Protein AF-A0A9W9JE08-F1 (afdb_monomer_lite)

Foldseek 3Di:
DVVVVVVVPDPDDLVVLVVVLVVLVVVLVVLVVVLVVCVVPDPPDVNVVSVVVSVVSVVVSVVSVVVSVVVVVVVLVVLLLVLQVLLVVLLVVCVVVLFFAEEEEDEAQVVHLLCRLVVLVVCVVLPHQEYAYEQQDQPDPQDDPLSNLSSVNSVVVVDPSALLSVLVSQLVSVVVPRDHAYEYEYELVSCVVCDLLNNLCSCSPPSNVHSAYEHAHDDPVSLVVNLVNCVVSSHFYAYEDELPDDLVVLLVNLVSGPQHYEYEHTRPDPPDPDPLPPSSVVSLVSSVVSDPRPGFYEYEDDPDDLLVVLVCIPSTNHYHPYVHLVLLQLVLLLVLLVVVCVVPDDDDSQDEPVSVVVLSPDPPVRRPSVSSSCSSVVSSVVSSVCSVPVDSPPDPDDPPSTPDPPSVVSSCSHVVD

InterPro domains:
  IPR002028 Tryptophan synthase, alpha chain [PF00290] (93-288)
  IPR002028 Tryptophan synthase, alpha chain [PTHR43406] (85-288)
  IPR011060 Ribulose-phosphate binding barrel [SSF51366] (86-290)
  IPR013785 Aldolase-type TIM barrel [G3DSA:3.20.20.70] (84-297)

Secondary structure (DSSP, 8-state):
-HHHHHHHH----HHHHHHHHHHHHHHHHHHHHHHHHHHTT--SSHHHHHHHHHHHHHHHHHHHHHHHHHHHHHHHHHHHHHHHHHHHHHHHHHHHTT--EEEEEEETTSS-HHHHHHHHHHHHHHT-SEEEEEPP-TT-SSS-HHHHHHHHHHHHTS---SHHHHHHHHHHHHHTT--S-EEEE--HHHHHHH-HHHHHHHHT-TTT---EEE-TT--HHHHHHHHHHHHHTTPEE--EEETTS-HHHHHHHHHHSSSEEEEE-S---TT----HHHHHHHHHHHHHHH----SEEEEE--S--HHHHHHTTTSSSEEE-HHHHHHHHHHHHHHHHHHHHHHH----S---HHHHHHHHH-SS-TT--HHHHHHHHHHHHHHHHHHH---TT---S-TTSS----HHHHHHHHHT-

Radius of gyration: 27.57 Å; chains: 1; bounding box: 90×45×68 Å

pLDDT: mean 75.65, std 15.99, range [32.66, 97.75]

Organism: NCBI:txid70096

Structure (mmCIF, N/CA/C/O backbone):
data_AF-A0A9W9JE08-F1
#
_entry.id   AF-A0A9W9JE08-F1
#
loop_
_atom_site.group_PDB
_atom_site.id
_atom_site.type_symbol
_atom_site.label_atom_id
_atom_site.label_alt_id
_atom_site.label_comp_id
_atom_site.label_asym_id
_atom_site.label_entity_id
_atom_site.label_seq_id
_atom_site.pdbx_PDB_ins_code
_atom_site.Cartn_x
_atom_site.Cartn_y
_atom_site.Cartn_z
_atom_site.occupancy
_atom_site.B_iso_or_equiv
_atom_site.auth_seq_id
_atom_site.auth_comp_id
_atom_site.auth_asym_id
_atom_site.auth_atom_id
_atom_site.pdbx_PDB_model_num
ATOM 1 N N . MET A 1 1 ? -44.544 0.921 28.431 1.00 44.97 1 MET A N 1
ATOM 2 C CA . MET A 1 1 ? -44.152 -0.068 29.472 1.00 44.97 1 MET A CA 1
ATOM 3 C C . MET A 1 1 ? -43.471 -1.353 28.958 1.00 44.97 1 MET A C 1
ATOM 5 O O . MET A 1 1 ? -42.273 -1.484 29.180 1.00 44.97 1 MET A O 1
ATOM 9 N N . LYS A 1 2 ? -44.129 -2.285 28.235 1.00 47.81 2 LYS A N 1
ATOM 10 C CA . LYS A 1 2 ? -43.484 -3.547 27.758 1.00 47.81 2 LYS A CA 1
ATOM 11 C C . LYS A 1 2 ? -42.194 -3.326 26.938 1.00 47.81 2 LYS A C 1
ATOM 13 O O . LYS A 1 2 ? -41.192 -4.003 27.153 1.00 47.81 2 LYS A O 1
ATOM 18 N N . LEU A 1 3 ? -42.184 -2.303 26.079 1.00 51.28 3 LEU A N 1
ATOM 19 C CA . LEU A 1 3 ? -41.019 -1.894 25.279 1.00 51.28 3 LEU A CA 1
ATOM 20 C C . LEU A 1 3 ? -39.822 -1.431 26.143 1.00 51.28 3 LEU A C 1
ATOM 22 O O . LEU A 1 3 ? -38.670 -1.727 25.839 1.00 51.28 3 LEU A O 1
ATOM 26 N N . LEU A 1 4 ? -40.096 -0.731 27.251 1.00 49.22 4 LEU A N 1
ATOM 27 C CA . LEU A 1 4 ? -39.101 -0.232 28.213 1.00 49.22 4 LEU A CA 1
ATOM 28 C C . LEU A 1 4 ? -38.393 -1.382 28.945 1.00 49.22 4 LEU A C 1
ATOM 30 O O . LEU A 1 4 ? -37.185 -1.304 29.177 1.00 49.22 4 LEU A O 1
ATOM 34 N N . ASN A 1 5 ? -39.124 -2.456 29.255 1.00 53.34 5 ASN A N 1
ATOM 35 C CA . ASN A 1 5 ? -38.578 -3.655 29.895 1.00 53.34 5 ASN A CA 1
ATOM 36 C C . ASN A 1 5 ? -37.710 -4.478 28.928 1.00 53.34 5 ASN A C 1
ATOM 38 O O . ASN A 1 5 ? -36.605 -4.871 29.297 1.00 53.34 5 ASN A O 1
ATOM 42 N N . LEU A 1 6 ? -38.121 -4.618 27.662 1.00 50.59 6 LEU A N 1
ATOM 43 C CA . LEU A 1 6 ? -37.297 -5.222 26.601 1.00 50.59 6 LEU A CA 1
ATOM 44 C C . LEU A 1 6 ? -35.973 -4.468 26.381 1.00 50.59 6 LEU A C 1
ATOM 46 O O . LEU A 1 6 ? -34.911 -5.076 26.257 1.00 50.59 6 LEU A O 1
ATOM 50 N N . ILE A 1 7 ? -36.008 -3.131 26.410 1.00 51.66 7 ILE A N 1
ATOM 51 C CA . ILE A 1 7 ? -34.810 -2.288 26.281 1.00 51.66 7 ILE A CA 1
ATOM 52 C C . ILE A 1 7 ? -33.854 -2.473 27.466 1.00 51.66 7 ILE A C 1
ATOM 54 O O . ILE A 1 7 ? -32.639 -2.369 27.275 1.00 51.66 7 ILE A O 1
ATOM 58 N N . LYS A 1 8 ? -34.359 -2.697 28.686 1.00 47.94 8 LYS A N 1
ATOM 59 C CA . LYS A 1 8 ? -33.524 -2.929 29.878 1.00 47.94 8 LYS A CA 1
ATOM 60 C C . LYS A 1 8 ? -32.829 -4.296 29.845 1.00 47.94 8 LYS A C 1
ATOM 62 O O . LYS A 1 8 ? -31.700 -4.380 30.315 1.00 47.94 8 LYS A O 1
ATOM 67 N N . ALA A 1 9 ? -33.460 -5.310 29.253 1.00 45.22 9 ALA A N 1
ATOM 68 C CA . ALA A 1 9 ? -33.046 -6.706 29.380 1.00 45.22 9 ALA A CA 1
ATOM 69 C C . ALA A 1 9 ? -32.040 -7.221 28.324 1.00 45.22 9 ALA A C 1
ATOM 71 O O . ALA A 1 9 ? -31.389 -8.227 28.579 1.00 45.22 9 ALA A O 1
ATOM 72 N N . ALA A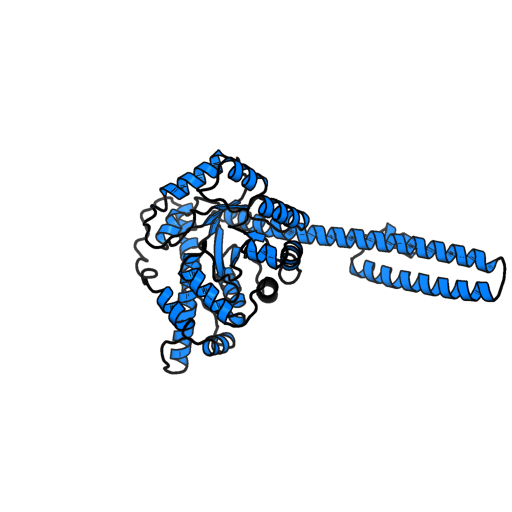 1 10 ? -31.868 -6.578 27.158 1.00 45.47 10 ALA A N 1
ATOM 73 C CA . ALA A 1 10 ? -31.157 -7.216 26.035 1.00 45.47 10 ALA A CA 1
ATOM 74 C C . ALA A 1 10 ? -30.026 -6.397 25.372 1.00 45.47 10 ALA A C 1
ATOM 76 O O . ALA A 1 10 ? -30.105 -5.177 25.189 1.00 45.47 10 ALA A O 1
ATOM 77 N N . LYS A 1 11 ? -28.991 -7.119 24.903 1.00 54.56 11 LYS A N 1
ATOM 78 C CA . LYS A 1 11 ? -28.102 -6.712 23.796 1.00 54.56 11 LYS A CA 1
ATOM 79 C C . LYS A 1 11 ? -28.898 -6.809 22.483 1.00 54.56 11 LYS A C 1
ATOM 81 O O . LYS A 1 11 ? -28.829 -7.808 21.779 1.00 54.56 11 LYS A O 1
ATOM 86 N N . ILE A 1 12 ? -29.690 -5.785 22.184 1.00 63.41 12 ILE A N 1
ATOM 87 C CA . ILE A 1 12 ? -30.543 -5.728 20.987 1.00 63.41 12 ILE A CA 1
ATOM 88 C C . ILE A 1 12 ? -29.686 -5.450 19.735 1.00 63.41 12 ILE A C 1
ATOM 90 O O . ILE A 1 12 ? -28.763 -4.631 19.788 1.00 63.41 12 ILE A O 1
ATOM 94 N N . SER A 1 13 ? -29.977 -6.125 18.614 1.00 62.25 13 SER A N 1
ATOM 95 C CA . SER A 1 13 ? -29.281 -5.914 17.335 1.00 62.25 13 SER A CA 1
ATOM 96 C C . SER A 1 13 ? -29.529 -4.502 16.775 1.00 62.25 13 SER A C 1
ATOM 98 O O . SER A 1 13 ? -30.494 -3.822 17.131 1.00 62.25 13 SER A O 1
ATOM 100 N N . GLN A 1 14 ? -28.645 -4.023 15.892 1.00 65.31 14 GLN A N 1
ATOM 101 C CA . GLN A 1 14 ? -28.752 -2.660 15.357 1.00 65.31 14 GLN A CA 1
ATOM 102 C C . GLN A 1 14 ? -29.988 -2.458 14.469 1.00 65.31 14 GLN A C 1
ATOM 104 O O . GLN A 1 14 ? -30.492 -1.336 14.408 1.00 65.31 14 GLN A O 1
ATOM 109 N N . ASP A 1 15 ? -30.459 -3.515 13.813 1.00 61.75 15 ASP A N 1
ATOM 110 C CA . ASP A 1 15 ? -31.609 -3.467 12.909 1.00 61.75 15 ASP A CA 1
ATOM 111 C C . ASP A 1 15 ? -32.906 -3.360 13.714 1.00 61.75 15 ASP A C 1
ATOM 113 O O . ASP A 1 15 ? -33.663 -2.415 13.518 1.00 61.75 15 ASP A O 1
ATOM 117 N N . ILE A 1 16 ? -33.042 -4.163 14.775 1.00 67.69 16 ILE A N 1
ATOM 118 C CA . ILE A 1 16 ? -34.156 -4.048 15.729 1.00 67.69 16 ILE A CA 1
ATOM 119 C C . ILE A 1 16 ? -34.171 -2.654 16.380 1.00 67.69 16 ILE A C 1
ATOM 121 O O . ILE A 1 16 ? -35.221 -2.041 16.534 1.00 67.69 16 ILE A O 1
ATOM 125 N N . MET A 1 17 ? -33.003 -2.097 16.723 1.00 69.00 17 MET A N 1
ATOM 126 C CA . MET A 1 17 ? -32.911 -0.730 17.256 1.00 69.00 17 MET A CA 1
ATOM 127 C C . MET A 1 17 ? -33.365 0.347 16.254 1.00 69.00 17 MET A C 1
ATOM 129 O O . MET A 1 17 ? -33.869 1.385 16.684 1.00 69.00 17 MET A O 1
ATOM 133 N N . ASN A 1 18 ? -33.163 0.138 14.948 1.00 69.19 18 ASN A N 1
ATOM 134 C CA . ASN A 1 18 ? -33.626 1.066 13.912 1.00 69.19 18 ASN A CA 1
ATOM 135 C C . ASN A 1 18 ? -35.148 0.958 13.724 1.00 69.19 18 ASN A C 1
ATOM 137 O O . ASN A 1 18 ? -35.818 1.988 13.638 1.00 69.19 18 ASN A O 1
ATOM 141 N N . ASP A 1 19 ? -35.689 -0.260 13.739 1.00 75.81 19 ASP A N 1
ATOM 142 C CA . ASP A 1 19 ? -37.131 -0.505 13.647 1.00 75.81 19 ASP A CA 1
ATOM 143 C C . ASP A 1 19 ? -37.867 0.075 14.857 1.00 75.81 19 ASP A C 1
ATOM 145 O O . ASP A 1 19 ? -38.870 0.771 14.707 1.00 75.81 19 ASP A O 1
ATOM 149 N N . MET A 1 20 ? -37.316 -0.103 16.062 1.00 70.56 20 MET A N 1
ATOM 150 C CA . MET A 1 20 ? -37.854 0.508 17.278 1.00 70.56 20 MET A CA 1
ATOM 151 C C . MET A 1 20 ? -37.855 2.037 17.196 1.00 70.56 20 MET A C 1
ATOM 153 O O . MET A 1 20 ? -38.844 2.657 17.569 1.00 70.56 20 MET A O 1
ATOM 157 N N . GLU A 1 21 ? -36.779 2.651 16.689 1.00 77.19 21 GLU A N 1
ATOM 158 C CA . GLU A 1 21 ? -36.712 4.105 16.492 1.00 77.19 21 GLU A CA 1
ATOM 159 C C . GLU A 1 21 ? -37.789 4.601 15.507 1.00 77.19 21 GLU A C 1
ATOM 161 O O . GLU A 1 21 ? -38.406 5.640 15.754 1.00 77.19 21 GLU A O 1
ATOM 166 N N . SER A 1 22 ? -38.037 3.856 14.425 1.00 77.00 22 SER A N 1
ATOM 167 C CA . SER A 1 22 ? -39.094 4.134 13.441 1.00 77.00 22 SER A CA 1
ATOM 168 C C . SER A 1 22 ? -40.490 4.056 14.068 1.00 77.00 22 SER A C 1
ATOM 170 O O . SER A 1 22 ? -41.268 5.009 13.982 1.00 77.00 22 SER A O 1
ATOM 172 N N . VAL A 1 23 ? -40.783 2.960 14.775 1.00 78.81 23 VAL A N 1
ATOM 173 C CA . VAL A 1 23 ? -42.081 2.731 15.426 1.00 78.81 23 VAL A CA 1
ATOM 174 C C . VAL A 1 23 ? -42.365 3.801 16.475 1.00 78.81 23 VAL A C 1
ATOM 176 O O . VAL A 1 23 ? -43.448 4.381 16.471 1.00 78.81 23 VAL A O 1
ATOM 179 N N . THR A 1 24 ? -41.398 4.135 17.335 1.00 75.69 24 THR A N 1
ATOM 180 C CA . THR A 1 24 ? -41.643 5.125 18.391 1.00 75.69 24 THR A CA 1
ATOM 181 C C . THR A 1 24 ? -41.840 6.537 17.854 1.00 75.69 24 THR A C 1
ATOM 183 O O . THR A 1 24 ? -42.649 7.272 18.408 1.00 75.69 24 THR A O 1
ATOM 186 N N . LYS A 1 25 ? -41.182 6.914 16.747 1.00 78.75 25 LYS A N 1
ATOM 187 C CA . LYS A 1 25 ? -41.441 8.207 16.089 1.00 78.75 25 LYS A CA 1
ATOM 188 C C . LYS A 1 25 ? -42.873 8.295 15.558 1.00 78.75 25 LYS A C 1
ATOM 190 O O . LYS A 1 25 ? -43.543 9.285 15.829 1.00 78.75 25 LYS A O 1
ATOM 195 N N . LYS A 1 26 ? -43.362 7.234 14.904 1.00 83.38 26 LYS A N 1
ATOM 196 C CA . LYS A 1 26 ? -44.761 7.149 14.445 1.00 83.38 26 LYS A CA 1
ATOM 197 C C . LYS A 1 26 ? -45.756 7.194 15.609 1.00 83.38 26 LYS A C 1
ATOM 199 O O . LYS A 1 26 ? -46.807 7.814 15.495 1.00 83.38 26 LYS A O 1
ATOM 204 N N . SER A 1 27 ? -45.431 6.566 16.741 1.00 77.31 27 SER A N 1
ATOM 205 C CA . SER A 1 27 ? -46.262 6.638 17.951 1.00 77.31 27 SER A CA 1
ATOM 206 C C . SER A 1 27 ? -46.338 8.045 18.545 1.00 77.31 27 SER A C 1
ATOM 208 O O . SER A 1 27 ? -47.425 8.449 18.942 1.00 77.31 27 SER A O 1
ATOM 210 N N . VAL A 1 28 ? -45.229 8.797 18.579 1.00 80.25 28 VAL A N 1
ATOM 211 C CA . VAL A 1 28 ? -45.235 10.208 19.020 1.00 80.25 28 VAL A CA 1
ATOM 212 C C . VAL A 1 28 ? -46.137 11.045 18.118 1.00 80.25 28 VAL A C 1
ATOM 214 O O . VAL A 1 28 ? -46.951 11.814 18.612 1.00 80.25 28 VAL A O 1
ATOM 217 N N . GLU A 1 29 ? -46.012 10.881 16.804 1.00 83.44 29 GLU A N 1
ATOM 218 C CA . GLU A 1 29 ? -46.800 11.629 15.822 1.00 83.44 29 GLU A CA 1
ATOM 219 C C . GLU A 1 29 ? -48.300 11.340 15.960 1.00 83.44 29 GLU A C 1
ATOM 221 O O . GLU A 1 29 ? -49.110 12.260 16.046 1.00 83.44 29 GLU A O 1
ATOM 226 N N . LYS A 1 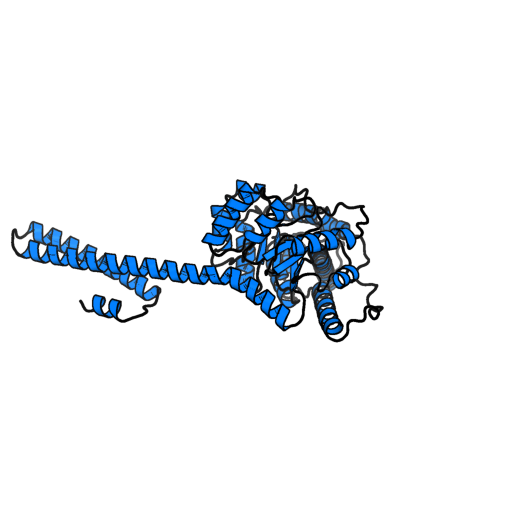30 ? -48.671 10.063 16.115 1.00 82.38 30 LYS A N 1
ATOM 227 C CA . LYS A 1 30 ? -50.063 9.665 16.358 1.00 82.38 30 LYS A CA 1
ATOM 228 C C . LYS A 1 30 ? -50.614 10.231 17.673 1.00 82.38 30 LYS A C 1
ATOM 230 O O . LYS A 1 30 ? -51.765 10.653 17.708 1.00 82.38 30 LYS A O 1
ATOM 235 N N . ALA A 1 31 ? -49.806 10.248 18.733 1.00 78.06 31 ALA A N 1
ATOM 236 C CA . ALA A 1 31 ? -50.216 10.774 20.033 1.00 78.06 31 ALA A CA 1
ATOM 237 C C . ALA A 1 31 ? -50.387 12.304 20.010 1.00 78.06 31 ALA A C 1
ATOM 239 O O . ALA A 1 31 ? -51.362 12.806 20.557 1.00 78.06 31 ALA A O 1
ATOM 240 N N . LYS A 1 32 ? -49.514 13.036 19.302 1.00 81.50 32 LYS A N 1
ATOM 241 C CA . LYS A 1 32 ? -49.660 14.488 19.086 1.00 81.50 32 LYS A CA 1
ATOM 242 C C . LYS A 1 32 ? -50.910 14.840 18.288 1.00 81.50 32 LYS A C 1
ATOM 244 O O . LYS A 1 32 ? -51.602 15.787 18.636 1.00 81.50 32 LYS A O 1
ATOM 249 N N . ASN A 1 33 ? -51.227 14.057 17.257 1.00 82.81 33 ASN A N 1
ATOM 250 C CA . ASN A 1 33 ? -52.446 14.268 16.476 1.00 82.81 33 ASN A CA 1
ATOM 251 C C . ASN A 1 33 ? -53.708 14.022 17.318 1.00 82.81 33 ASN A C 1
ATOM 253 O O . ASN A 1 33 ? -54.658 14.790 17.223 1.00 82.81 33 ASN A O 1
ATOM 257 N N . ALA A 1 34 ? -53.706 12.987 18.166 1.00 77.69 34 ALA A N 1
ATOM 258 C CA . ALA A 1 34 ? -54.809 12.715 19.089 1.00 77.69 34 ALA A CA 1
ATOM 259 C C . ALA A 1 34 ? -54.955 13.806 20.165 1.00 77.69 34 ALA A C 1
ATOM 261 O O . ALA A 1 34 ? -56.072 14.195 20.488 1.00 77.69 34 ALA A O 1
ATOM 262 N N . GLN A 1 35 ? -53.839 14.335 20.677 1.00 76.06 35 GLN A N 1
ATOM 263 C CA . GLN A 1 35 ? -53.835 15.465 21.606 1.00 76.06 35 GLN A CA 1
ATOM 264 C C . GLN A 1 35 ? -54.434 16.724 20.962 1.00 76.06 35 GLN A C 1
ATOM 266 O O . GLN A 1 35 ? -55.355 17.307 21.523 1.00 76.06 35 GLN A O 1
ATOM 271 N N . ALA A 1 36 ? -53.984 17.092 19.759 1.00 78.38 36 ALA A N 1
ATOM 272 C CA . ALA A 1 36 ? -54.500 18.257 19.038 1.00 78.38 36 ALA A CA 1
ATOM 273 C C . ALA A 1 36 ? -56.004 18.143 18.720 1.00 78.38 36 ALA A C 1
ATOM 275 O O . ALA A 1 36 ? -56.714 19.144 18.701 1.00 78.38 36 ALA A O 1
ATOM 276 N N . GLN A 1 37 ? -56.503 16.924 18.482 1.00 75.81 37 GLN A N 1
ATOM 277 C CA . GLN A 1 37 ? -57.935 16.664 18.301 1.00 75.81 37 GLN A CA 1
ATOM 278 C C . GLN A 1 37 ? -58.725 16.765 19.612 1.00 75.81 37 GLN A C 1
ATOM 280 O O . GLN A 1 37 ? -59.845 17.262 19.597 1.00 75.81 37 GLN A O 1
ATOM 285 N N . ALA A 1 38 ? -58.164 16.313 20.736 1.00 68.50 38 ALA A N 1
ATOM 286 C CA . ALA A 1 38 ? -58.824 16.373 22.040 1.00 68.50 38 ALA A CA 1
ATOM 287 C C . ALA A 1 38 ? -58.886 17.802 22.603 1.00 68.50 38 ALA A C 1
ATOM 289 O O . ALA A 1 38 ? -59.926 18.206 23.114 1.00 68.50 38 ALA A O 1
ATOM 290 N N . GLU A 1 39 ? -57.819 18.589 22.432 1.00 69.62 39 GLU A N 1
ATOM 291 C CA . GLU A 1 39 ? -57.770 20.017 22.791 1.00 69.62 39 GLU A CA 1
ATOM 292 C C . GLU A 1 39 ? -58.804 20.860 22.021 1.00 69.62 39 GLU A C 1
ATOM 294 O O . GLU A 1 39 ? -59.202 21.924 22.487 1.00 69.62 39 GLU A O 1
ATOM 299 N N . ALA A 1 40 ? -59.270 20.378 20.864 1.00 67.00 40 ALA A N 1
ATOM 300 C CA . ALA A 1 40 ? -60.318 21.021 20.075 1.00 67.00 40 ALA A CA 1
ATOM 301 C C . ALA A 1 40 ? -61.754 20.658 20.515 1.00 67.00 40 ALA A C 1
ATOM 303 O O . ALA A 1 40 ? -62.695 21.297 20.045 1.00 67.00 40 ALA A O 1
ATOM 304 N N . VAL A 1 41 ? -61.941 19.635 21.364 1.00 66.12 41 VAL A N 1
ATOM 305 C CA . VAL A 1 41 ? -63.261 19.051 21.687 1.00 66.12 41 VAL A CA 1
ATOM 306 C C . VAL A 1 41 ? -63.616 19.144 23.175 1.00 66.12 41 VAL A C 1
ATOM 308 O O . VAL A 1 41 ? -64.795 19.313 23.477 1.00 66.12 41 VAL A O 1
ATOM 311 N N . ASP A 1 42 ? -62.655 19.057 24.105 1.00 58.72 42 ASP A N 1
ATOM 312 C CA . ASP A 1 42 ? -62.951 19.086 25.546 1.00 58.72 42 ASP A CA 1
ATOM 313 C C . ASP A 1 42 ? -61.798 19.659 26.394 1.00 58.72 42 ASP A C 1
ATOM 315 O O . ASP A 1 42 ? -60.616 19.419 26.137 1.00 58.72 42 ASP A O 1
ATOM 319 N N . GLY A 1 43 ? -62.152 20.464 27.397 1.00 60.75 43 GLY A N 1
ATOM 320 C CA . GLY A 1 43 ? -61.318 21.573 27.861 1.00 60.75 43 GLY A CA 1
ATOM 321 C C . GLY A 1 43 ? -60.373 21.331 29.035 1.00 60.75 43 GLY A C 1
ATOM 322 O O . GLY A 1 43 ? -59.516 22.186 29.244 1.00 60.75 43 GLY A O 1
ATOM 323 N N . THR A 1 44 ? -60.478 20.263 29.835 1.00 58.66 44 THR A N 1
ATOM 324 C CA . THR A 1 44 ? -59.751 20.295 31.130 1.00 58.66 44 THR A CA 1
ATOM 325 C C . THR A 1 44 ? -59.183 18.979 31.671 1.00 58.66 44 THR A C 1
ATOM 327 O O . THR A 1 44 ? -58.073 19.027 32.195 1.00 58.66 44 THR A O 1
ATOM 330 N N . GLU A 1 45 ? -59.820 17.809 31.515 1.00 57.59 45 GLU A N 1
ATOM 331 C CA . GLU A 1 45 ? -59.322 16.565 32.158 1.00 57.59 45 GLU A CA 1
ATOM 332 C C . GLU A 1 45 ? -58.657 15.558 31.199 1.00 57.59 45 GLU A C 1
ATOM 334 O O . GLU A 1 45 ? -57.524 15.133 31.436 1.00 57.59 45 GLU A O 1
ATOM 339 N N . ASN A 1 46 ? -59.292 15.227 30.066 1.00 60.03 46 ASN A N 1
ATOM 340 C CA . ASN A 1 46 ? -58.721 14.300 29.069 1.00 60.03 46 ASN A CA 1
ATOM 341 C C . ASN A 1 46 ? -57.466 14.861 28.372 1.00 60.03 46 ASN A C 1
ATOM 343 O O . ASN A 1 46 ? -56.579 14.112 27.955 1.00 60.03 46 ASN A O 1
ATOM 347 N N . SER A 1 47 ? -57.373 16.188 28.257 1.00 61.22 47 SER A N 1
ATOM 348 C CA . SER A 1 47 ? -56.218 16.872 27.663 1.00 61.22 47 SER A CA 1
ATOM 349 C C . SER A 1 47 ? -54.957 16.725 28.528 1.00 61.22 47 SER A C 1
ATOM 351 O O . SER A 1 47 ? -53.866 16.465 28.007 1.00 61.22 47 SER A O 1
ATOM 353 N N . GLN A 1 48 ? -55.093 16.780 29.860 1.00 66.94 48 GLN A N 1
ATOM 354 C CA . GLN A 1 48 ? -53.964 16.589 30.778 1.00 66.94 48 GLN A CA 1
ATOM 355 C C . GLN A 1 48 ? -53.414 15.159 30.720 1.00 66.94 48 GLN A C 1
ATOM 357 O O . GLN A 1 48 ? -52.203 14.969 30.595 1.00 66.94 48 GLN A O 1
ATOM 362 N N . THR A 1 49 ? -54.289 14.152 30.711 1.00 72.00 49 THR A N 1
ATOM 363 C CA . THR A 1 49 ? -53.885 12.738 30.617 1.00 72.00 49 THR A CA 1
ATOM 364 C C . THR A 1 49 ? -53.202 12.427 29.283 1.00 72.00 49 THR A C 1
ATOM 366 O O . THR A 1 49 ? -52.202 11.708 29.245 1.00 72.00 49 THR A O 1
ATOM 369 N N . LEU A 1 50 ? -53.689 13.000 28.177 1.00 71.00 50 LEU A N 1
ATOM 370 C CA . LEU A 1 50 ? -53.048 12.870 26.864 1.00 71.00 50 LEU A CA 1
ATOM 371 C C . LEU A 1 50 ? -51.686 13.573 26.812 1.00 71.00 50 LEU A C 1
ATOM 373 O O . LEU A 1 50 ? -50.740 13.019 26.247 1.00 71.00 50 LEU A O 1
ATOM 377 N N . THR A 1 51 ? -51.559 14.740 27.445 1.00 75.25 51 THR A N 1
ATOM 378 C CA . THR A 1 51 ? -50.293 15.479 27.552 1.00 75.25 51 THR A CA 1
ATOM 379 C C . THR A 1 51 ? -49.226 14.657 28.281 1.00 75.25 51 THR A C 1
ATOM 381 O O . THR A 1 51 ? -48.098 14.526 27.794 1.00 75.25 51 THR A O 1
ATOM 384 N N . GLU A 1 52 ? -49.577 14.034 29.410 1.00 78.12 52 GLU A N 1
ATOM 385 C CA . GLU A 1 52 ? -48.675 13.134 30.141 1.00 78.12 52 GLU A CA 1
ATOM 386 C C . GLU A 1 52 ? -48.248 11.932 29.287 1.00 78.12 52 GLU A C 1
ATOM 388 O O . GLU A 1 52 ? -47.068 11.565 29.256 1.00 78.12 52 GLU A O 1
ATOM 393 N N . LEU A 1 53 ? -49.183 11.363 28.522 1.00 75.44 53 LEU A N 1
ATOM 394 C CA . LEU A 1 53 ? -48.923 10.220 27.651 1.00 75.44 53 LEU A CA 1
ATOM 395 C C . LEU A 1 53 ? -47.967 10.578 26.500 1.00 75.44 53 LEU A C 1
ATOM 397 O O . LEU A 1 53 ? -47.044 9.815 26.194 1.00 75.44 53 LEU A O 1
ATOM 401 N N . VAL A 1 54 ? -48.130 11.755 25.882 1.00 77.25 54 VAL A N 1
ATOM 402 C CA . VAL A 1 54 ? -47.204 12.266 24.855 1.00 77.25 54 VAL A CA 1
ATOM 403 C C . VAL A 1 54 ? -45.808 12.460 25.444 1.00 77.25 54 VAL A C 1
ATOM 405 O O . VAL A 1 54 ? -44.826 11.992 24.855 1.00 77.25 54 VAL A O 1
ATOM 408 N N . LEU A 1 55 ? -45.704 13.080 26.623 1.00 79.31 55 LEU A N 1
ATOM 409 C CA . LEU A 1 55 ? -44.431 13.287 27.320 1.00 79.31 55 LEU A CA 1
ATOM 410 C C . LEU A 1 55 ? -43.725 11.961 27.640 1.00 79.31 55 LEU A C 1
ATOM 412 O O . LEU A 1 55 ? -42.504 11.844 27.457 1.00 79.31 55 LEU A O 1
ATOM 416 N N . GLU A 1 56 ? -44.469 10.934 28.054 1.00 80.56 56 GLU A N 1
ATOM 417 C CA . GLU A 1 56 ? -43.912 9.610 28.332 1.00 80.56 56 GLU A CA 1
ATOM 418 C C . GLU A 1 56 ? -43.362 8.947 27.054 1.00 80.56 56 GLU A C 1
ATOM 420 O O . GLU A 1 56 ? -42.217 8.468 27.032 1.00 80.56 56 GLU A O 1
ATOM 425 N N . ILE A 1 57 ? -44.127 8.969 25.953 1.00 76.31 57 ILE A N 1
ATOM 426 C CA . ILE A 1 57 ? -43.710 8.398 24.661 1.00 76.31 57 ILE A CA 1
ATOM 427 C C . ILE A 1 57 ? -42.487 9.146 24.106 1.00 76.31 57 ILE A C 1
ATOM 429 O O . ILE A 1 57 ? -41.537 8.518 23.615 1.00 76.31 57 ILE A O 1
ATOM 433 N N . GLU A 1 58 ? -42.441 10.474 24.221 1.00 79.12 58 GLU A N 1
ATOM 434 C CA . GLU A 1 58 ? -41.267 11.265 23.845 1.00 79.12 58 GLU A CA 1
ATOM 435 C C . GLU A 1 58 ? -40.036 10.905 24.689 1.00 79.12 58 GLU A C 1
ATOM 437 O O . GLU A 1 58 ? -38.927 10.756 24.156 1.00 79.12 58 GLU A O 1
ATOM 442 N N . GLY A 1 59 ? -40.215 10.713 25.999 1.00 80.75 59 GLY A N 1
ATOM 443 C CA . GLY A 1 59 ? -39.161 10.274 26.912 1.00 80.75 59 GLY A CA 1
ATOM 444 C C . GLY A 1 59 ? -38.578 8.913 26.520 1.00 80.75 59 GLY A C 1
ATOM 445 O O . GLY A 1 59 ? -37.351 8.736 26.480 1.00 80.75 59 GLY A O 1
ATOM 446 N N . VAL A 1 60 ? -39.438 7.957 26.161 1.00 77.12 60 VAL A N 1
ATOM 447 C CA . VAL A 1 60 ? -39.034 6.636 25.653 1.00 77.12 60 VAL A CA 1
ATOM 448 C C . VAL A 1 60 ? -38.287 6.762 24.325 1.00 77.12 60 VAL A C 1
ATOM 450 O O . VAL A 1 60 ? -37.199 6.194 24.174 1.00 77.12 60 VAL A O 1
ATOM 453 N N . THR A 1 61 ? -38.804 7.568 23.398 1.00 78.56 61 THR A N 1
ATOM 454 C CA . THR A 1 61 ? -38.195 7.806 22.081 1.00 78.56 61 THR A CA 1
ATOM 455 C C . THR A 1 61 ? -36.788 8.392 22.217 1.00 78.56 61 THR A C 1
ATOM 457 O O . THR A 1 61 ? -35.831 7.873 21.633 1.00 78.56 61 THR A O 1
ATOM 460 N N . LYS A 1 62 ? -36.606 9.412 23.069 1.00 81.44 62 LYS A N 1
ATOM 461 C CA . LYS A 1 62 ? -35.291 10.020 23.354 1.00 81.44 62 LYS A CA 1
ATOM 462 C C . LYS A 1 62 ? -34.288 8.985 23.878 1.00 81.44 62 LYS A C 1
ATOM 464 O O . LYS A 1 62 ? -33.126 8.976 23.452 1.00 81.44 62 LYS A O 1
ATOM 469 N N . ARG A 1 63 ? -34.716 8.077 24.765 1.00 80.12 63 ARG A N 1
ATOM 470 C CA . ARG A 1 63 ? -33.864 6.997 25.301 1.00 80.12 63 ARG A CA 1
ATOM 471 C C . ARG A 1 63 ? -33.454 5.994 24.217 1.00 80.12 63 ARG A C 1
ATOM 473 O O . ARG A 1 63 ? -32.272 5.642 24.158 1.00 80.12 63 ARG A O 1
ATOM 480 N N . ILE A 1 64 ? -34.374 5.583 23.342 1.00 74.94 64 ILE A N 1
ATOM 481 C CA . ILE A 1 64 ? -34.099 4.661 22.223 1.00 74.94 64 ILE A CA 1
ATOM 482 C C . ILE A 1 64 ? -33.109 5.284 21.241 1.00 74.94 64 ILE A C 1
ATOM 484 O O . ILE A 1 64 ? -32.080 4.675 20.945 1.00 74.94 64 ILE A O 1
ATOM 488 N N . VAL A 1 65 ? -33.341 6.530 20.820 1.00 78.06 65 VAL A N 1
ATOM 489 C CA . VAL A 1 65 ? -32.439 7.267 19.919 1.00 78.06 65 VAL A CA 1
ATOM 490 C C . VAL A 1 65 ? -31.035 7.380 20.523 1.00 78.06 65 VAL A C 1
ATOM 492 O O . VAL A 1 65 ? -30.035 7.140 19.840 1.00 78.06 65 VAL A O 1
ATOM 495 N N . LYS A 1 66 ? -30.923 7.689 21.823 1.00 81.06 66 LYS A N 1
ATOM 496 C CA . LYS A 1 66 ? -29.630 7.763 22.528 1.00 81.06 66 LYS A CA 1
ATOM 497 C C . LYS A 1 66 ? -28.909 6.408 22.540 1.00 81.06 66 LYS A C 1
ATOM 499 O O . LYS A 1 66 ? -27.705 6.358 22.273 1.00 81.06 66 LYS A O 1
ATOM 504 N N . LYS A 1 67 ? -29.626 5.307 22.797 1.00 76.38 67 LYS A N 1
ATOM 505 C CA . LYS A 1 67 ? -29.071 3.940 22.779 1.00 76.38 67 LYS A CA 1
ATOM 506 C C . LYS A 1 67 ? -28.669 3.502 21.362 1.00 76.38 67 LYS A C 1
ATOM 508 O O . LYS A 1 67 ? -27.573 2.974 21.192 1.00 76.38 67 LYS A O 1
ATOM 513 N N . SER A 1 68 ? -29.484 3.810 20.350 1.00 75.19 68 SER A N 1
ATOM 514 C CA . SER A 1 68 ? -29.221 3.555 18.921 1.00 75.19 68 SER A CA 1
ATOM 515 C C . SER A 1 68 ? -27.948 4.272 18.466 1.00 75.19 68 SER A C 1
ATOM 517 O O . SER A 1 68 ? -27.030 3.649 17.928 1.00 75.19 68 SER A O 1
ATOM 519 N N . LYS A 1 69 ? -27.806 5.563 18.799 1.00 75.94 69 LYS A N 1
ATOM 520 C CA . LYS A 1 69 ? -26.583 6.343 18.540 1.00 75.94 69 LYS A CA 1
ATOM 521 C C . LYS A 1 69 ? -25.355 5.756 19.248 1.00 75.94 69 LYS A C 1
ATOM 523 O O . LYS A 1 69 ? -24.288 5.675 18.636 1.00 75.94 69 LYS A O 1
ATOM 528 N N . LYS A 1 70 ? -25.482 5.320 20.511 1.00 71.69 70 LYS A N 1
ATOM 529 C CA . LYS A 1 70 ? -24.385 4.690 21.277 1.00 71.69 70 LYS A CA 1
ATOM 530 C C . LYS A 1 70 ? -23.954 3.353 20.657 1.00 71.69 70 LYS A C 1
ATOM 532 O O . LYS A 1 70 ? -22.755 3.121 20.508 1.00 71.69 70 LYS A O 1
ATOM 537 N N . SER A 1 71 ? -24.908 2.530 20.223 1.00 66.62 71 SER A N 1
ATOM 538 C CA . SER A 1 71 ? -24.666 1.268 19.512 1.00 66.62 71 SER A CA 1
ATOM 539 C C . SER A 1 71 ? -23.984 1.488 18.154 1.00 66.62 71 SER A C 1
ATOM 541 O O . SER A 1 71 ? -22.912 0.931 17.913 1.00 66.62 71 SER A O 1
ATOM 543 N N . LYS A 1 72 ? -24.493 2.402 17.309 1.00 63.66 72 LYS A N 1
ATOM 544 C CA . LYS A 1 72 ? -23.853 2.786 16.031 1.00 63.66 72 LYS A CA 1
ATOM 545 C C . LYS A 1 72 ? -22.421 3.291 16.236 1.00 63.66 72 LYS A C 1
ATOM 547 O O . LYS A 1 72 ? -21.531 2.947 15.461 1.00 63.66 72 LYS A O 1
ATOM 552 N N . LYS A 1 73 ? -22.177 4.075 17.294 1.00 58.38 73 LYS A N 1
ATOM 553 C CA . LYS A 1 73 ? -20.837 4.564 17.664 1.00 58.38 73 LYS A CA 1
ATOM 554 C C . LYS A 1 73 ? -19.910 3.421 18.097 1.00 58.38 73 LYS A C 1
ATOM 556 O O . LYS A 1 73 ? -18.746 3.441 17.714 1.00 58.38 73 LYS A O 1
ATOM 561 N N . SER A 1 74 ? -20.418 2.428 18.830 1.00 58.09 74 SER A N 1
ATOM 562 C CA . SER A 1 74 ? -19.670 1.232 19.246 1.00 58.09 74 SER A CA 1
ATOM 563 C C . SER A 1 74 ? -19.341 0.303 18.072 1.00 58.09 74 SER A C 1
ATOM 565 O O . SER A 1 74 ? -18.183 -0.070 17.917 1.00 58.09 74 SER A O 1
ATOM 567 N N . LYS A 1 75 ? -20.304 0.012 17.183 1.00 60.66 75 LYS A N 1
ATOM 568 C CA . LYS A 1 75 ? -20.066 -0.764 15.951 1.00 60.66 75 LYS A CA 1
ATOM 569 C C . LYS A 1 75 ? -19.041 -0.070 15.055 1.00 60.66 75 LYS A C 1
ATOM 571 O O . LYS A 1 75 ? -18.044 -0.669 14.684 1.00 60.66 75 LYS A O 1
ATOM 576 N N . LYS A 1 76 ? -19.209 1.236 14.819 1.00 55.16 76 LYS A N 1
ATOM 577 C CA . LYS A 1 76 ? -18.240 2.029 14.054 1.00 55.16 76 LYS A CA 1
ATOM 578 C C . LYS A 1 76 ? -16.873 2.093 14.741 1.00 55.16 76 LYS A C 1
ATOM 580 O O . LYS A 1 76 ? -15.885 2.213 14.046 1.00 55.16 76 LYS A O 1
ATOM 585 N N . ALA A 1 77 ? -16.781 2.038 16.070 1.00 53.53 77 ALA A N 1
ATOM 586 C CA . ALA A 1 77 ? -15.497 1.957 16.772 1.00 53.53 77 ALA A CA 1
ATOM 587 C C . ALA A 1 77 ? -14.836 0.572 16.641 1.00 53.53 77 ALA A C 1
ATOM 589 O O . ALA A 1 77 ? -13.619 0.512 16.508 1.00 53.53 77 ALA A O 1
ATOM 590 N N . ARG A 1 78 ? -15.618 -0.517 16.613 1.00 57.88 78 ARG A N 1
ATOM 591 C CA . ARG A 1 78 ? -15.122 -1.877 16.337 1.00 57.88 78 ARG A CA 1
ATOM 592 C C . ARG A 1 78 ? -14.606 -2.023 14.909 1.00 57.88 78 ARG A C 1
ATOM 594 O O . ARG A 1 78 ? -13.457 -2.405 14.741 1.00 57.88 78 ARG A O 1
ATOM 601 N N . ASP A 1 79 ? -15.395 -1.610 13.916 1.00 57.38 79 ASP A N 1
ATOM 602 C CA . ASP A 1 79 ? -14.988 -1.622 12.500 1.00 57.38 79 ASP A CA 1
ATOM 603 C C . ASP A 1 79 ? -13.698 -0.791 12.282 1.00 57.38 79 ASP A C 1
ATOM 605 O O . ASP A 1 79 ? -12.885 -1.088 11.416 1.00 57.38 79 ASP A O 1
ATOM 609 N N . ARG A 1 80 ? -13.489 0.257 13.094 1.00 56.81 80 ARG A N 1
ATOM 610 C CA . ARG A 1 80 ? -12.290 1.114 13.077 1.00 56.81 80 ARG A CA 1
ATOM 611 C C . ARG A 1 80 ? -11.066 0.491 13.738 1.00 56.81 80 ARG A C 1
ATOM 613 O O . ARG A 1 80 ? -9.963 0.707 13.260 1.00 56.81 80 ARG A O 1
ATOM 620 N N . ALA A 1 81 ? -11.237 -0.232 14.842 1.00 62.19 81 ALA A N 1
ATOM 621 C CA . ALA A 1 81 ? -10.135 -0.980 15.445 1.00 62.19 81 ALA A CA 1
ATOM 622 C C . ALA A 1 81 ? -9.646 -2.092 14.500 1.00 62.19 81 ALA A C 1
ATOM 624 O O . ALA A 1 81 ? -8.469 -2.427 14.499 1.00 62.19 81 ALA A O 1
ATOM 625 N N . GLN A 1 82 ? -10.540 -2.594 13.642 1.00 77.00 82 GLN A N 1
ATOM 626 C CA . GLN A 1 82 ? -10.275 -3.705 12.738 1.00 77.00 82 GLN A CA 1
ATOM 627 C C . GLN A 1 82 ? -9.234 -3.401 11.643 1.00 77.00 82 GLN A C 1
ATOM 629 O O . GLN A 1 82 ? -8.417 -4.262 11.352 1.00 77.00 82 GLN A O 1
ATOM 634 N N . LEU A 1 83 ? -9.200 -2.197 11.054 1.00 88.12 83 LEU A N 1
ATOM 635 C CA . LEU A 1 83 ? -8.308 -1.912 9.910 1.00 88.12 83 LEU A CA 1
ATOM 636 C C . LEU A 1 83 ? -6.815 -1.907 10.276 1.00 88.12 83 LEU A C 1
ATOM 638 O O . LEU A 1 83 ? -5.990 -2.404 9.510 1.00 88.12 83 LEU A O 1
ATOM 642 N N . VAL A 1 84 ? -6.470 -1.332 11.432 1.00 86.75 84 VAL A N 1
ATOM 643 C CA . VAL A 1 84 ? -5.093 -1.341 11.959 1.00 86.75 84 VAL A CA 1
ATOM 644 C C . VAL A 1 84 ? -4.731 -2.738 12.465 1.00 86.75 84 VAL A C 1
ATOM 646 O O . VAL A 1 84 ? -3.625 -3.214 12.220 1.00 86.75 84 VAL A O 1
ATOM 649 N N . GLU A 1 85 ? -5.681 -3.421 13.104 1.00 85.94 85 GLU A N 1
ATOM 650 C CA . GLU A 1 85 ? -5.517 -4.800 13.564 1.00 85.94 85 GLU A CA 1
ATOM 651 C C . GLU A 1 85 ? -5.231 -5.767 12.402 1.00 85.94 85 GLU A C 1
ATOM 653 O O . GLU A 1 85 ? -4.401 -6.657 12.545 1.00 85.94 85 GLU A O 1
ATOM 658 N N . GLU A 1 86 ? -5.846 -5.576 11.230 1.00 90.56 86 GLU A N 1
ATOM 659 C CA . GLU A 1 86 ? -5.575 -6.368 10.018 1.00 90.56 86 GLU A CA 1
ATOM 660 C C . GLU A 1 86 ? -4.103 -6.259 9.569 1.00 90.56 86 GLU A C 1
ATOM 662 O O . GLU A 1 86 ? -3.482 -7.270 9.230 1.00 90.56 86 GLU A O 1
ATOM 667 N N . LEU A 1 87 ? -3.505 -5.061 9.633 1.00 90.88 87 LEU A N 1
ATOM 668 C CA . LEU A 1 87 ? -2.074 -4.867 9.352 1.00 90.88 87 LEU A CA 1
ATOM 669 C C . LEU A 1 87 ? -1.205 -5.595 10.388 1.00 90.88 87 LEU A C 1
ATOM 671 O O . LEU A 1 87 ? -0.290 -6.336 10.031 1.00 90.88 87 LEU A O 1
ATOM 675 N N . GLN A 1 88 ? -1.525 -5.447 11.675 1.00 88.19 88 GLN A N 1
ATOM 676 C CA . GLN A 1 88 ? -0.792 -6.105 12.762 1.00 88.19 88 GLN A CA 1
ATOM 677 C C . GLN A 1 88 ? -0.952 -7.632 12.745 1.00 88.19 88 GLN A C 1
ATOM 679 O O . GLN A 1 88 ? -0.041 -8.365 13.127 1.00 88.19 88 GLN A O 1
ATOM 684 N N . SER A 1 89 ? -2.111 -8.137 12.322 1.00 89.12 89 SER A N 1
ATOM 685 C CA . SER A 1 89 ? -2.371 -9.567 12.140 1.00 89.12 89 SER A CA 1
ATOM 686 C C . SER A 1 89 ? -1.552 -10.137 10.992 1.00 89.12 89 SER A C 1
ATOM 688 O O . SER A 1 89 ? -1.055 -11.255 11.102 1.00 89.12 89 SER A O 1
ATOM 690 N N . THR A 1 90 ? -1.390 -9.372 9.912 1.00 91.75 90 THR A N 1
ATOM 691 C CA . THR A 1 90 ? -0.560 -9.763 8.767 1.00 91.75 90 THR A CA 1
ATOM 692 C C . THR A 1 90 ? 0.901 -9.907 9.191 1.00 91.75 90 THR A C 1
ATOM 694 O O . THR A 1 90 ? 1.505 -10.952 8.956 1.00 91.75 90 THR A O 1
ATOM 697 N N . TYR A 1 91 ? 1.421 -8.932 9.943 1.00 89.94 91 TYR A N 1
ATOM 698 C CA . TYR A 1 91 ? 2.759 -9.019 10.533 1.00 89.94 91 TYR A CA 1
ATOM 699 C C . TYR A 1 91 ? 2.922 -10.223 11.468 1.00 89.94 91 TYR A C 1
ATOM 701 O O . TYR A 1 91 ? 3.867 -10.994 11.316 1.00 89.94 91 TYR A O 1
ATOM 709 N N . ARG A 1 92 ? 1.989 -10.441 12.405 1.00 88.12 92 ARG A N 1
ATOM 710 C CA . ARG A 1 92 ? 2.048 -11.601 13.313 1.00 88.12 92 ARG A CA 1
ATOM 711 C C . ARG A 1 92 ? 2.067 -12.925 12.559 1.00 88.12 92 ARG A C 1
ATOM 713 O O . ARG A 1 92 ? 2.816 -13.815 12.945 1.00 88.12 92 ARG A O 1
ATOM 720 N N . LYS A 1 93 ? 1.278 -13.049 11.489 1.00 86.38 93 LYS A N 1
ATOM 721 C CA . LYS A 1 93 ? 1.268 -14.244 10.642 1.00 86.38 93 LYS A CA 1
ATOM 722 C C . LYS A 1 93 ? 2.630 -14.469 9.984 1.00 86.38 93 LYS A C 1
ATOM 724 O O . LYS A 1 93 ? 3.180 -15.552 10.120 1.00 86.38 93 LYS A O 1
ATOM 729 N N . ALA A 1 94 ? 3.199 -13.446 9.346 1.00 86.00 94 ALA A N 1
ATOM 730 C CA . ALA A 1 94 ? 4.528 -13.543 8.741 1.00 86.00 94 ALA A CA 1
ATOM 731 C C . ALA A 1 94 ? 5.612 -13.899 9.775 1.00 86.00 94 ALA A C 1
ATOM 733 O O . ALA A 1 94 ? 6.448 -14.764 9.530 1.00 86.00 94 ALA A O 1
ATOM 734 N N . LYS A 1 95 ? 5.534 -13.320 10.978 1.00 83.06 95 LYS A N 1
ATOM 735 C CA . LYS A 1 95 ? 6.439 -13.642 12.086 1.00 83.06 95 LYS A CA 1
ATOM 736 C C . LYS A 1 95 ? 6.324 -15.100 12.547 1.00 83.06 95 LYS A C 1
ATOM 738 O O . LYS A 1 95 ? 7.350 -15.730 12.774 1.00 83.06 95 LYS A O 1
ATOM 743 N N . ILE A 1 96 ? 5.106 -15.640 12.672 1.00 79.12 96 ILE A N 1
ATOM 744 C CA . ILE A 1 96 ? 4.869 -17.063 12.996 1.00 79.12 96 ILE A CA 1
ATOM 745 C C . ILE A 1 96 ? 5.438 -17.968 11.897 1.00 79.12 96 ILE A C 1
ATOM 747 O O . ILE A 1 96 ? 6.055 -18.984 12.197 1.00 79.12 96 ILE A O 1
ATOM 751 N N . ASP A 1 97 ? 5.280 -17.564 10.638 1.00 78.94 97 ASP A N 1
ATOM 752 C CA . ASP A 1 97 ? 5.820 -18.271 9.476 1.00 78.94 97 ASP A CA 1
ATOM 753 C C . ASP A 1 97 ? 7.356 -18.128 9.339 1.00 78.94 97 ASP A C 1
ATOM 755 O O . ASP A 1 97 ? 7.938 -18.707 8.420 1.00 78.94 97 ASP A O 1
ATOM 759 N N . GLY A 1 98 ? 8.015 -17.347 10.207 1.00 78.25 98 GLY A N 1
ATOM 760 C CA . GLY A 1 98 ? 9.461 -17.113 10.178 1.00 78.25 98 GLY A CA 1
ATOM 761 C C . GLY A 1 98 ? 9.949 -16.350 8.943 1.00 78.25 98 GLY A C 1
ATOM 762 O O . GLY A 1 98 ? 11.080 -16.559 8.513 1.00 78.25 98 GLY A O 1
ATOM 763 N N . ARG A 1 99 ? 9.101 -15.500 8.350 1.00 88.38 99 ARG A N 1
ATOM 764 C CA . ARG A 1 99 ? 9.374 -14.795 7.088 1.00 88.38 99 ARG A CA 1
ATOM 765 C C . ARG A 1 99 ? 9.190 -13.283 7.213 1.00 88.38 99 ARG A C 1
ATOM 767 O O . ARG A 1 99 ? 8.344 -12.813 7.976 1.00 88.38 99 ARG A O 1
ATOM 774 N N . THR A 1 100 ? 9.918 -12.525 6.400 1.00 89.25 100 THR A N 1
ATOM 775 C CA . THR A 1 100 ? 9.676 -11.088 6.215 1.00 89.25 100 THR A CA 1
ATOM 776 C C . THR A 1 100 ? 8.455 -10.874 5.320 1.00 89.25 100 THR A C 1
ATOM 778 O O . THR A 1 100 ? 8.267 -11.595 4.337 1.00 89.25 100 THR A O 1
ATOM 781 N N . MET A 1 101 ? 7.605 -9.899 5.660 1.00 94.06 101 MET A N 1
ATOM 782 C CA . MET A 1 101 ? 6.433 -9.575 4.841 1.00 94.06 101 MET A CA 1
ATOM 783 C C . MET A 1 101 ? 6.833 -9.018 3.475 1.00 94.06 101 MET A C 1
ATOM 785 O O . MET A 1 101 ? 7.799 -8.263 3.371 1.00 94.06 101 MET A O 1
ATOM 789 N N . ILE A 1 102 ? 6.024 -9.292 2.454 1.00 95.00 102 ILE A N 1
ATOM 790 C CA . ILE A 1 102 ? 6.199 -8.740 1.110 1.00 95.00 102 ILE A CA 1
ATOM 791 C C . ILE A 1 102 ? 5.114 -7.703 0.833 1.00 95.00 102 ILE A C 1
ATOM 793 O O . ILE A 1 102 ? 3.918 -8.005 0.843 1.00 95.00 102 ILE A O 1
ATOM 797 N N . ILE A 1 103 ? 5.541 -6.478 0.538 1.00 96.00 103 ILE A N 1
ATOM 798 C CA . ILE A 1 103 ? 4.666 -5.362 0.198 1.00 96.00 103 ILE A CA 1
ATOM 799 C C . ILE A 1 103 ? 4.890 -4.994 -1.269 1.00 96.00 103 ILE A C 1
ATOM 801 O O . ILE A 1 103 ? 5.996 -4.634 -1.668 1.00 96.00 103 ILE A O 1
ATOM 805 N N . SER A 1 104 ? 3.841 -5.084 -2.085 1.00 95.06 104 SER A N 1
ATOM 806 C CA . SER A 1 104 ? 3.895 -4.726 -3.510 1.00 95.06 104 SER A CA 1
ATOM 807 C C . SER A 1 104 ? 3.540 -3.265 -3.740 1.00 95.06 104 SER A C 1
ATOM 809 O O . SER A 1 104 ? 2.698 -2.741 -3.018 1.00 95.06 104 SER A O 1
ATOM 811 N N . TYR A 1 105 ? 4.041 -2.652 -4.813 1.00 93.12 105 TYR A N 1
ATOM 812 C CA . TYR A 1 105 ? 3.533 -1.372 -5.312 1.00 93.12 105 TYR A CA 1
ATOM 813 C C . TYR A 1 105 ? 2.778 -1.553 -6.635 1.00 93.12 105 TYR A C 1
ATOM 815 O O . TYR A 1 105 ? 3.256 -2.235 -7.541 1.00 93.12 105 TYR A O 1
ATOM 823 N N . LEU A 1 106 ? 1.609 -0.921 -6.747 1.00 92.44 106 LEU A N 1
ATOM 824 C CA . LEU A 1 106 ? 0.809 -0.867 -7.969 1.00 92.44 106 LEU A CA 1
ATOM 825 C C . LEU A 1 106 ? 0.238 0.547 -8.145 1.00 92.44 106 LEU A C 1
ATOM 827 O O . LEU A 1 106 ? -0.478 1.015 -7.259 1.00 92.44 106 LEU A O 1
ATOM 831 N N . PRO A 1 107 ? 0.488 1.237 -9.266 1.00 91.00 107 PRO A N 1
ATOM 832 C CA . PRO A 1 107 ? -0.266 2.436 -9.618 1.00 91.00 107 PRO A CA 1
ATOM 833 C C . PRO A 1 107 ? -1.742 2.094 -9.856 1.00 91.00 107 PRO A C 1
ATOM 835 O O . PRO A 1 107 ? -2.068 1.158 -10.590 1.00 91.00 107 PRO A O 1
ATOM 838 N N . ALA A 1 108 ? -2.653 2.826 -9.217 1.00 90.75 108 ALA A N 1
ATOM 839 C CA . ALA A 1 108 ? -4.081 2.577 -9.353 1.00 90.75 108 ALA A CA 1
ATOM 840 C C . ALA A 1 108 ? -4.515 2.741 -10.813 1.00 90.75 108 ALA A C 1
ATOM 842 O O . ALA A 1 108 ? -4.109 3.680 -11.491 1.00 90.75 108 ALA A O 1
ATOM 843 N N . GLY A 1 109 ? -5.341 1.812 -11.293 1.00 85.38 109 GLY A N 1
ATOM 844 C CA . GLY A 1 109 ? -5.831 1.821 -12.668 1.00 85.38 109 GLY A CA 1
ATOM 845 C C . GLY A 1 109 ? -4.796 1.440 -13.719 1.00 85.38 109 GLY A C 1
ATOM 846 O O . GLY A 1 109 ? -5.110 1.502 -14.898 1.00 85.38 109 GLY A O 1
ATOM 847 N N . PHE A 1 110 ? -3.603 0.993 -13.328 1.00 85.81 110 PHE A N 1
ATOM 848 C CA . PHE A 1 110 ? -2.685 0.323 -14.239 1.00 85.81 110 PHE A CA 1
ATOM 849 C C . PHE A 1 110 ? -3.056 -1.162 -14.405 1.00 85.81 110 PHE A C 1
ATOM 851 O O . PHE A 1 110 ? -3.368 -1.818 -13.404 1.00 85.81 110 PHE A O 1
ATOM 858 N N . PRO A 1 111 ? -2.999 -1.733 -15.625 1.00 79.44 111 PRO A N 1
ATOM 859 C CA . PRO A 1 111 ? -2.841 -1.082 -16.931 1.00 79.44 111 PRO A CA 1
ATOM 860 C C . PRO A 1 111 ? -4.132 -0.415 -17.437 1.00 79.44 111 PRO A C 1
ATOM 862 O O . PRO A 1 111 ? -4.099 0.331 -18.406 1.00 79.44 111 PRO A O 1
ATOM 865 N N . ASN A 1 112 ? -5.268 -0.744 -16.825 1.00 82.19 112 ASN A N 1
ATOM 866 C CA . ASN A 1 112 ? -6.562 -0.073 -16.930 1.00 82.19 112 ASN A CA 1
ATOM 867 C C . ASN A 1 112 ? -7.391 -0.442 -15.679 1.00 82.19 112 ASN A C 1
ATOM 869 O O . ASN A 1 112 ? -6.997 -1.317 -14.896 1.00 82.19 112 ASN A O 1
ATOM 873 N N . LEU A 1 113 ? -8.559 0.176 -15.485 1.00 79.12 113 LEU A N 1
ATOM 874 C CA . LEU A 1 113 ? -9.425 -0.093 -14.320 1.00 79.12 113 LEU A CA 1
ATOM 875 C C . LEU A 1 113 ? -9.900 -1.550 -14.217 1.00 79.12 113 LEU A C 1
ATOM 877 O O . LEU A 1 113 ? -9.928 -2.119 -13.121 1.00 79.12 113 LEU A O 1
ATOM 881 N N . ASP A 1 114 ? -10.254 -2.161 -15.349 1.00 80.50 114 ASP A N 1
ATOM 882 C CA . ASP A 1 114 ? -10.789 -3.526 -15.400 1.00 80.50 114 ASP A CA 1
ATOM 883 C C . ASP A 1 114 ? -9.737 -4.573 -15.018 1.00 80.50 114 ASP A C 1
ATOM 885 O O . ASP A 1 114 ? -10.074 -5.644 -14.509 1.00 80.50 114 ASP A O 1
ATOM 889 N N . MET A 1 115 ? -8.460 -4.269 -15.239 1.00 83.06 115 MET A N 1
ATOM 890 C CA . MET A 1 115 ? -7.337 -5.138 -14.899 1.00 83.06 115 MET A CA 1
ATOM 891 C C . MET A 1 115 ? -6.760 -4.823 -13.520 1.00 83.06 115 MET A C 1
ATOM 893 O O . MET A 1 115 ? -6.312 -5.743 -12.842 1.00 83.06 115 MET A O 1
ATOM 897 N N . SER A 1 116 ? -6.821 -3.571 -13.059 1.00 88.75 116 SER A N 1
ATOM 898 C CA . SER A 1 116 ? -6.205 -3.149 -11.794 1.00 88.75 116 SER A CA 1
ATOM 899 C C . SER A 1 116 ? -6.674 -3.993 -10.600 1.00 88.75 116 SER A C 1
ATOM 901 O O . SER A 1 116 ? -5.851 -4.553 -9.878 1.00 88.75 116 SER A O 1
ATOM 903 N N . HIS A 1 117 ? -7.985 -4.210 -10.441 1.00 89.69 117 HIS A N 1
ATOM 904 C CA . HIS A 1 117 ? -8.498 -5.058 -9.356 1.00 89.69 117 HIS A CA 1
ATOM 905 C C . HIS A 1 117 ? -8.149 -6.549 -9.533 1.00 89.69 117 HIS A C 1
ATOM 907 O O . HIS A 1 117 ? -8.025 -7.264 -8.541 1.00 89.69 117 HIS A O 1
ATOM 913 N N . LYS A 1 118 ? -7.992 -7.036 -10.774 1.00 89.19 118 LYS A N 1
ATOM 914 C CA . LYS A 1 118 ? -7.583 -8.424 -11.049 1.00 89.19 118 LYS A CA 1
ATOM 915 C C . LYS A 1 118 ? -6.127 -8.643 -10.665 1.00 89.19 118 LYS A C 1
ATOM 917 O O . LYS A 1 118 ? -5.826 -9.620 -9.994 1.00 89.19 118 LYS A O 1
ATOM 922 N N . ILE A 1 119 ? -5.258 -7.688 -10.993 1.00 90.81 119 ILE A N 1
ATOM 923 C CA . ILE A 1 119 ? -3.851 -7.692 -10.575 1.00 90.81 119 ILE A CA 1
ATOM 924 C C . ILE A 1 119 ? -3.750 -7.741 -9.054 1.00 90.81 119 ILE A C 1
ATOM 926 O O . ILE A 1 119 ? -2.963 -8.518 -8.528 1.00 90.81 119 ILE A O 1
ATOM 930 N N . MET A 1 120 ? -4.576 -6.976 -8.335 1.00 94.31 120 MET A N 1
ATOM 931 C CA . MET A 1 120 ? -4.598 -7.030 -6.869 1.00 94.31 120 MET A CA 1
ATOM 932 C C . MET A 1 120 ? -4.964 -8.427 -6.338 1.00 94.31 120 MET A C 1
ATOM 934 O O . MET A 1 120 ? -4.369 -8.891 -5.366 1.00 94.31 120 MET A O 1
ATOM 938 N N . LEU A 1 121 ? -5.925 -9.114 -6.964 1.00 93.44 121 LEU A N 1
ATOM 939 C CA . LEU A 1 121 ? -6.292 -10.485 -6.587 1.00 93.44 121 LEU A CA 1
ATOM 940 C C . LEU A 1 121 ? -5.170 -11.482 -6.898 1.00 93.44 121 LEU A C 1
ATOM 942 O O . LEU A 1 121 ? -4.916 -12.374 -6.093 1.00 93.44 121 LEU A O 1
ATOM 946 N N . GLU A 1 122 ? -4.462 -11.306 -8.012 1.00 90.44 122 GLU A N 1
ATOM 947 C CA . GLU A 1 122 ? -3.299 -12.133 -8.343 1.00 90.44 122 GLU A CA 1
ATOM 948 C C . GLU A 1 122 ? -2.113 -11.879 -7.412 1.00 90.44 122 GLU A C 1
ATOM 950 O O . GLU A 1 122 ? -1.450 -12.824 -7.002 1.00 90.44 122 GLU A O 1
ATOM 955 N N . MET A 1 123 ? -1.871 -10.631 -7.004 1.00 92.75 123 MET A N 1
ATOM 956 C CA . MET A 1 123 ? -0.884 -10.304 -5.970 1.00 92.75 123 MET A CA 1
ATOM 957 C C . MET A 1 123 ? -1.198 -11.059 -4.672 1.00 92.75 123 MET A C 1
ATOM 959 O O . MET A 1 123 ? -0.322 -11.711 -4.105 1.00 92.75 123 MET A O 1
ATOM 963 N N . GLN A 1 124 ? -2.464 -11.065 -4.244 1.00 94.12 124 GLN A N 1
ATOM 964 C CA . GLN A 1 124 ? -2.901 -11.881 -3.110 1.00 94.12 124 GLN A CA 1
ATOM 965 C C . GLN A 1 124 ? -2.669 -13.381 -3.350 1.00 94.12 124 GLN A C 1
ATOM 967 O O . GLN A 1 124 ? -2.142 -14.066 -2.475 1.00 94.12 124 GLN A O 1
ATOM 972 N N . ALA A 1 125 ? -3.035 -13.900 -4.523 1.00 91.06 125 ALA A N 1
ATOM 973 C CA . ALA A 1 125 ? -2.866 -15.312 -4.869 1.00 91.06 125 ALA A CA 1
ATOM 974 C C . ALA A 1 125 ? -1.396 -15.737 -5.043 1.00 91.06 125 ALA A C 1
ATOM 976 O O . ALA A 1 125 ? -1.097 -16.934 -4.986 1.00 91.06 125 ALA A O 1
ATOM 977 N N . ALA A 1 126 ? -0.493 -14.782 -5.273 1.00 87.75 126 ALA A N 1
ATOM 978 C CA . ALA A 1 126 ? 0.949 -14.982 -5.317 1.00 87.75 126 ALA A CA 1
ATOM 979 C C . ALA A 1 126 ? 1.575 -15.019 -3.914 1.00 87.75 126 ALA A C 1
ATOM 981 O O . ALA A 1 126 ? 2.662 -15.563 -3.768 1.00 87.75 126 ALA A O 1
ATOM 982 N N . GLY A 1 127 ? 0.891 -14.502 -2.886 1.00 90.25 127 GLY A N 1
ATOM 983 C CA . GLY A 1 127 ? 1.385 -14.473 -1.506 1.00 90.25 127 GLY A CA 1
ATOM 984 C C . GLY A 1 127 ? 1.857 -13.100 -1.023 1.00 90.25 127 GLY A C 1
ATOM 985 O O . GLY A 1 127 ? 2.542 -13.030 -0.008 1.00 90.25 127 GLY A O 1
ATOM 986 N N . ILE A 1 128 ? 1.495 -12.014 -1.717 1.00 94.31 128 ILE A N 1
ATOM 987 C CA . ILE A 1 128 ? 1.721 -10.651 -1.219 1.00 94.31 128 ILE A CA 1
ATOM 988 C C . ILE A 1 128 ? 0.955 -10.437 0.087 1.00 94.31 128 ILE A C 1
ATOM 990 O O . ILE A 1 128 ? -0.229 -10.759 0.185 1.00 94.31 128 ILE A O 1
ATOM 994 N N . ASP A 1 129 ? 1.626 -9.849 1.075 1.00 95.69 129 ASP A N 1
ATOM 995 C CA . ASP A 1 129 ? 1.042 -9.565 2.383 1.00 95.69 129 ASP A CA 1
ATOM 996 C C . ASP A 1 129 ? 0.260 -8.256 2.389 1.00 95.69 129 ASP A C 1
ATOM 998 O O . ASP A 1 129 ? -0.807 -8.175 2.989 1.00 95.69 129 ASP A O 1
ATOM 1002 N N . ILE A 1 130 ? 0.791 -7.215 1.742 1.00 97.31 130 ILE A N 1
ATOM 1003 C CA . ILE A 1 130 ? 0.183 -5.881 1.705 1.00 97.31 130 ILE A CA 1
ATOM 1004 C C . ILE A 1 130 ? 0.329 -5.299 0.300 1.00 97.31 130 ILE A C 1
ATOM 1006 O O . ILE A 1 130 ? 1.411 -5.314 -0.283 1.00 97.31 130 ILE A O 1
ATOM 1010 N N . ILE A 1 131 ? -0.745 -4.711 -0.226 1.00 97.75 131 ILE A N 1
ATOM 1011 C CA . ILE A 1 131 ? -0.687 -3.948 -1.477 1.00 97.75 131 ILE A CA 1
ATOM 1012 C C . ILE A 1 131 ? -0.565 -2.461 -1.153 1.00 97.75 131 ILE A C 1
ATOM 1014 O O . ILE A 1 131 ? -1.458 -1.869 -0.548 1.00 97.75 131 ILE A O 1
ATOM 1018 N N . GLN A 1 132 ? 0.519 -1.837 -1.600 1.00 96.38 132 GLN A N 1
ATOM 1019 C CA . GLN A 1 132 ? 0.653 -0.391 -1.690 1.00 96.38 132 GLN A CA 1
ATOM 1020 C C . GLN A 1 132 ? 0.087 0.088 -3.033 1.00 96.38 132 GLN A C 1
ATOM 1022 O O . GLN A 1 132 ? 0.682 -0.117 -4.089 1.00 96.38 132 GLN A O 1
ATOM 1027 N N . LEU A 1 133 ? -1.073 0.736 -2.994 1.00 95.44 133 LEU A N 1
ATOM 1028 C CA . LEU A 1 133 ? -1.750 1.278 -4.166 1.00 95.44 133 LEU A CA 1
ATOM 1029 C C . LEU A 1 133 ? -1.398 2.766 -4.314 1.00 95.44 133 LEU A C 1
ATOM 1031 O O . LEU A 1 133 ? -1.750 3.582 -3.462 1.00 95.44 133 LEU A O 1
ATOM 1035 N N . GLY A 1 134 ? -0.662 3.121 -5.364 1.00 92.44 134 GLY A N 1
ATOM 1036 C CA . GLY A 1 134 ? -0.288 4.503 -5.658 1.00 92.44 134 GLY A CA 1
ATOM 1037 C C . GLY A 1 134 ? -1.424 5.262 -6.329 1.00 92.44 134 GLY A C 1
ATOM 1038 O O . GLY A 1 134 ? -1.973 4.781 -7.315 1.00 92.44 134 GLY A O 1
ATOM 1039 N N . VAL A 1 135 ? -1.765 6.448 -5.828 1.00 91.62 135 VAL A N 1
ATOM 1040 C CA . VAL A 1 135 ? -2.627 7.387 -6.562 1.00 91.62 135 VAL A CA 1
ATOM 1041 C C . VAL A 1 135 ? -1.786 8.001 -7.693 1.00 91.62 135 VAL A C 1
ATOM 1043 O O . VAL A 1 135 ? -0.775 8.632 -7.371 1.00 91.62 135 VAL A O 1
ATOM 1046 N N . PRO A 1 136 ? -2.137 7.815 -8.982 1.00 89.25 136 PRO A N 1
ATOM 1047 C CA . PRO A 1 136 ? -1.332 8.321 -10.091 1.00 89.25 136 PRO A CA 1
ATOM 1048 C C . PRO A 1 136 ? -1.106 9.833 -10.010 1.00 89.25 136 PRO A C 1
ATOM 1050 O O . PRO A 1 136 ? -2.052 10.605 -9.861 1.00 89.25 136 PRO A O 1
ATOM 1053 N N . PHE A 1 137 ? 0.155 10.250 -10.125 1.00 86.75 137 PHE A N 1
ATOM 1054 C CA . PHE A 1 137 ? 0.558 11.654 -10.150 1.00 86.75 137 PHE A CA 1
ATOM 1055 C C . PHE A 1 137 ? 1.693 11.846 -11.161 1.00 86.75 137 PHE A C 1
ATOM 1057 O O . PHE A 1 137 ? 2.725 11.177 -11.075 1.00 86.75 137 PHE A O 1
ATOM 1064 N N . ALA A 1 138 ? 1.484 12.722 -12.146 1.00 77.62 138 ALA A N 1
ATOM 1065 C CA . ALA A 1 138 ? 2.406 12.903 -13.268 1.00 77.62 138 ALA A CA 1
ATOM 1066 C C . ALA A 1 138 ? 3.732 13.564 -12.850 1.00 77.62 138 ALA A C 1
ATOM 1068 O O . ALA A 1 138 ? 4.803 13.126 -13.271 1.00 77.62 138 ALA A O 1
ATOM 1069 N N . ASP A 1 139 ? 3.664 14.562 -11.966 1.00 78.00 139 ASP A N 1
ATOM 1070 C CA . ASP A 1 139 ? 4.789 15.450 -11.642 1.00 78.00 139 ASP A CA 1
ATOM 1071 C C . ASP A 1 139 ? 5.499 15.068 -10.331 1.00 78.00 139 ASP A C 1
ATOM 1073 O O . ASP A 1 139 ? 6.004 15.911 -9.587 1.00 78.00 139 ASP A O 1
ATOM 1077 N N . SER A 1 140 ? 5.529 13.773 -10.011 1.00 79.25 140 SER A N 1
ATOM 1078 C CA . SER A 1 140 ? 6.181 13.274 -8.800 1.00 79.25 140 SER A CA 1
ATOM 1079 C C . SER A 1 140 ? 7.705 13.290 -8.935 1.00 79.25 140 SER A C 1
ATOM 1081 O O . SER A 1 140 ? 8.289 12.444 -9.612 1.00 79.25 140 SER A O 1
ATOM 1083 N N . ALA A 1 141 ? 8.379 14.206 -8.236 1.00 75.69 141 ALA A N 1
ATOM 1084 C CA . ALA A 1 141 ? 9.842 14.193 -8.125 1.00 75.69 141 ALA A CA 1
ATOM 1085 C C . ALA A 1 141 ? 10.378 12.995 -7.313 1.00 75.69 141 ALA A C 1
ATOM 1087 O O . ALA A 1 141 ? 11.554 12.654 -7.425 1.00 75.69 141 ALA A O 1
ATOM 1088 N N . LEU A 1 142 ? 9.519 12.363 -6.505 1.00 75.19 142 LEU A N 1
ATOM 1089 C CA . LEU A 1 142 ? 9.866 11.212 -5.669 1.00 75.19 142 LEU A CA 1
ATOM 1090 C C . LEU A 1 142 ? 9.835 9.890 -6.434 1.00 75.19 142 LEU A C 1
ATOM 1092 O O . LEU A 1 142 ? 10.550 8.957 -6.075 1.00 75.19 142 LEU A O 1
ATOM 1096 N N . ASP A 1 143 ? 8.993 9.800 -7.459 1.00 77.62 143 ASP A N 1
ATOM 1097 C CA . ASP A 1 143 ? 8.831 8.576 -8.227 1.00 77.62 143 ASP A CA 1
ATOM 1098 C C . ASP A 1 143 ? 9.910 8.476 -9.299 1.00 77.62 143 ASP A C 1
ATOM 1100 O O . ASP A 1 143 ? 10.344 9.472 -9.877 1.00 77.62 143 ASP A O 1
ATOM 1104 N N . ASP A 1 144 ? 10.337 7.260 -9.614 1.00 74.31 144 ASP A N 1
ATOM 1105 C CA . ASP A 1 144 ? 11.330 7.041 -10.652 1.00 74.31 144 ASP A CA 1
ATOM 1106 C C . ASP A 1 144 ? 10.738 7.234 -12.069 1.00 74.31 144 ASP A C 1
ATOM 1108 O O . ASP A 1 144 ? 9.525 7.288 -12.262 1.00 74.31 144 ASP A O 1
ATOM 1112 N N . ARG A 1 145 ? 11.593 7.311 -13.102 1.00 76.12 145 ARG A N 1
ATOM 1113 C CA . ARG A 1 145 ? 11.159 7.500 -14.506 1.00 76.12 145 ARG A CA 1
ATOM 1114 C C . ARG A 1 145 ? 10.117 6.474 -14.975 1.00 76.12 145 ARG A C 1
ATOM 1116 O O . ARG A 1 145 ? 9.236 6.839 -15.747 1.00 76.12 145 ARG A O 1
ATOM 1123 N N . VAL A 1 146 ? 10.221 5.222 -14.531 1.00 76.25 146 VAL A N 1
ATOM 1124 C CA . VAL A 1 146 ? 9.299 4.136 -14.887 1.00 76.25 146 VAL A CA 1
ATOM 1125 C C . VAL A 1 146 ? 7.942 4.356 -14.226 1.00 76.25 146 VAL A C 1
ATOM 1127 O O . VAL A 1 146 ? 6.936 4.376 -14.931 1.00 76.25 146 VAL A O 1
ATOM 1130 N N . ILE A 1 147 ? 7.904 4.596 -12.910 1.00 80.69 147 ILE A N 1
ATOM 1131 C CA . ILE A 1 147 ? 6.651 4.896 -12.201 1.00 80.69 147 ILE A CA 1
ATOM 1132 C C . ILE A 1 147 ? 6.000 6.169 -12.753 1.00 80.69 147 ILE A C 1
ATOM 1134 O O . ILE A 1 147 ? 4.800 6.163 -13.011 1.00 80.69 147 ILE A O 1
ATOM 1138 N N . ARG A 1 148 ? 6.769 7.229 -13.038 1.00 82.06 148 ARG A N 1
ATOM 1139 C CA . ARG A 1 148 ? 6.232 8.441 -13.681 1.00 82.06 148 ARG A CA 1
ATOM 1140 C C . ARG A 1 148 ? 5.608 8.153 -15.044 1.00 82.06 148 ARG A C 1
ATOM 1142 O O . ARG A 1 148 ? 4.503 8.616 -15.307 1.00 82.06 148 ARG A O 1
ATOM 1149 N N . ALA A 1 149 ? 6.277 7.377 -15.899 1.00 81.44 149 ALA A N 1
ATOM 1150 C CA . ALA A 1 149 ? 5.734 7.006 -17.207 1.00 81.44 149 ALA A CA 1
ATOM 1151 C C . ALA A 1 149 ? 4.419 6.221 -17.073 1.00 81.44 149 ALA A C 1
ATOM 1153 O O . ALA A 1 149 ? 3.465 6.486 -17.803 1.00 81.44 149 ALA A O 1
ATOM 1154 N N . ILE A 1 150 ? 4.344 5.310 -16.099 1.00 81.81 150 ILE A N 1
ATOM 1155 C CA . ILE A 1 150 ? 3.127 4.553 -15.793 1.00 81.81 150 ILE A CA 1
ATOM 1156 C C . ILE A 1 150 ? 2.022 5.462 -15.252 1.00 81.81 150 ILE A C 1
ATOM 1158 O O . ILE A 1 150 ? 0.877 5.323 -15.670 1.00 81.81 150 ILE A O 1
ATOM 1162 N N . ASN A 1 151 ? 2.341 6.401 -14.361 1.00 84.94 151 ASN A N 1
ATOM 1163 C CA . ASN A 1 151 ? 1.371 7.356 -13.829 1.00 84.94 151 ASN A CA 1
ATOM 1164 C C . ASN A 1 151 ? 0.800 8.237 -14.944 1.00 84.94 151 ASN A C 1
ATOM 1166 O O . ASN A 1 151 ? -0.414 8.402 -15.021 1.00 84.94 151 ASN A O 1
ATOM 1170 N N . VAL A 1 152 ? 1.650 8.750 -15.841 1.00 83.44 152 VAL A N 1
ATOM 1171 C CA . VAL A 1 152 ? 1.214 9.511 -17.023 1.00 83.44 152 VAL A CA 1
ATOM 1172 C C . VAL A 1 152 ? 0.310 8.657 -17.908 1.00 83.44 152 VAL A C 1
ATOM 1174 O O . VAL A 1 152 ? -0.744 9.123 -18.332 1.00 83.44 152 VAL A O 1
ATOM 1177 N N . TYR A 1 153 ? 0.689 7.404 -18.163 1.00 80.94 153 TYR A N 1
ATOM 1178 C CA . TYR A 1 153 ? -0.131 6.470 -18.931 1.00 80.94 153 TYR A CA 1
ATOM 1179 C C . TYR A 1 153 ? -1.493 6.214 -18.265 1.00 80.94 153 TYR A C 1
ATOM 1181 O O . TYR A 1 153 ? -2.523 6.362 -18.918 1.00 80.94 153 TYR A O 1
ATOM 1189 N N . ALA A 1 154 ? -1.523 5.927 -16.961 1.00 79.69 154 ALA A N 1
ATOM 1190 C CA . ALA A 1 154 ? -2.763 5.738 -16.215 1.00 79.69 154 ALA A CA 1
ATOM 1191 C C . ALA A 1 154 ? -3.647 6.991 -16.321 1.00 79.69 154 ALA A C 1
ATOM 1193 O O . ALA A 1 154 ? -4.802 6.899 -16.723 1.00 79.69 154 ALA A O 1
ATOM 1194 N N . MET A 1 155 ? -3.088 8.182 -16.085 1.00 79.19 155 MET A N 1
ATOM 1195 C CA . MET A 1 155 ? -3.817 9.452 -16.182 1.00 79.19 155 MET A CA 1
ATOM 1196 C C . MET A 1 155 ? -4.355 9.750 -17.593 1.00 79.19 155 MET A C 1
ATOM 1198 O O . MET A 1 155 ? -5.411 10.372 -17.721 1.00 79.19 155 MET A O 1
ATOM 1202 N N . LYS A 1 156 ? -3.682 9.291 -18.659 1.00 77.75 156 LYS A N 1
ATOM 1203 C CA . LYS A 1 156 ? -4.142 9.461 -20.049 1.00 77.75 156 LYS A CA 1
ATOM 1204 C C . LYS A 1 156 ? -5.408 8.671 -20.379 1.00 77.75 156 LYS A C 1
ATOM 1206 O O . LYS A 1 156 ? -6.121 9.071 -21.298 1.00 77.75 156 LYS A O 1
ATOM 1211 N N . GLN A 1 157 ? -5.762 7.637 -19.612 1.00 69.38 157 GLN A N 1
ATOM 1212 C CA . GLN A 1 157 ? -6.973 6.840 -19.855 1.00 69.38 157 GLN A CA 1
ATOM 1213 C C . GLN A 1 157 ? -8.298 7.573 -19.546 1.00 69.38 157 GLN A C 1
ATOM 1215 O O . GLN A 1 157 ? -9.352 6.945 -19.451 1.00 69.38 157 GLN A O 1
ATOM 1220 N N . ARG A 1 158 ? -8.270 8.913 -19.425 1.00 56.47 158 ARG A N 1
ATOM 1221 C CA . ARG A 1 158 ? -9.422 9.823 -19.237 1.00 56.47 158 ARG A CA 1
ATOM 1222 C C . ARG A 1 158 ? -10.318 9.476 -18.049 1.00 56.47 158 ARG A C 1
ATOM 1224 O O . ARG A 1 158 ? -11.472 9.895 -17.988 1.00 56.47 158 ARG A O 1
ATOM 1231 N N . ILE A 1 159 ? -9.782 8.743 -17.085 1.00 57.97 159 ILE A N 1
ATOM 1232 C CA . ILE A 1 159 ? -10.409 8.551 -15.787 1.00 57.97 159 ILE A CA 1
ATOM 1233 C C . ILE A 1 159 ? -9.865 9.668 -14.900 1.00 57.97 1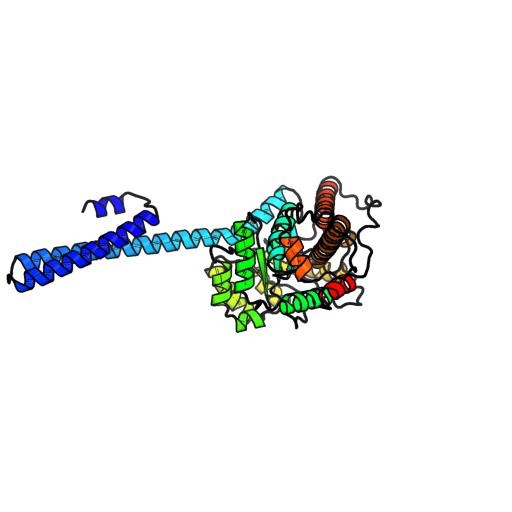59 ILE A C 1
ATOM 1235 O O . ILE A 1 159 ? -8.642 9.797 -14.801 1.00 57.97 159 ILE A O 1
ATOM 1239 N N . PRO A 1 160 ? -10.712 10.490 -14.260 1.00 58.47 160 PRO A N 1
ATOM 1240 C CA . PRO A 1 160 ? -10.236 11.337 -13.181 1.00 58.47 160 PRO A CA 1
ATOM 1241 C C . PRO A 1 160 ? -9.687 10.407 -12.095 1.00 58.47 160 PRO A C 1
ATOM 1243 O O . PRO A 1 160 ? -10.445 9.770 -11.369 1.00 58.47 160 PRO A O 1
ATOM 1246 N N . PHE A 1 161 ? -8.361 10.268 -12.021 1.00 61.88 161 PHE A N 1
ATOM 1247 C CA . PHE A 1 161 ? -7.681 9.565 -10.934 1.00 61.88 161 PHE A CA 1
ATOM 1248 C C . PHE A 1 161 ? -7.686 10.453 -9.693 1.00 61.88 161 PHE A C 1
ATOM 1250 O O . PHE A 1 161 ? -6.655 10.901 -9.199 1.00 61.88 161 PHE A O 1
ATOM 1257 N N . ASP A 1 162 ? -8.888 10.746 -9.215 1.00 71.44 162 ASP A N 1
ATOM 1258 C CA . ASP A 1 162 ? -9.096 11.247 -7.876 1.00 71.44 162 ASP A CA 1
ATOM 1259 C C . ASP A 1 162 ? -9.102 10.078 -6.881 1.00 71.44 162 ASP A C 1
ATOM 1261 O O . ASP A 1 162 ? -8.978 8.894 -7.218 1.00 71.44 162 ASP A O 1
ATOM 1265 N N . PHE A 1 163 ? -9.206 10.416 -5.602 1.00 80.56 163 PHE A N 1
ATOM 1266 C CA . PHE A 1 163 ? -9.197 9.408 -4.555 1.00 80.56 163 PHE A CA 1
ATOM 1267 C C . PHE A 1 163 ? -10.452 8.516 -4.571 1.00 80.56 163 PHE A C 1
ATOM 1269 O O . PHE A 1 163 ? -10.391 7.374 -4.108 1.00 80.56 163 PHE A O 1
ATOM 1276 N N . ASP A 1 164 ? -11.569 8.999 -5.125 1.00 82.56 164 ASP A N 1
ATOM 1277 C CA . ASP A 1 164 ? -12.809 8.229 -5.249 1.00 82.56 164 ASP A CA 1
ATOM 1278 C C . ASP A 1 164 ? -12.622 7.060 -6.221 1.00 82.56 164 ASP A C 1
ATOM 1280 O O . ASP A 1 164 ? -13.004 5.929 -5.902 1.00 82.56 164 ASP A O 1
ATOM 1284 N N . ALA A 1 165 ? -11.960 7.289 -7.360 1.00 84.06 165 ALA A N 1
ATOM 1285 C CA . ALA A 1 165 ? -11.610 6.227 -8.302 1.00 84.06 165 ALA A CA 1
ATOM 1286 C C . ALA A 1 165 ? -10.743 5.141 -7.641 1.00 84.06 165 ALA A C 1
ATOM 1288 O O . ALA A 1 165 ? -11.001 3.944 -7.791 1.00 84.06 165 ALA A O 1
ATOM 1289 N N . VAL A 1 166 ? -9.758 5.544 -6.833 1.00 89.62 166 VAL A N 1
ATOM 1290 C CA . VAL A 1 166 ? -8.897 4.613 -6.086 1.00 89.62 166 VAL A CA 1
ATOM 1291 C C . VAL A 1 166 ? -9.708 3.806 -5.069 1.00 89.62 166 VAL A C 1
ATOM 1293 O O . VAL A 1 166 ? -9.598 2.579 -5.020 1.00 89.62 166 VAL A O 1
ATOM 1296 N N . ALA A 1 167 ? -10.578 4.459 -4.296 1.00 90.50 167 ALA A N 1
ATOM 1297 C CA . ALA A 1 167 ? -11.463 3.779 -3.354 1.00 90.50 167 ALA A CA 1
ATOM 1298 C C . ALA A 1 167 ? -12.432 2.809 -4.061 1.00 90.50 167 ALA A C 1
ATOM 1300 O O . ALA A 1 167 ? -12.725 1.731 -3.529 1.00 90.50 167 ALA A O 1
ATOM 1301 N N . ALA A 1 168 ? -12.901 3.150 -5.265 1.00 89.88 168 ALA A N 1
ATOM 1302 C CA . ALA A 1 168 ? -13.756 2.296 -6.082 1.00 89.88 168 ALA A CA 1
ATOM 1303 C C . ALA A 1 168 ? -13.023 1.040 -6.581 1.00 89.88 168 ALA A C 1
ATOM 1305 O O . ALA A 1 168 ? -13.574 -0.054 -6.451 1.00 89.88 168 ALA A O 1
ATOM 1306 N N . ILE A 1 169 ? -11.777 1.166 -7.061 1.00 91.31 169 ILE A N 1
ATOM 1307 C CA . ILE A 1 169 ? -10.933 0.024 -7.466 1.00 91.31 169 ILE A CA 1
ATOM 1308 C C . ILE A 1 169 ? -10.758 -0.945 -6.297 1.00 91.31 169 ILE A C 1
ATOM 1310 O O . ILE A 1 169 ? -11.006 -2.146 -6.438 1.00 91.31 169 ILE A O 1
ATOM 1314 N N . VAL A 1 170 ? -10.392 -0.428 -5.117 1.00 95.00 170 VAL A N 1
ATOM 1315 C CA . VAL A 1 170 ? -10.242 -1.267 -3.922 1.00 95.00 170 VAL A CA 1
ATOM 1316 C C . VAL A 1 170 ? -11.576 -1.926 -3.577 1.00 95.00 170 VAL A C 1
ATOM 1318 O O . VAL A 1 170 ? -11.616 -3.129 -3.336 1.00 95.00 170 VAL A O 1
ATOM 1321 N N . GLY A 1 171 ? -12.687 -1.184 -3.615 1.00 94.31 171 GLY A N 1
ATOM 1322 C CA . GLY A 1 171 ? -14.013 -1.735 -3.343 1.00 94.31 171 GLY A CA 1
ATOM 1323 C C . GLY A 1 171 ? -14.440 -2.841 -4.310 1.00 94.31 171 GLY A C 1
ATOM 1324 O O . GLY A 1 171 ? -15.039 -3.831 -3.885 1.00 94.31 171 GLY A O 1
ATOM 1325 N N . GLN A 1 172 ? -14.088 -2.717 -5.589 1.00 93.06 172 GLN A N 1
ATOM 1326 C CA . GLN A 1 172 ? -14.306 -3.759 -6.588 1.00 93.06 172 GLN A CA 1
ATOM 1327 C C . GLN A 1 172 ? -13.458 -5.001 -6.290 1.00 93.06 172 GLN A C 1
ATOM 1329 O O . GLN A 1 172 ? -13.976 -6.116 -6.342 1.00 93.06 172 GLN A O 1
ATOM 1334 N N . ALA A 1 173 ? -12.186 -4.821 -5.919 1.00 94.81 173 ALA A N 1
ATOM 1335 C CA . ALA A 1 173 ? -11.310 -5.921 -5.526 1.00 94.81 173 ALA A CA 1
ATOM 1336 C C . ALA A 1 173 ? -11.830 -6.641 -4.266 1.00 94.81 173 ALA A C 1
ATOM 1338 O O . ALA A 1 173 ? -11.910 -7.870 -4.247 1.00 94.81 173 ALA A O 1
ATOM 1339 N N . ARG A 1 174 ? -12.276 -5.895 -3.239 1.00 95.12 174 ARG A N 1
ATOM 1340 C CA . ARG A 1 174 ? -12.917 -6.457 -2.033 1.00 95.12 174 ARG A CA 1
ATOM 1341 C C . ARG A 1 174 ? -14.152 -7.283 -2.385 1.00 95.12 174 ARG A C 1
ATOM 1343 O O . ARG A 1 174 ? -14.286 -8.406 -1.907 1.00 95.12 174 ARG A O 1
ATOM 1350 N N . GLY A 1 175 ? -15.020 -6.762 -3.257 1.00 94.44 175 GLY A N 1
ATOM 1351 C CA . GLY A 1 175 ? -16.218 -7.466 -3.731 1.00 94.44 175 GLY A CA 1
ATOM 1352 C C . GLY A 1 175 ? -15.925 -8.769 -4.485 1.00 94.44 175 GLY A C 1
ATOM 1353 O O . GLY A 1 175 ? -16.808 -9.611 -4.601 1.00 94.44 175 GLY A O 1
ATOM 1354 N N . LYS A 1 176 ? -14.686 -8.950 -4.958 1.00 93.56 176 LYS A N 1
ATOM 1355 C CA . LYS A 1 176 ? -14.204 -10.144 -5.664 1.00 93.56 176 LYS A CA 1
ATOM 1356 C C . LYS A 1 176 ? -13.264 -11.025 -4.827 1.00 93.56 176 LYS A C 1
ATOM 1358 O O . LYS A 1 176 ? -12.659 -11.940 -5.371 1.00 93.56 176 LYS A O 1
ATOM 1363 N N . GLY A 1 177 ? -13.151 -10.777 -3.519 1.00 94.62 177 GLY A N 1
ATOM 1364 C CA . GLY A 1 177 ? -12.414 -11.651 -2.597 1.00 94.62 177 GLY A CA 1
ATOM 1365 C C . GLY A 1 177 ? -11.022 -11.165 -2.183 1.00 94.62 177 GLY A C 1
ATOM 1366 O O . GLY A 1 177 ? -10.254 -11.945 -1.621 1.00 94.62 177 GLY A O 1
ATOM 1367 N N . LEU A 1 178 ? -10.675 -9.894 -2.412 1.00 96.19 178 LEU A N 1
ATOM 1368 C CA . LEU A 1 178 ? -9.441 -9.330 -1.862 1.00 96.19 178 LEU A CA 1
ATOM 1369 C C . LEU A 1 178 ? -9.570 -9.170 -0.338 1.00 96.19 178 LEU A C 1
ATOM 1371 O O . LEU A 1 178 ? -10.377 -8.372 0.141 1.00 96.19 178 LEU A O 1
ATOM 1375 N N . THR A 1 179 ? -8.735 -9.861 0.427 1.00 94.94 179 THR A N 1
ATOM 1376 C CA . THR A 1 179 ? -8.711 -9.866 1.897 1.00 94.94 179 THR A CA 1
ATOM 1377 C C . THR A 1 179 ? -7.444 -9.247 2.480 1.00 94.94 179 THR A C 1
ATOM 1379 O O . THR A 1 179 ? -7.503 -8.726 3.591 1.00 94.94 179 THR A O 1
ATOM 1382 N N . ILE A 1 180 ? -6.329 -9.236 1.741 1.00 96.38 180 ILE A N 1
ATOM 1383 C CA . ILE A 1 180 ? -5.067 -8.670 2.239 1.00 96.38 180 ILE A CA 1
ATOM 1384 C C . ILE A 1 180 ? -5.145 -7.144 2.428 1.00 96.38 180 ILE A C 1
ATOM 1386 O O . ILE A 1 180 ? -5.896 -6.470 1.703 1.00 96.38 180 ILE A O 1
ATOM 1390 N N . PRO A 1 181 ? -4.407 -6.562 3.390 1.00 96.50 181 PRO A N 1
ATOM 1391 C CA . PRO A 1 181 ? -4.411 -5.123 3.610 1.00 96.50 181 PRO A CA 1
ATOM 1392 C C . PRO A 1 181 ? -3.991 -4.296 2.388 1.00 96.50 181 PRO A C 1
ATOM 1394 O O . PRO A 1 181 ? -3.118 -4.685 1.614 1.00 96.50 181 PRO A O 1
ATOM 1397 N N . VAL A 1 182 ? -4.595 -3.112 2.250 1.00 97.56 182 VAL A N 1
ATOM 1398 C CA . VAL A 1 182 ? -4.245 -2.120 1.222 1.00 97.56 182 VAL A CA 1
ATOM 1399 C C . VAL A 1 182 ? -3.816 -0.815 1.887 1.00 97.56 182 VAL A C 1
ATOM 1401 O O . VAL A 1 182 ? -4.569 -0.232 2.672 1.00 97.56 182 VAL A O 1
ATOM 1404 N N . LEU A 1 183 ? -2.620 -0.337 1.550 1.00 96.62 183 LEU A N 1
ATOM 1405 C CA . LEU A 1 183 ? -2.116 0.988 1.906 1.00 96.62 183 LEU A CA 1
ATOM 1406 C C . LEU A 1 183 ? -2.186 1.888 0.675 1.00 96.62 183 LEU A C 1
ATOM 1408 O O . LEU A 1 183 ? -1.718 1.500 -0.389 1.00 96.62 183 LEU A O 1
ATOM 1412 N N . VAL A 1 184 ? -2.725 3.097 0.802 1.00 95.44 184 VAL A N 1
ATOM 1413 C CA . VAL A 1 184 ? -2.717 4.060 -0.306 1.00 95.44 184 VAL A CA 1
ATOM 1414 C C . VAL A 1 184 ? -1.525 5.003 -0.173 1.00 95.44 184 VAL A C 1
ATOM 1416 O O . VAL A 1 184 ? -1.362 5.653 0.861 1.00 95.44 184 VAL A O 1
ATOM 1419 N N . ARG A 1 185 ? -0.697 5.089 -1.221 1.00 93.75 185 ARG A N 1
ATOM 1420 C CA . ARG A 1 185 ? 0.383 6.081 -1.348 1.00 93.75 185 ARG A CA 1
ATOM 1421 C C . ARG A 1 185 ? -0.152 7.287 -2.112 1.00 93.75 185 ARG A C 1
ATOM 1423 O O . ARG A 1 185 ? -0.616 7.140 -3.238 1.00 93.75 185 ARG A O 1
ATOM 1430 N N . VAL A 1 186 ? -0.092 8.465 -1.500 1.00 92.50 186 VAL A N 1
ATOM 1431 C CA . VAL A 1 186 ? -0.648 9.712 -2.043 1.00 92.50 186 VAL A CA 1
ATOM 1432 C C . VAL A 1 186 ? 0.327 10.869 -1.822 1.00 92.50 186 VAL A C 1
ATOM 1434 O O . VAL A 1 186 ? 1.066 10.871 -0.842 1.00 92.50 186 VAL A O 1
ATOM 1437 N N . HIS A 1 187 ? 0.317 11.858 -2.713 1.00 91.62 187 HIS A N 1
ATOM 1438 C CA . HIS A 1 187 ? 1.083 13.095 -2.564 1.00 91.62 187 HIS A CA 1
ATOM 1439 C C . HIS A 1 187 ? 0.340 14.139 -1.730 1.00 91.62 187 HIS A C 1
ATOM 1441 O O . HIS A 1 187 ? -0.884 14.281 -1.815 1.00 91.62 187 HIS A O 1
ATOM 1447 N N . SER A 1 188 ? 1.084 14.933 -0.967 1.00 92.31 188 SER A N 1
ATOM 1448 C CA . SER A 1 188 ? 0.550 15.942 -0.049 1.00 92.31 188 SER A CA 1
ATOM 1449 C C . SER A 1 188 ? -0.280 17.009 -0.769 1.00 92.31 188 SER A C 1
ATOM 1451 O O . SER A 1 188 ? -1.278 17.495 -0.227 1.00 92.31 188 SER A O 1
ATOM 1453 N N . ILE A 1 189 ? 0.074 17.334 -2.017 1.00 90.88 189 ILE A N 1
ATOM 1454 C CA . ILE A 1 189 ? -0.703 18.241 -2.867 1.00 90.88 189 ILE A CA 1
ATOM 1455 C C . ILE A 1 189 ? -2.088 17.677 -3.193 1.00 90.88 189 ILE A C 1
ATOM 1457 O O . ILE A 1 189 ? -3.074 18.405 -3.077 1.00 90.88 189 ILE A O 1
ATOM 1461 N N . MET A 1 190 ? -2.185 16.378 -3.481 1.00 89.62 190 MET A N 1
ATOM 1462 C CA . MET A 1 190 ? -3.463 15.708 -3.723 1.00 89.62 190 MET A CA 1
ATOM 1463 C C . MET A 1 190 ? -4.298 15.645 -2.445 1.00 89.62 190 MET A C 1
ATOM 1465 O O . MET A 1 190 ? -5.491 15.932 -2.468 1.00 89.62 190 MET A O 1
ATOM 1469 N N . VAL A 1 191 ? -3.666 15.366 -1.299 1.00 91.81 191 VAL A N 1
ATOM 1470 C CA . VAL A 1 191 ? -4.337 15.404 0.011 1.00 91.81 191 VAL A CA 1
ATOM 1471 C C . VAL A 1 191 ? -4.925 16.791 0.295 1.00 91.81 191 VAL A C 1
ATOM 1473 O O . VAL A 1 191 ? -6.039 16.901 0.816 1.00 91.81 191 VAL A O 1
ATOM 1476 N N . ARG A 1 192 ? -4.193 17.855 -0.053 1.00 90.94 192 ARG A N 1
ATOM 1477 C CA . ARG A 1 192 ? -4.637 19.243 0.115 1.00 90.94 192 ARG A CA 1
ATOM 1478 C C . ARG A 1 192 ? -5.803 19.587 -0.812 1.00 90.94 192 ARG A C 1
ATOM 1480 O O . ARG A 1 192 ? -6.781 20.147 -0.330 1.00 90.94 192 ARG A O 1
ATOM 1487 N N . GLN A 1 193 ? -5.705 19.249 -2.098 1.00 90.25 193 GLN A N 1
ATOM 1488 C CA . GLN A 1 193 ? -6.736 19.539 -3.102 1.00 90.25 193 GLN A CA 1
ATOM 1489 C C . GLN A 1 193 ? -8.028 18.753 -2.849 1.00 90.25 193 GLN A C 1
ATOM 1491 O O . GLN A 1 193 ? -9.116 19.316 -2.900 1.00 90.25 193 GLN A O 1
ATOM 1496 N N . TYR A 1 194 ? -7.911 17.465 -2.521 1.00 89.38 194 TYR A N 1
ATOM 1497 C CA . TYR A 1 194 ? -9.058 16.590 -2.280 1.00 89.38 194 TYR A CA 1
ATOM 1498 C C . TYR A 1 194 ? -9.690 16.794 -0.892 1.00 89.38 194 TYR A C 1
ATOM 1500 O O . TYR A 1 194 ? -10.887 16.589 -0.682 1.00 89.38 194 TYR A O 1
ATOM 1508 N N . GLY A 1 195 ? -8.876 17.221 0.074 1.00 91.81 195 GLY A N 1
ATOM 1509 C CA . GLY A 1 195 ? -9.278 17.475 1.447 1.00 91.81 195 GLY A CA 1
ATOM 1510 C C . GLY A 1 195 ? -9.083 16.260 2.356 1.00 91.81 195 GLY A C 1
ATOM 1511 O O . GLY A 1 195 ? -9.693 15.202 2.193 1.00 91.81 195 GLY A O 1
ATOM 1512 N N . VAL A 1 196 ? -8.302 16.457 3.422 1.00 92.00 196 VAL A N 1
ATOM 1513 C CA . VAL A 1 196 ? -7.924 15.425 4.408 1.00 92.00 196 VAL A CA 1
ATOM 1514 C C . VAL A 1 196 ? -9.133 14.681 4.991 1.00 92.00 196 VAL A C 1
ATOM 1516 O O . VAL A 1 196 ? -9.096 13.467 5.187 1.00 92.00 196 VAL A O 1
ATOM 1519 N N . LYS A 1 197 ? -10.238 15.391 5.263 1.00 93.31 197 LYS A N 1
ATOM 1520 C CA . LYS A 1 197 ? -11.459 14.776 5.811 1.00 93.31 197 LYS A CA 1
ATOM 1521 C C . LYS A 1 197 ? -12.127 13.812 4.838 1.00 93.31 197 LYS A C 1
ATOM 1523 O O . LYS A 1 197 ? -12.645 12.793 5.297 1.00 93.31 197 LYS A O 1
ATOM 1528 N N . ARG A 1 198 ? -12.133 14.159 3.551 1.00 91.88 198 ARG A N 1
ATOM 1529 C CA . ARG A 1 198 ? -12.756 13.374 2.488 1.00 91.88 198 ARG A CA 1
ATOM 1530 C C . ARG A 1 198 ? -11.933 12.114 2.241 1.00 91.88 198 ARG A C 1
ATOM 1532 O O . ARG A 1 198 ? -12.444 11.030 2.481 1.00 91.88 198 ARG A O 1
ATOM 1539 N N . ILE A 1 199 ? -10.622 12.267 2.029 1.00 91.81 199 ILE A N 1
ATOM 1540 C CA . ILE A 1 199 ? -9.678 11.148 1.847 1.00 91.81 199 ILE A CA 1
ATOM 1541 C C . ILE A 1 199 ? -9.800 10.098 2.962 1.00 91.81 199 ILE A C 1
ATOM 1543 O O . ILE A 1 199 ? -9.969 8.911 2.699 1.00 91.81 199 ILE A O 1
ATOM 1547 N N . VAL A 1 200 ? -9.808 10.524 4.233 1.00 92.31 200 VAL A N 1
ATOM 1548 C CA . VAL A 1 200 ? -9.921 9.581 5.356 1.00 92.31 200 VAL A CA 1
ATOM 1549 C C . VAL A 1 200 ? -11.306 8.930 5.403 1.00 92.31 200 VAL A C 1
ATOM 1551 O O . VAL A 1 200 ? -11.422 7.785 5.835 1.00 92.31 200 VAL A O 1
ATOM 1554 N N . SER A 1 201 ? -12.362 9.644 5.002 1.00 91.62 201 SER A N 1
ATOM 1555 C CA . SER A 1 201 ? -13.722 9.098 4.938 1.00 91.62 201 SER A CA 1
ATOM 1556 C C . SER A 1 201 ? -13.849 8.012 3.872 1.00 91.62 201 SER A C 1
ATOM 1558 O O . SER A 1 201 ? -14.460 6.977 4.144 1.00 91.62 201 SER A O 1
ATOM 1560 N N . ASP A 1 202 ? -13.241 8.227 2.710 1.00 91.06 202 ASP A N 1
ATOM 1561 C CA . ASP A 1 202 ? -13.320 7.309 1.575 1.00 91.06 202 ASP A CA 1
ATOM 1562 C C . ASP A 1 202 ? -12.465 6.066 1.824 1.00 91.06 202 ASP A C 1
ATOM 1564 O O . ASP A 1 202 ? -12.922 4.950 1.575 1.00 91.06 202 ASP A O 1
ATOM 1568 N N . CYS A 1 203 ? -11.299 6.220 2.471 1.00 92.00 203 CYS A N 1
ATOM 1569 C CA . CYS A 1 203 ? -10.501 5.085 2.942 1.00 92.00 203 CYS A CA 1
ATOM 1570 C C . CYS A 1 203 ? -11.313 4.117 3.809 1.00 92.00 203 CYS A C 1
ATOM 1572 O O . CYS A 1 203 ? -11.336 2.910 3.572 1.00 92.00 203 CYS A O 1
ATOM 1574 N N . ILE A 1 204 ? -11.991 4.647 4.832 1.00 91.25 204 ILE A N 1
ATOM 1575 C CA . ILE A 1 204 ? -12.738 3.829 5.799 1.00 91.25 204 ILE A CA 1
ATOM 1576 C C . ILE A 1 204 ? -14.136 3.448 5.297 1.00 91.25 204 ILE A C 1
ATOM 1578 O O . ILE A 1 204 ? -14.930 2.874 6.053 1.00 91.25 204 ILE A O 1
ATOM 1582 N N . HIS A 1 205 ? -14.486 3.816 4.063 1.00 89.81 205 HIS A N 1
ATOM 1583 C CA . HIS A 1 205 ? -15.767 3.460 3.484 1.00 89.81 205 HIS A CA 1
ATOM 1584 C C . HIS A 1 205 ? -15.904 1.934 3.425 1.00 89.81 205 HIS A C 1
ATOM 1586 O O . HIS A 1 205 ? -14.960 1.220 3.093 1.00 89.81 205 HIS A O 1
ATOM 1592 N N . ARG A 1 206 ? -17.100 1.412 3.733 1.00 82.56 206 ARG A N 1
ATOM 1593 C CA . ARG A 1 206 ? -17.324 -0.036 3.916 1.00 82.56 206 ARG A CA 1
ATOM 1594 C C . ARG A 1 206 ? -16.972 -0.887 2.702 1.00 82.56 206 ARG A C 1
ATOM 1596 O O . ARG A 1 206 ? -16.631 -2.048 2.881 1.00 82.56 206 ARG A O 1
ATOM 1603 N N . LYS A 1 207 ? -17.107 -0.328 1.497 1.00 88.06 207 LYS A N 1
ATOM 1604 C CA . LYS A 1 207 ? -16.744 -1.030 0.262 1.00 88.06 207 LYS A CA 1
ATOM 1605 C C . LYS A 1 207 ? -15.225 -1.096 0.095 1.00 88.06 207 LYS A C 1
ATOM 1607 O O . LYS A 1 207 ? -14.714 -2.172 -0.165 1.00 88.06 207 LYS A O 1
ATOM 1612 N N . ALA A 1 208 ? -14.521 0.020 0.292 1.00 88.25 208 ALA A N 1
ATOM 1613 C CA . ALA A 1 208 ? -13.078 0.104 0.078 1.00 88.25 208 ALA A CA 1
ATOM 1614 C C . ALA A 1 208 ? -12.283 -0.568 1.208 1.00 88.25 208 ALA A C 1
ATOM 1616 O O . ALA A 1 208 ? -11.454 -1.434 0.943 1.00 88.25 208 ALA A O 1
ATOM 1617 N N . ARG A 1 209 ? -12.556 -0.211 2.474 1.00 92.69 209 ARG A N 1
ATOM 1618 C CA . ARG A 1 209 ? -11.800 -0.691 3.650 1.00 92.69 209 ARG A CA 1
ATOM 1619 C C . ARG A 1 209 ? -10.284 -0.623 3.419 1.00 92.69 209 ARG A C 1
ATOM 1621 O O . ARG A 1 209 ? -9.580 -1.624 3.527 1.00 92.69 209 ARG A O 1
ATOM 1628 N N . ILE A 1 210 ? -9.794 0.557 3.054 1.00 95.06 210 ILE A N 1
ATOM 1629 C CA . ILE A 1 210 ? -8.360 0.832 2.940 1.00 95.06 210 ILE A CA 1
ATOM 1630 C C . ILE A 1 210 ? -7.771 0.881 4.352 1.00 95.06 210 ILE A C 1
ATOM 1632 O O . ILE A 1 210 ? -8.334 1.516 5.245 1.00 95.06 210 ILE A O 1
ATOM 1636 N N . ASN A 1 211 ? -6.642 0.206 4.553 1.00 94.69 211 ASN A N 1
ATOM 1637 C CA . ASN A 1 211 ? -6.053 -0.022 5.870 1.00 94.69 211 ASN A CA 1
ATOM 1638 C C . ASN A 1 211 ? -5.183 1.144 6.337 1.00 94.69 211 ASN A C 1
ATOM 1640 O O . ASN A 1 211 ? -5.093 1.399 7.540 1.00 94.69 211 ASN A O 1
ATOM 1644 N N . GLY A 1 212 ? -4.585 1.889 5.407 1.00 94.44 212 GLY A N 1
ATOM 1645 C CA . GLY A 1 212 ? -3.764 3.034 5.766 1.00 94.44 212 GLY A CA 1
ATOM 1646 C C . GLY A 1 212 ? -3.376 3.955 4.623 1.00 94.44 212 GLY A C 1
ATOM 1647 O O . GLY A 1 212 ? -3.651 3.682 3.457 1.00 94.44 212 GLY A O 1
ATOM 1648 N N . ILE A 1 213 ? -2.740 5.065 4.995 1.00 94.75 213 ILE A N 1
ATOM 1649 C CA . ILE A 1 213 ? -2.225 6.092 4.088 1.00 94.75 213 ILE A CA 1
ATOM 1650 C C . ILE A 1 213 ? -0.727 6.283 4.335 1.00 94.75 213 ILE A C 1
ATOM 1652 O O . ILE A 1 213 ? -0.300 6.402 5.487 1.00 94.75 213 ILE A O 1
ATOM 1656 N N . ILE A 1 214 ? 0.029 6.378 3.243 1.00 94.50 214 ILE A N 1
ATOM 1657 C CA . ILE A 1 214 ? 1.422 6.829 3.190 1.00 94.50 214 ILE A CA 1
ATOM 1658 C C . ILE A 1 214 ? 1.442 8.146 2.400 1.00 94.50 214 ILE A C 1
ATOM 1660 O O . ILE A 1 214 ? 0.922 8.199 1.286 1.00 94.50 214 ILE A O 1
ATOM 1664 N N . CYS A 1 215 ? 2.037 9.200 2.965 1.00 93.69 215 CYS A N 1
ATOM 1665 C CA . CYS A 1 215 ? 2.193 10.504 2.307 1.00 93.69 215 CYS A CA 1
ATOM 1666 C C . CYS A 1 215 ? 3.659 10.961 2.411 1.00 93.69 215 CYS A C 1
ATOM 1668 O O . CYS A 1 215 ? 3.999 11.669 3.361 1.00 93.69 215 CYS A O 1
ATOM 1670 N N . PRO A 1 216 ? 4.544 10.499 1.507 1.00 90.31 216 PRO A N 1
ATOM 1671 C CA . PRO A 1 216 ? 5.995 10.641 1.670 1.00 90.31 216 PRO A CA 1
ATOM 1672 C C . PRO A 1 216 ? 6.501 12.088 1.692 1.00 90.31 216 PRO A C 1
ATOM 1674 O O . PRO A 1 216 ? 7.450 12.404 2.398 1.00 90.31 216 PRO A O 1
ATOM 1677 N N . ASP A 1 217 ? 5.846 12.968 0.937 1.00 90.56 217 ASP A N 1
ATOM 1678 C CA . ASP A 1 217 ? 6.187 14.383 0.744 1.00 90.56 217 ASP A CA 1
ATOM 1679 C C . ASP A 1 217 ? 5.471 15.328 1.728 1.00 90.56 217 ASP A C 1
ATOM 1681 O O . ASP A 1 217 ? 5.482 16.547 1.544 1.00 90.56 217 ASP A O 1
ATOM 1685 N N . ALA A 1 218 ? 4.794 14.794 2.750 1.00 90.50 218 ALA A N 1
ATOM 1686 C CA . ALA A 1 218 ? 4.076 15.612 3.718 1.00 90.50 218 ALA A CA 1
ATOM 1687 C C . ALA A 1 218 ? 5.035 16.326 4.682 1.00 90.50 218 ALA A C 1
ATOM 1689 O O . ALA A 1 218 ? 5.879 15.706 5.330 1.00 90.50 218 ALA A O 1
ATOM 1690 N N . THR A 1 219 ? 4.835 17.631 4.867 1.00 90.56 219 THR A N 1
ATOM 1691 C CA . THR A 1 219 ? 5.524 18.396 5.914 1.00 90.56 219 THR A CA 1
ATOM 1692 C C . THR A 1 219 ? 5.050 17.971 7.303 1.00 90.56 219 THR A C 1
ATOM 1694 O O . THR A 1 219 ? 3.946 17.448 7.466 1.00 90.56 219 THR A O 1
ATOM 1697 N N . TRP A 1 220 ? 5.839 18.252 8.344 1.00 89.31 220 TRP A N 1
ATOM 1698 C CA . TRP A 1 220 ? 5.490 17.890 9.724 1.00 89.31 220 TRP A CA 1
ATOM 1699 C C . TRP A 1 220 ? 4.073 18.330 10.146 1.00 89.31 220 TRP A C 1
ATOM 1701 O O . TRP A 1 220 ? 3.334 17.551 10.753 1.00 89.31 220 TRP A O 1
ATOM 1711 N N . GLU A 1 221 ? 3.650 19.545 9.787 1.00 90.12 221 GLU A N 1
ATOM 1712 C CA . GLU A 1 221 ? 2.305 20.034 10.117 1.00 90.12 221 GLU A CA 1
ATOM 1713 C C . GLU A 1 221 ? 1.202 19.272 9.367 1.00 90.12 221 GLU A C 1
ATOM 1715 O O . GLU A 1 221 ? 0.169 18.927 9.952 1.00 90.12 221 GLU A O 1
ATOM 1720 N N . GLN A 1 222 ? 1.435 18.922 8.098 1.00 91.81 222 GLN A N 1
ATOM 1721 C CA . GLN A 1 222 ? 0.518 18.082 7.325 1.00 91.81 222 GLN A CA 1
ATOM 1722 C C . GLN A 1 222 ? 0.436 16.668 7.914 1.00 91.81 222 GLN A C 1
ATOM 1724 O O . GLN A 1 222 ? -0.669 16.154 8.112 1.00 91.81 222 GLN A O 1
ATOM 1729 N N . VAL A 1 223 ? 1.579 16.074 8.276 1.00 91.62 223 VAL A N 1
ATOM 1730 C CA . VAL A 1 223 ? 1.664 14.774 8.959 1.00 91.62 223 VAL A CA 1
ATOM 1731 C C . VAL A 1 223 ? 0.860 14.790 10.256 1.00 91.62 223 VAL A C 1
ATOM 1733 O O . VAL A 1 223 ? 0.036 13.905 10.493 1.00 91.62 223 VAL A O 1
ATOM 1736 N N . LYS A 1 224 ? 1.051 15.806 11.101 1.00 91.38 224 LYS A N 1
ATOM 1737 C CA . LYS A 1 224 ? 0.336 15.957 12.376 1.00 91.38 224 LYS A CA 1
ATOM 1738 C C . LYS A 1 224 ? -1.174 16.052 12.167 1.00 91.38 224 LYS A C 1
ATOM 1740 O O . LYS A 1 224 ? -1.941 15.419 12.897 1.00 91.38 224 LYS A O 1
ATOM 1745 N N . HIS A 1 225 ? -1.613 16.815 11.168 1.00 91.94 225 HIS A N 1
ATOM 1746 C CA . HIS A 1 225 ? -3.032 16.957 10.858 1.00 91.94 225 HIS A CA 1
ATOM 1747 C C . HIS A 1 225 ? -3.645 15.648 10.331 1.00 91.94 225 HIS A C 1
ATOM 1749 O O . HIS A 1 225 ? -4.677 15.196 10.842 1.00 91.94 225 HIS A O 1
ATOM 1755 N N . LEU A 1 226 ? -2.990 15.014 9.353 1.00 92.56 226 LEU A N 1
ATOM 1756 C CA . LEU A 1 226 ? -3.444 13.779 8.716 1.00 92.56 226 LEU A CA 1
ATOM 1757 C C . LEU A 1 226 ? -3.456 12.608 9.707 1.00 92.56 226 LEU A C 1
ATOM 1759 O O . LEU A 1 226 ? -4.500 11.988 9.910 1.00 92.56 226 LEU A O 1
ATOM 1763 N N . SER A 1 227 ? -2.345 12.368 10.410 1.00 92.38 227 SER A N 1
ATOM 1764 C CA . SER A 1 227 ? -2.214 11.286 11.399 1.00 92.38 227 SER A CA 1
ATOM 1765 C C . SER A 1 227 ? -3.238 11.391 12.531 1.00 92.38 227 SER A C 1
ATOM 1767 O O . SER A 1 227 ? -3.854 10.388 12.904 1.00 92.38 227 SER A O 1
ATOM 1769 N N . LYS A 1 228 ? -3.506 12.603 13.043 1.00 91.62 228 LYS A N 1
ATOM 1770 C CA . LYS A 1 228 ? -4.537 12.835 14.067 1.00 91.62 228 LYS A CA 1
ATOM 1771 C C . LYS A 1 228 ? -5.918 12.426 13.566 1.00 91.62 228 LYS A C 1
ATOM 1773 O O . LYS A 1 228 ? -6.698 11.843 14.328 1.00 91.62 228 LYS A O 1
ATOM 1778 N N . LEU A 1 229 ? -6.248 12.730 12.310 1.00 92.19 229 LEU A N 1
ATOM 1779 C CA . LEU A 1 229 ? -7.533 12.337 11.749 1.00 92.19 229 LEU A CA 1
ATOM 1780 C C . LEU A 1 229 ? -7.603 10.828 11.490 1.00 92.19 229 LEU A C 1
ATOM 1782 O O . LEU A 1 229 ? -8.594 10.217 11.894 1.00 92.19 229 LEU A O 1
ATOM 1786 N N . CYS A 1 230 ? -6.560 10.236 10.903 1.00 92.62 230 CYS A N 1
ATOM 1787 C CA . CYS A 1 230 ? -6.446 8.793 10.687 1.00 92.62 230 CYS A CA 1
ATOM 1788 C C . CYS A 1 230 ? -6.649 8.028 12.001 1.00 92.62 230 CYS A C 1
ATOM 1790 O O . CYS A 1 230 ? -7.565 7.210 12.105 1.00 92.62 230 CYS A O 1
ATOM 1792 N N . ARG A 1 231 ? -5.929 8.412 13.064 1.00 88.81 231 ARG A N 1
ATOM 1793 C CA . ARG A 1 231 ? -6.044 7.813 14.403 1.00 88.81 231 ARG A CA 1
ATOM 1794 C C . ARG A 1 231 ? -7.463 7.901 14.966 1.00 88.81 231 ARG A C 1
ATOM 1796 O O . ARG A 1 231 ? -8.017 6.905 15.421 1.00 88.81 231 ARG A O 1
ATOM 1803 N N . ARG A 1 232 ? -8.114 9.070 14.883 1.00 89.12 232 ARG A N 1
ATOM 1804 C CA . ARG A 1 232 ? -9.518 9.245 15.326 1.00 89.12 232 ARG A CA 1
ATOM 1805 C C . ARG A 1 232 ? -10.508 8.373 14.550 1.00 89.12 232 ARG A C 1
ATOM 1807 O O . ARG A 1 232 ? -11.632 8.141 15.013 1.00 89.12 232 ARG A O 1
ATOM 1814 N N . LYS A 1 233 ? -10.135 7.969 13.342 1.00 89.62 233 LYS A N 1
ATOM 1815 C CA . LYS A 1 233 ? -10.961 7.220 12.402 1.00 89.62 233 LYS A CA 1
ATOM 1816 C C . LYS A 1 233 ? -10.527 5.762 12.269 1.00 89.62 233 LYS A C 1
ATOM 1818 O O . LYS A 1 233 ? -11.165 5.080 11.485 1.00 89.62 233 LYS A O 1
ATOM 1823 N N . GLY A 1 234 ? -9.554 5.284 13.050 1.00 87.88 234 GLY A N 1
ATOM 1824 C CA . GLY A 1 234 ? -9.069 3.899 12.992 1.00 87.88 234 GLY A CA 1
ATOM 1825 C C . GLY A 1 234 ? -8.401 3.524 11.671 1.00 87.88 234 GLY A C 1
ATOM 1826 O O . GLY A 1 234 ? -8.429 2.369 11.282 1.00 87.88 234 GLY A O 1
ATOM 1827 N N . LEU A 1 235 ? -7.856 4.506 10.960 1.00 91.81 235 LEU A N 1
ATOM 1828 C CA . LEU A 1 235 ? -7.066 4.303 9.752 1.00 91.81 235 LEU A CA 1
ATOM 1829 C C . LEU A 1 235 ? -5.586 4.377 10.135 1.00 91.81 235 LEU A C 1
ATOM 1831 O O . LEU A 1 235 ? -5.214 5.252 10.925 1.00 91.81 235 LEU A O 1
ATOM 1835 N N . ALA A 1 236 ? -4.740 3.506 9.585 1.00 92.50 236 ALA A N 1
ATOM 1836 C CA . ALA A 1 236 ? -3.305 3.629 9.801 1.00 92.50 236 ALA A CA 1
ATOM 1837 C C . ALA A 1 236 ? -2.769 4.851 9.042 1.00 92.50 236 ALA A C 1
ATOM 1839 O O . ALA A 1 236 ? -3.042 5.052 7.861 1.00 92.50 236 ALA A O 1
ATOM 1840 N N . TYR A 1 237 ? -1.996 5.683 9.727 1.00 93.94 237 TYR A N 1
ATOM 1841 C CA . TYR A 1 237 ? -1.080 6.594 9.058 1.00 93.94 237 TYR A CA 1
ATOM 1842 C C . TYR A 1 237 ? 0.310 5.995 9.208 1.00 93.94 237 TYR A C 1
ATOM 1844 O O . TYR A 1 237 ? 0.728 5.754 10.341 1.00 93.94 237 TYR A O 1
ATOM 1852 N N . VAL A 1 238 ? 0.975 5.727 8.087 1.00 94.31 238 VAL A N 1
ATOM 1853 C CA . VAL A 1 238 ? 2.304 5.116 8.049 1.00 94.31 238 VAL A CA 1
ATOM 1854 C C . VAL A 1 238 ? 3.306 6.228 7.728 1.00 94.31 238 VAL A C 1
ATOM 1856 O O . VAL A 1 238 ? 3.344 6.700 6.588 1.00 94.31 238 VAL A O 1
ATOM 1859 N N . PRO A 1 239 ? 4.066 6.724 8.722 1.00 92.38 239 PRO A N 1
ATOM 1860 C CA . PRO A 1 239 ? 5.016 7.804 8.503 1.00 92.38 239 PRO A CA 1
ATOM 1861 C C . PRO A 1 239 ? 6.174 7.343 7.621 1.00 92.38 239 PRO A C 1
ATOM 1863 O O . PRO A 1 239 ? 6.683 6.239 7.802 1.00 92.38 239 PRO A O 1
ATOM 1866 N N . HIS A 1 240 ? 6.588 8.210 6.701 1.00 92.06 240 HIS A N 1
ATOM 1867 C CA . HIS A 1 240 ? 7.743 7.995 5.840 1.00 92.06 240 HIS A CA 1
ATOM 1868 C C . HIS A 1 240 ? 9.001 8.589 6.477 1.00 92.06 240 HIS A C 1
ATOM 1870 O O . HIS A 1 240 ? 9.004 9.764 6.853 1.00 92.06 240 HIS A O 1
ATOM 1876 N N . ILE A 1 241 ? 10.044 7.773 6.580 1.00 89.31 241 ILE A N 1
ATOM 1877 C CA . ILE A 1 241 ? 11.353 8.105 7.127 1.00 89.31 241 ILE A CA 1
ATOM 1878 C C . ILE A 1 241 ? 12.392 7.980 6.012 1.00 89.31 241 ILE A C 1
ATOM 1880 O O . ILE A 1 241 ? 12.460 6.954 5.336 1.00 89.31 241 ILE A O 1
ATOM 1884 N N . SER A 1 242 ? 13.205 9.019 5.833 1.00 85.06 242 SER A N 1
ATOM 1885 C CA . SER A 1 242 ? 14.304 9.053 4.861 1.00 85.06 242 SER A CA 1
ATOM 1886 C C . SER A 1 242 ? 15.594 9.567 5.493 1.00 85.06 242 SER A C 1
ATOM 1888 O O . SER A 1 242 ? 15.548 10.327 6.459 1.00 85.06 242 SER A O 1
ATOM 1890 N N . GLY A 1 243 ? 16.742 9.199 4.914 1.00 77.31 243 GLY A N 1
ATOM 1891 C CA . GLY A 1 243 ? 18.071 9.542 5.449 1.00 77.31 243 GLY A CA 1
ATOM 1892 C C . GLY A 1 243 ? 18.378 11.040 5.541 1.00 77.31 243 GLY A C 1
ATOM 1893 O O . GLY A 1 243 ? 19.217 11.450 6.330 1.00 77.31 243 GLY A O 1
ATOM 1894 N N . GLU A 1 244 ? 17.665 11.873 4.786 1.00 78.44 244 GLU A N 1
ATOM 1895 C CA . GLU A 1 244 ? 17.825 13.333 4.810 1.00 78.44 244 GLU A CA 1
ATOM 1896 C C . GLU A 1 244 ? 17.128 14.003 6.010 1.00 78.44 244 GLU A C 1
ATOM 1898 O O . GLU A 1 244 ? 17.311 15.196 6.260 1.00 78.44 244 GLU A O 1
ATOM 1903 N N . GLN A 1 245 ? 16.287 13.274 6.752 1.00 85.19 245 GLN A N 1
ATOM 1904 C CA . GLN A 1 245 ? 15.523 13.850 7.854 1.00 85.19 245 GLN A CA 1
ATOM 1905 C C . GLN A 1 245 ? 16.359 13.937 9.141 1.00 85.19 245 GLN A C 1
ATOM 1907 O O . GLN A 1 245 ? 17.007 12.964 9.522 1.00 85.19 245 GLN A O 1
ATOM 1912 N N . PRO A 1 246 ? 16.274 15.051 9.897 1.00 87.25 246 PRO A N 1
ATOM 1913 C CA . PRO A 1 246 ? 16.936 15.153 11.193 1.00 87.25 246 PRO A CA 1
ATOM 1914 C C . PRO A 1 246 ? 16.418 14.119 12.198 1.00 87.25 246 PRO A C 1
ATOM 1916 O O . PRO A 1 246 ? 15.209 13.877 12.271 1.00 87.25 246 PRO A O 1
ATOM 1919 N N . ASP A 1 247 ? 17.291 13.635 13.082 1.00 87.38 247 ASP A N 1
ATOM 1920 C CA . ASP A 1 247 ? 16.963 12.707 14.175 1.00 87.38 247 ASP A CA 1
ATOM 1921 C C . ASP A 1 247 ? 15.727 13.118 14.980 1.00 87.38 247 ASP A C 1
ATOM 1923 O O . ASP A 1 247 ? 14.885 12.298 15.349 1.00 87.38 247 ASP A O 1
ATOM 1927 N N . SER A 1 248 ? 15.586 14.417 15.254 1.00 88.38 248 SER A N 1
ATOM 1928 C CA . SER A 1 248 ? 14.451 14.957 16.004 1.00 88.38 248 SER A CA 1
ATOM 1929 C C . SER A 1 248 ? 13.114 14.750 15.281 1.00 88.38 248 SER A C 1
ATOM 1931 O O . SER A 1 248 ? 12.088 14.545 15.934 1.00 88.38 248 SER A O 1
ATOM 1933 N N . THR A 1 249 ? 13.117 14.764 13.947 1.00 88.12 249 THR A N 1
ATOM 1934 C CA . THR A 1 249 ? 11.958 14.457 13.104 1.00 88.12 249 THR A CA 1
ATOM 1935 C C . THR A 1 249 ? 11.686 12.960 13.109 1.00 88.12 249 THR A C 1
ATOM 1937 O O . THR A 1 249 ? 10.548 12.566 13.361 1.00 88.12 249 THR A O 1
ATOM 1940 N N . VAL A 1 250 ? 12.720 12.129 12.957 1.00 87.69 250 VAL A N 1
ATOM 1941 C CA . VAL A 1 250 ? 12.606 10.662 13.028 1.00 87.69 250 VAL A CA 1
ATOM 1942 C C . VAL A 1 250 ? 11.976 10.226 14.361 1.00 87.69 250 VAL A C 1
ATOM 1944 O O . VAL A 1 250 ? 10.958 9.533 14.357 1.00 87.69 250 VAL A O 1
ATOM 1947 N N . LYS A 1 251 ? 12.453 10.744 15.509 1.00 87.31 251 LYS A N 1
ATOM 1948 C CA . LYS A 1 251 ? 11.855 10.485 16.843 1.00 87.31 251 LYS A CA 1
ATOM 1949 C C . LYS A 1 251 ? 10.364 10.806 16.886 1.00 87.31 251 LYS A C 1
ATOM 1951 O O . LYS A 1 251 ? 9.573 10.065 17.473 1.00 87.31 251 LYS A O 1
ATOM 1956 N N . LYS A 1 252 ? 9.970 11.943 16.307 1.00 88.75 252 LYS A N 1
ATOM 1957 C CA . LYS A 1 252 ? 8.573 12.386 16.287 1.00 88.75 252 LYS A CA 1
ATOM 1958 C C . LYS A 1 252 ? 7.707 11.484 15.401 1.00 88.75 252 LYS A C 1
ATOM 1960 O O . LYS A 1 252 ? 6.586 11.162 15.797 1.00 88.75 252 LYS A O 1
ATOM 1965 N N . LEU A 1 253 ? 8.216 11.063 14.243 1.00 89.38 253 LEU A N 1
ATOM 1966 C CA . LEU A 1 253 ? 7.520 10.161 13.322 1.00 89.38 253 LEU A CA 1
ATOM 1967 C C . LEU A 1 253 ? 7.324 8.773 13.943 1.00 89.38 253 LEU A C 1
ATOM 1969 O O . LEU A 1 253 ? 6.195 8.280 13.949 1.00 89.38 253 LEU A O 1
ATOM 1973 N N . CYS A 1 254 ? 8.356 8.198 14.571 1.00 85.88 254 CYS A N 1
ATOM 1974 C CA . CYS A 1 254 ? 8.248 6.913 15.269 1.00 85.88 254 CYS A CA 1
ATOM 1975 C C . CYS A 1 254 ? 7.186 6.955 16.382 1.00 85.88 254 CYS A C 1
ATOM 1977 O O . CYS A 1 254 ? 6.342 6.068 16.460 1.00 85.88 254 CYS A O 1
ATOM 1979 N N . LYS A 1 255 ? 7.126 8.032 17.182 1.00 84.38 255 LYS A N 1
ATOM 1980 C CA . LYS A 1 255 ? 6.087 8.209 18.223 1.00 84.38 255 LYS A CA 1
ATOM 1981 C C . LYS A 1 255 ? 4.665 8.367 17.663 1.00 84.38 255 LYS A C 1
ATOM 1983 O O . LYS A 1 255 ? 3.687 8.045 18.341 1.00 84.38 255 LYS A O 1
ATOM 1988 N N . LEU A 1 256 ? 4.525 8.914 16.454 1.00 84.25 256 LEU A N 1
ATOM 1989 C CA . LEU A 1 256 ? 3.227 9.076 15.791 1.00 84.25 256 LEU A CA 1
ATOM 1990 C C . LEU A 1 256 ? 2.737 7.794 15.126 1.00 84.25 256 LEU A C 1
ATOM 1992 O O . LEU A 1 256 ? 1.521 7.597 15.036 1.00 84.25 256 LEU A O 1
ATOM 1996 N N . SER A 1 257 ? 3.665 6.972 14.641 1.00 73.31 257 SER A N 1
ATOM 1997 C CA . SER A 1 257 ? 3.359 5.737 13.941 1.00 73.31 257 SER A CA 1
ATOM 1998 C C . SER A 1 257 ? 2.570 4.810 14.862 1.00 73.31 257 SER A C 1
ATOM 2000 O O . SER A 1 257 ? 2.991 4.465 15.962 1.00 73.31 257 SER A O 1
ATOM 2002 N N . ASN A 1 258 ? 1.366 4.427 14.455 1.00 67.25 258 ASN A N 1
ATOM 2003 C CA . ASN A 1 258 ? 0.538 3.486 15.207 1.00 67.25 258 ASN A CA 1
ATOM 2004 C C . ASN A 1 258 ? 1.063 2.040 15.028 1.00 67.25 258 ASN A C 1
ATOM 2006 O O . ASN A 1 258 ? 0.289 1.135 14.731 1.00 67.25 258 ASN A O 1
ATOM 2010 N N . GLY A 1 259 ? 2.378 1.841 15.165 1.00 71.69 259 GLY A N 1
ATOM 2011 C CA . GLY A 1 259 ? 3.053 0.551 15.030 1.00 71.69 259 GLY A CA 1
ATOM 2012 C C . GLY A 1 259 ? 3.532 0.194 13.621 1.00 71.69 259 GLY A C 1
ATOM 2013 O O . GLY A 1 259 ? 3.904 -0.954 13.426 1.00 71.69 259 GLY A O 1
ATOM 2014 N N . LEU A 1 260 ? 3.527 1.121 12.651 1.00 88.25 260 LEU A N 1
ATOM 2015 C CA . LEU A 1 260 ? 4.137 0.916 11.327 1.00 88.25 260 LEU A CA 1
ATOM 2016 C C . LEU A 1 260 ? 4.881 2.167 10.848 1.00 88.25 260 LEU A C 1
ATOM 2018 O O . LEU A 1 260 ? 4.266 3.232 10.754 1.00 88.25 260 LEU A O 1
ATOM 2022 N N . VAL A 1 261 ? 6.148 2.027 10.464 1.00 91.62 261 VAL A N 1
ATOM 2023 C CA . VAL A 1 261 ? 6.927 3.070 9.773 1.00 91.62 261 VAL A CA 1
ATOM 2024 C C . VAL A 1 261 ? 7.369 2.581 8.403 1.00 91.62 261 VAL A C 1
ATOM 2026 O O . VAL A 1 261 ? 7.589 1.391 8.201 1.00 91.62 261 VAL A O 1
ATOM 2029 N N . TYR A 1 262 ? 7.494 3.511 7.467 1.00 92.44 262 TYR A N 1
ATOM 2030 C CA . TYR A 1 262 ? 8.005 3.265 6.128 1.00 92.44 262 TYR A CA 1
ATOM 2031 C C . TYR A 1 262 ? 9.385 3.907 6.015 1.00 92.44 262 TYR A C 1
ATOM 2033 O O . TYR A 1 262 ? 9.506 5.104 6.255 1.00 92.44 262 TYR A O 1
ATOM 2041 N N . ILE A 1 263 ? 10.410 3.131 5.686 1.00 90.06 263 ILE A N 1
ATOM 2042 C CA . ILE A 1 263 ? 11.809 3.561 5.632 1.00 90.06 263 ILE A CA 1
ATOM 2043 C C . ILE A 1 263 ? 12.276 3.442 4.186 1.00 90.06 263 ILE A C 1
ATOM 2045 O O . ILE A 1 263 ? 12.187 2.361 3.612 1.00 90.06 263 ILE A O 1
ATOM 2049 N N . ALA A 1 264 ? 12.775 4.531 3.606 1.00 84.75 264 ALA A N 1
ATOM 2050 C CA . ALA A 1 264 ? 13.266 4.546 2.231 1.00 84.75 264 ALA A CA 1
ATOM 2051 C C . ALA A 1 264 ? 14.594 5.303 2.117 1.00 84.75 264 ALA A C 1
ATOM 2053 O O . ALA A 1 264 ? 14.748 6.400 2.668 1.00 84.75 264 ALA A O 1
ATOM 2054 N N . SER A 1 265 ? 15.538 4.763 1.342 1.00 66.31 265 SER A N 1
ATOM 2055 C CA . SER A 1 265 ? 16.790 5.439 0.973 1.00 66.31 265 SER A CA 1
ATOM 2056 C C . SER A 1 265 ? 16.566 6.481 -0.130 1.00 66.31 265 SER A C 1
ATOM 2058 O O . SER A 1 265 ? 17.094 6.361 -1.229 1.00 66.31 265 SER A O 1
ATOM 2060 N N . GLY A 1 266 ? 15.767 7.510 0.165 1.00 62.09 266 GLY A N 1
ATOM 2061 C CA . GLY A 1 266 ? 15.629 8.702 -0.678 1.00 62.09 266 GLY A CA 1
ATOM 2062 C C . GLY A 1 266 ? 15.173 8.446 -2.128 1.00 62.09 266 GLY A C 1
ATOM 2063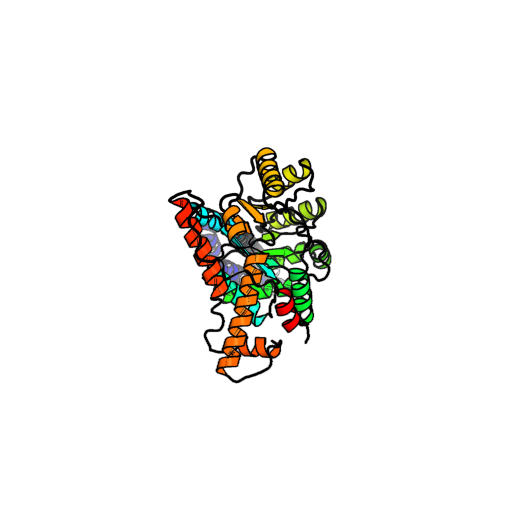 O O . GLY A 1 266 ? 14.722 7.354 -2.478 1.00 62.09 266 GLY A O 1
ATOM 2064 N N . PRO A 1 267 ? 15.223 9.472 -2.995 1.00 53.31 267 PRO A N 1
ATOM 2065 C CA . PRO A 1 267 ? 14.847 9.328 -4.396 1.00 53.31 267 PRO A CA 1
ATOM 2066 C C . PRO A 1 267 ? 15.872 8.475 -5.160 1.00 53.31 267 PRO A C 1
ATOM 2068 O O . PRO A 1 267 ? 17.053 8.812 -5.240 1.00 53.31 267 PRO A O 1
ATOM 2071 N N . TRP A 1 268 ? 15.401 7.399 -5.795 1.00 51.44 268 TRP A N 1
ATOM 2072 C CA . TRP A 1 268 ? 16.193 6.531 -6.675 1.00 51.44 268 TRP A CA 1
ATOM 2073 C C . TRP A 1 268 ? 16.512 7.244 -7.999 1.00 51.44 268 TRP A C 1
ATOM 2075 O O . TRP A 1 268 ? 15.882 7.011 -9.039 1.00 51.44 268 TRP A O 1
ATOM 2085 N N . VAL A 1 269 ? 17.476 8.166 -7.966 1.00 39.56 269 VAL A N 1
ATOM 2086 C CA . VAL A 1 269 ? 17.941 8.898 -9.149 1.00 39.56 269 VAL A CA 1
ATOM 2087 C C . VAL A 1 269 ? 18.693 7.936 -10.073 1.00 39.56 269 VAL A C 1
ATOM 2089 O O . VAL A 1 269 ? 19.692 7.327 -9.697 1.00 39.56 269 VAL A O 1
ATOM 2092 N N . ALA A 1 270 ? 18.209 7.797 -11.309 1.00 34.69 270 ALA A N 1
ATOM 2093 C CA . ALA A 1 270 ? 18.842 6.957 -12.323 1.00 34.69 270 ALA A CA 1
ATOM 2094 C C . ALA A 1 270 ? 20.303 7.384 -12.570 1.00 34.69 270 ALA A C 1
ATOM 2096 O O . ALA A 1 270 ? 20.558 8.558 -12.830 1.00 34.69 270 ALA A O 1
ATOM 2097 N N . GLY A 1 271 ? 21.238 6.429 -12.522 1.00 32.66 271 GLY A N 1
ATOM 2098 C CA . GLY A 1 271 ? 22.655 6.640 -12.847 1.00 32.66 271 GLY A CA 1
ATOM 2099 C C . GLY A 1 271 ? 23.617 6.656 -11.654 1.00 32.66 271 GLY A C 1
ATOM 2100 O O . GLY A 1 271 ? 24.822 6.572 -11.869 1.00 32.66 271 GLY A O 1
ATOM 2101 N N . ARG A 1 272 ? 23.131 6.694 -10.405 1.00 39.09 272 ARG A N 1
ATOM 2102 C CA . ARG A 1 272 ? 23.988 6.428 -9.239 1.00 39.09 272 ARG A CA 1
ATOM 2103 C C . ARG A 1 272 ? 24.040 4.921 -8.985 1.00 39.09 272 ARG A C 1
ATOM 2105 O O . ARG A 1 272 ? 23.010 4.317 -8.697 1.00 39.09 272 ARG A O 1
ATOM 2112 N N . LYS A 1 273 ? 25.236 4.321 -9.055 1.00 40.28 273 LYS A N 1
ATOM 2113 C CA . LYS A 1 273 ? 25.531 3.114 -8.270 1.00 40.28 273 LYS A CA 1
ATOM 2114 C C . LYS A 1 273 ? 25.481 3.559 -6.812 1.00 40.28 273 LYS A C 1
ATOM 2116 O O . LYS A 1 273 ? 26.456 4.095 -6.301 1.00 40.28 273 LYS A O 1
ATOM 2121 N N . GLN A 1 274 ? 24.312 3.474 -6.193 1.00 49.03 274 GLN A N 1
ATOM 2122 C CA . GLN A 1 274 ? 24.271 3.481 -4.742 1.00 49.03 274 GLN A CA 1
ATOM 2123 C C . GLN A 1 274 ? 24.821 2.130 -4.310 1.00 49.03 274 GLN A C 1
ATOM 2125 O O . GLN A 1 274 ? 24.351 1.099 -4.795 1.00 49.03 274 GLN A O 1
ATOM 2130 N N . ASP A 1 275 ? 25.812 2.136 -3.425 1.00 51.19 275 ASP A N 1
ATOM 2131 C CA . ASP A 1 275 ? 26.057 0.989 -2.561 1.00 51.19 275 ASP A CA 1
ATOM 2132 C C . ASP A 1 275 ? 24.804 0.875 -1.688 1.00 51.19 275 ASP A C 1
ATOM 2134 O O . ASP A 1 275 ? 24.726 1.491 -0.622 1.00 51.19 275 ASP A O 1
ATOM 2138 N N . VAL A 1 276 ? 23.783 0.186 -2.224 1.00 54.19 276 VAL A N 1
ATOM 2139 C CA . VAL A 1 276 ? 22.424 0.028 -1.666 1.00 54.19 276 VAL A CA 1
ATOM 2140 C C . VAL A 1 276 ? 22.487 -0.364 -0.191 1.00 54.19 276 VAL A C 1
ATOM 2142 O O . VAL A 1 276 ? 21.624 0.010 0.596 1.00 54.19 276 VAL A O 1
ATOM 2145 N N . ASP A 1 277 ? 23.571 -1.028 0.183 1.00 61.28 277 ASP A N 1
ATOM 2146 C CA . ASP A 1 277 ? 23.875 -1.482 1.518 1.00 61.28 277 ASP A CA 1
ATOM 2147 C C . ASP A 1 277 ? 24.167 -0.312 2.476 1.00 61.28 277 ASP A C 1
ATOM 2149 O O . ASP A 1 277 ? 23.447 -0.109 3.451 1.00 61.28 277 ASP A O 1
ATOM 2153 N N . SER A 1 278 ? 25.204 0.498 2.246 1.00 66.06 278 SER A N 1
ATOM 2154 C CA . SER A 1 278 ? 25.786 1.290 3.345 1.00 66.06 278 SER A CA 1
ATOM 2155 C C . SER A 1 278 ? 24.899 2.432 3.865 1.00 66.06 278 SER A C 1
ATOM 2157 O O . SER A 1 278 ? 24.851 2.664 5.074 1.00 66.06 278 SER A O 1
ATOM 2159 N N . GLU A 1 279 ? 24.182 3.147 2.992 1.00 69.69 279 GLU A N 1
ATOM 2160 C CA . GLU A 1 279 ? 23.291 4.245 3.401 1.00 69.69 279 GLU A CA 1
ATOM 2161 C C . GLU A 1 279 ? 21.995 3.721 4.026 1.00 69.69 279 GLU A C 1
ATOM 2163 O O . GLU A 1 279 ? 21.515 4.274 5.019 1.00 69.69 279 GLU A O 1
ATOM 2168 N N . LEU A 1 280 ? 21.453 2.629 3.482 1.00 74.06 280 LEU A N 1
ATOM 2169 C CA . LEU A 1 280 ? 20.243 2.000 3.995 1.00 74.06 280 LEU A CA 1
ATOM 2170 C C . LEU A 1 280 ? 20.495 1.353 5.359 1.00 74.06 280 LEU A C 1
ATOM 2172 O O . LEU A 1 280 ? 19.707 1.566 6.278 1.00 74.06 280 LEU A O 1
ATOM 2176 N N . PHE A 1 281 ? 21.622 0.648 5.527 1.00 76.69 281 PHE A N 1
ATOM 2177 C CA . PHE A 1 281 ? 22.042 0.105 6.821 1.00 76.69 281 PHE A CA 1
ATOM 2178 C C . PHE A 1 281 ? 22.233 1.213 7.856 1.00 76.69 281 PHE A C 1
ATOM 2180 O O . PHE A 1 281 ? 21.729 1.092 8.970 1.00 76.69 281 PHE A O 1
ATOM 2187 N N . LYS A 1 282 ? 22.881 2.329 7.490 1.00 77.88 282 LYS A N 1
ATOM 2188 C CA . LYS A 1 282 ? 23.011 3.491 8.385 1.00 77.88 282 LYS A CA 1
ATOM 2189 C C . LYS A 1 282 ? 21.651 4.037 8.806 1.00 77.88 282 LYS A C 1
ATOM 2191 O O . LYS A 1 282 ? 21.456 4.287 9.991 1.00 77.88 282 LYS A O 1
ATOM 2196 N N . LEU A 1 283 ? 20.713 4.196 7.871 1.00 80.19 283 LEU A N 1
ATOM 2197 C CA . LEU A 1 283 ? 19.364 4.676 8.174 1.00 80.19 283 LEU A CA 1
ATOM 2198 C C . LEU A 1 283 ? 18.596 3.697 9.074 1.00 80.19 283 LEU A C 1
ATOM 2200 O O . LEU A 1 283 ? 17.927 4.125 10.012 1.00 80.19 283 LEU A O 1
ATOM 2204 N N . LEU A 1 284 ? 18.705 2.391 8.827 1.00 81.62 284 LEU A N 1
ATOM 2205 C CA . LEU A 1 284 ? 18.109 1.363 9.683 1.00 81.62 284 LEU A CA 1
ATOM 2206 C C . LEU A 1 284 ? 18.675 1.435 11.104 1.00 81.62 284 LEU A C 1
ATOM 2208 O O . LEU A 1 284 ? 17.901 1.578 12.050 1.00 81.62 284 LEU A O 1
ATOM 2212 N N . SER A 1 285 ? 20.003 1.441 11.253 1.00 80.75 285 SER A N 1
ATOM 2213 C CA . SER A 1 285 ? 20.666 1.570 12.556 1.00 80.75 285 SER A CA 1
ATOM 2214 C C . SER A 1 285 ? 20.331 2.891 13.251 1.00 80.75 285 SER A C 1
ATOM 2216 O O . SER A 1 285 ? 20.153 2.931 14.467 1.00 80.75 285 SER A O 1
ATOM 2218 N N . GLN A 1 286 ? 20.196 3.977 12.489 1.00 79.12 286 GLN A N 1
ATOM 2219 C CA . GLN A 1 286 ? 19.750 5.268 12.998 1.00 79.12 286 GLN A CA 1
ATOM 2220 C C . GLN A 1 286 ? 18.327 5.155 13.561 1.00 79.12 286 GLN A C 1
ATOM 2222 O O . GLN A 1 286 ? 18.098 5.544 14.703 1.00 79.12 286 GLN A O 1
ATOM 2227 N N . VAL A 1 287 ? 17.373 4.590 12.815 1.00 81.31 287 VAL A N 1
ATOM 2228 C CA . VAL A 1 287 ? 15.990 4.403 13.287 1.00 81.31 287 VAL A CA 1
ATOM 2229 C C . VAL A 1 287 ? 15.939 3.513 14.534 1.00 81.31 287 VAL A C 1
ATOM 2231 O O . VAL A 1 287 ? 15.214 3.852 15.471 1.00 81.31 287 VAL A O 1
ATOM 2234 N N . GLU A 1 288 ? 16.736 2.442 14.577 1.00 79.88 288 GLU A N 1
ATOM 2235 C CA . GLU A 1 288 ? 16.867 1.535 15.728 1.00 79.88 288 GLU A CA 1
ATOM 2236 C C . GLU A 1 288 ? 17.447 2.222 16.974 1.00 79.88 288 GLU A C 1
ATOM 2238 O O . GLU A 1 288 ? 16.946 2.026 18.081 1.00 79.88 288 GLU A O 1
ATOM 2243 N N . GLY A 1 289 ? 18.485 3.049 16.814 1.00 76.44 289 GLY A N 1
ATOM 2244 C CA . GLY A 1 289 ? 19.139 3.737 17.932 1.00 76.44 289 GLY A CA 1
ATOM 2245 C C . GLY A 1 289 ? 18.366 4.956 18.446 1.00 76.44 289 GLY A C 1
ATOM 2246 O O . GLY A 1 289 ? 18.419 5.299 19.627 1.00 76.44 289 GLY A O 1
ATOM 2247 N N . ILE A 1 290 ? 17.631 5.634 17.566 1.00 70.56 290 ILE A N 1
ATOM 2248 C CA . ILE A 1 290 ? 16.928 6.886 17.868 1.00 70.56 290 ILE A CA 1
ATOM 2249 C C . ILE A 1 290 ? 15.625 6.659 18.621 1.00 70.56 290 ILE A C 1
ATOM 2251 O O . ILE A 1 290 ? 15.228 7.478 19.464 1.00 70.56 290 ILE A O 1
ATOM 2255 N N . ALA A 1 291 ? 14.923 5.595 18.267 1.00 57.41 291 ALA A N 1
ATOM 2256 C CA . ALA A 1 291 ? 13.668 5.229 18.868 1.00 57.41 291 ALA A CA 1
ATOM 2257 C C . ALA A 1 291 ? 13.749 3.744 19.180 1.00 57.41 291 ALA A C 1
ATOM 2259 O O . ALA A 1 291 ? 13.909 2.936 18.276 1.00 57.41 291 ALA A O 1
ATOM 2260 N N . THR A 1 292 ? 13.548 3.382 20.444 1.00 60.50 292 THR A N 1
ATOM 2261 C CA . THR A 1 292 ? 13.045 2.058 20.812 1.00 60.50 292 THR A CA 1
ATOM 2262 C C . THR A 1 292 ? 11.661 1.891 20.176 1.00 60.50 292 THR A C 1
ATOM 2264 O O . THR A 1 292 ? 10.618 2.097 20.795 1.00 60.50 292 THR A O 1
ATOM 2267 N N . PHE A 1 293 ? 11.651 1.661 18.866 1.00 68.19 293 PHE A N 1
ATOM 2268 C CA . PHE A 1 293 ? 10.462 1.537 18.055 1.00 68.19 293 PHE A CA 1
ATOM 2269 C C . PHE A 1 293 ? 10.065 0.067 18.038 1.00 68.19 293 PHE A C 1
ATOM 2271 O O . PHE A 1 293 ? 10.584 -0.722 17.259 1.00 68.19 293 PHE A O 1
ATOM 2278 N N . ASP A 1 294 ? 9.129 -0.287 18.914 1.00 65.88 294 ASP A N 1
ATOM 2279 C CA . ASP A 1 294 ? 8.569 -1.639 19.034 1.00 65.88 294 ASP A CA 1
ATOM 2280 C C . ASP A 1 294 ? 7.430 -1.883 18.020 1.00 65.88 294 ASP A C 1
ATOM 2282 O O . ASP A 1 294 ? 6.353 -2.385 18.340 1.00 65.88 294 ASP A O 1
ATOM 2286 N N . GLY A 1 295 ? 7.613 -1.413 16.785 1.00 79.06 295 GLY A N 1
ATOM 2287 C CA . GLY A 1 295 ? 6.627 -1.545 15.716 1.00 79.06 295 GLY A CA 1
ATOM 2288 C C . GLY A 1 295 ? 7.206 -2.193 14.466 1.00 79.06 295 GLY A C 1
ATOM 2289 O O . GLY A 1 295 ? 8.346 -2.636 14.429 1.00 79.06 295 GLY A O 1
ATOM 2290 N N . VAL A 1 296 ? 6.393 -2.254 13.418 1.00 88.00 296 VAL A N 1
ATOM 2291 C CA . VAL A 1 296 ? 6.737 -2.882 12.141 1.00 88.00 296 VAL A CA 1
ATOM 2292 C C . VAL A 1 296 ? 7.439 -1.872 11.240 1.00 88.00 296 VAL A C 1
ATOM 2294 O O . VAL A 1 296 ? 6.898 -0.800 10.951 1.00 88.00 296 VAL A O 1
ATOM 2297 N N . ARG A 1 297 ? 8.623 -2.218 10.749 1.00 90.69 297 ARG A N 1
ATOM 2298 C CA . ARG A 1 297 ? 9.364 -1.428 9.767 1.00 90.69 297 ARG A CA 1
ATOM 2299 C C . ARG A 1 297 ? 9.106 -1.994 8.378 1.00 90.69 297 ARG A C 1
ATOM 2301 O O . ARG A 1 297 ? 9.293 -3.185 8.135 1.00 90.69 297 ARG A O 1
ATOM 2308 N N . LEU A 1 298 ? 8.644 -1.132 7.479 1.00 93.31 298 LEU A N 1
ATOM 2309 C CA . LEU A 1 298 ? 8.498 -1.421 6.058 1.00 93.31 298 LEU A CA 1
ATOM 2310 C C . LEU A 1 298 ? 9.673 -0.773 5.331 1.00 93.31 298 LEU A C 1
ATOM 2312 O O . LEU A 1 298 ? 9.741 0.451 5.259 1.00 93.31 298 LEU A O 1
ATOM 2316 N N . LEU A 1 299 ? 10.597 -1.583 4.833 1.00 90.69 299 LEU A N 1
ATOM 2317 C CA . LEU A 1 299 ? 11.816 -1.129 4.177 1.00 90.69 299 LEU A CA 1
ATOM 2318 C C . LEU A 1 299 ? 11.618 -1.103 2.659 1.00 90.69 299 LEU A C 1
ATOM 2320 O O . LEU A 1 299 ? 11.432 -2.149 2.040 1.00 90.69 299 LEU A O 1
ATOM 2324 N N . GLU A 1 300 ? 11.629 0.086 2.061 1.00 89.25 300 GLU A N 1
ATOM 2325 C CA . GLU A 1 300 ? 11.606 0.255 0.609 1.00 89.25 300 GLU A CA 1
ATOM 2326 C C . GLU A 1 300 ? 12.971 -0.036 0.015 1.00 89.25 300 GLU A C 1
ATOM 2328 O O . GLU A 1 300 ? 13.951 0.656 0.290 1.00 89.25 300 GLU A O 1
ATOM 2333 N N . ILE A 1 301 ? 12.992 -1.051 -0.845 1.00 78.81 301 ILE A N 1
ATOM 2334 C CA . ILE A 1 301 ? 14.152 -1.386 -1.651 1.00 78.81 301 ILE A CA 1
ATOM 2335 C C . ILE A 1 301 ? 13.867 -0.953 -3.083 1.00 78.81 301 ILE A C 1
ATOM 2337 O O . ILE A 1 301 ? 12.783 -1.169 -3.627 1.00 78.81 301 ILE A O 1
ATOM 2341 N N . GLY A 1 302 ? 14.829 -0.261 -3.671 1.00 76.06 302 GLY A N 1
ATOM 2342 C CA . GLY A 1 302 ? 14.641 0.433 -4.931 1.00 76.06 302 GLY A CA 1
ATOM 2343 C C . GLY A 1 302 ? 14.702 -0.463 -6.143 1.00 76.06 302 GLY A C 1
ATOM 2344 O O . GLY A 1 302 ? 14.077 -1.518 -6.241 1.00 76.06 302 GLY A O 1
ATOM 2345 N N . LYS A 1 303 ? 15.495 -0.017 -7.115 1.00 74.75 303 LYS A N 1
ATOM 2346 C CA . LYS A 1 303 ? 15.739 -0.746 -8.359 1.00 74.75 303 LYS A CA 1
ATOM 2347 C C . LYS A 1 303 ? 16.782 -1.833 -8.145 1.00 74.75 303 LYS A C 1
ATOM 2349 O O . LYS A 1 303 ? 17.890 -1.746 -8.663 1.00 74.75 303 LYS A O 1
ATOM 2354 N N . VAL A 1 304 ? 16.406 -2.841 -7.377 1.00 71.06 304 VAL A N 1
ATOM 2355 C CA . VAL A 1 304 ? 17.219 -4.034 -7.152 1.00 71.06 304 VAL A CA 1
ATOM 2356 C C . VAL A 1 304 ? 16.727 -5.189 -8.017 1.00 71.06 304 VAL A C 1
ATOM 2358 O O . VAL A 1 304 ? 15.571 -5.228 -8.450 1.00 71.06 304 VAL A O 1
ATOM 2361 N N . ASP A 1 305 ? 17.623 -6.126 -8.299 1.00 66.38 305 ASP A N 1
ATOM 2362 C CA . ASP A 1 305 ? 17.256 -7.417 -8.863 1.00 66.38 305 ASP A CA 1
ATOM 2363 C C . ASP A 1 305 ? 16.835 -8.393 -7.748 1.00 66.38 305 ASP A C 1
ATOM 2365 O O . ASP A 1 305 ? 16.744 -8.035 -6.572 1.00 66.38 305 ASP A O 1
ATOM 2369 N N . PHE A 1 306 ? 16.532 -9.640 -8.111 1.00 68.00 306 PHE A N 1
ATOM 2370 C CA . PHE A 1 306 ? 16.113 -10.654 -7.139 1.00 68.00 306 PHE A CA 1
ATOM 2371 C C . PHE A 1 306 ? 17.183 -10.947 -6.088 1.00 68.00 306 PHE A C 1
ATOM 2373 O O . PHE A 1 306 ? 16.845 -11.177 -4.932 1.00 68.00 306 PHE A O 1
ATOM 2380 N N . ARG A 1 307 ? 18.466 -10.899 -6.464 1.00 68.38 307 ARG A N 1
ATOM 2381 C CA . ARG A 1 307 ? 19.561 -11.113 -5.520 1.00 68.38 307 ARG A CA 1
ATOM 2382 C C . ARG A 1 307 ? 19.604 -9.989 -4.488 1.00 68.38 307 ARG A C 1
ATOM 2384 O O . ARG A 1 307 ? 19.613 -10.287 -3.300 1.00 68.38 307 ARG A O 1
ATOM 2391 N N . GLY A 1 308 ? 19.513 -8.735 -4.926 1.00 71.06 308 GLY A N 1
ATOM 2392 C CA . GLY A 1 308 ? 19.413 -7.598 -4.011 1.00 71.06 308 GLY A CA 1
ATOM 2393 C C . GLY A 1 308 ? 18.163 -7.658 -3.122 1.00 71.06 308 GLY A C 1
ATOM 2394 O O . GLY A 1 308 ? 18.215 -7.262 -1.965 1.00 71.06 308 GLY A O 1
ATOM 2395 N N . CYS A 1 309 ? 17.046 -8.223 -3.603 1.00 75.88 309 CYS A N 1
ATOM 2396 C CA . CYS A 1 309 ? 15.883 -8.483 -2.741 1.00 75.88 309 CYS A CA 1
ATOM 2397 C C . CYS A 1 309 ? 16.212 -9.473 -1.611 1.00 75.88 309 CYS A C 1
ATOM 2399 O O . CYS A 1 309 ? 15.763 -9.277 -0.485 1.00 75.88 309 CYS A O 1
ATOM 2401 N N . LEU A 1 310 ? 16.965 -10.537 -1.911 1.00 73.94 310 LEU A N 1
ATOM 2402 C CA . LEU A 1 310 ? 17.356 -11.557 -0.933 1.00 73.94 310 LEU A CA 1
ATOM 2403 C C . LEU A 1 310 ? 18.395 -11.048 0.069 1.00 73.94 310 LEU A C 1
ATOM 2405 O O . LEU A 1 310 ? 18.345 -11.430 1.232 1.00 73.94 310 LEU A O 1
ATOM 2409 N N . GLU A 1 311 ? 19.317 -10.187 -0.360 1.00 75.62 311 GLU A N 1
ATOM 2410 C CA . GLU A 1 311 ? 20.321 -9.569 0.521 1.00 75.62 311 GLU A CA 1
ATOM 2411 C C . GLU A 1 311 ? 19.672 -8.663 1.582 1.00 75.62 311 GLU A C 1
ATOM 2413 O O . GLU A 1 311 ? 20.189 -8.534 2.690 1.00 75.62 311 GLU A O 1
ATOM 2418 N N . MET A 1 312 ? 18.498 -8.103 1.274 1.00 78.44 312 MET A N 1
ATOM 2419 C CA . MET A 1 312 ? 17.721 -7.252 2.182 1.00 78.44 312 MET A CA 1
ATOM 2420 C C . MET A 1 312 ? 16.738 -8.035 3.068 1.00 78.44 312 MET A C 1
ATOM 2422 O O . MET A 1 312 ? 16.094 -7.457 3.950 1.00 78.44 312 MET A O 1
ATOM 2426 N N . ASP A 1 313 ? 16.586 -9.341 2.839 1.00 81.50 313 ASP A N 1
ATOM 2427 C CA . ASP A 1 313 ? 15.665 -10.185 3.596 1.00 81.50 313 ASP A CA 1
ATOM 2428 C C . ASP A 1 313 ? 16.050 -10.260 5.080 1.00 81.50 313 ASP A C 1
ATOM 2430 O O . ASP A 1 313 ? 17.216 -10.392 5.449 1.00 81.50 313 ASP A O 1
ATOM 2434 N N . GLY A 1 314 ? 15.053 -10.157 5.960 1.00 81.25 314 GLY A N 1
ATOM 2435 C CA . GLY A 1 314 ? 15.263 -10.171 7.408 1.00 81.25 314 GLY A CA 1
ATOM 2436 C C . GLY A 1 314 ? 15.835 -8.884 8.021 1.00 81.25 314 GLY A C 1
ATOM 2437 O O . GLY A 1 314 ? 15.934 -8.820 9.245 1.00 81.25 314 GLY A O 1
ATOM 2438 N N . LEU A 1 315 ? 16.162 -7.851 7.232 1.00 82.69 315 LEU A N 1
ATOM 2439 C CA . LEU A 1 315 ? 16.625 -6.557 7.767 1.00 82.69 315 LEU A CA 1
ATOM 2440 C C . LEU A 1 315 ? 15.505 -5.716 8.396 1.00 82.69 315 LEU A C 1
ATOM 2442 O O . LEU A 1 315 ? 15.760 -4.819 9.196 1.00 82.69 315 LEU A O 1
ATOM 2446 N N . ALA A 1 316 ? 14.257 -5.998 8.027 1.00 87.88 316 ALA A N 1
ATOM 2447 C CA . ALA A 1 316 ? 13.063 -5.363 8.562 1.00 87.88 316 ALA A CA 1
ATOM 2448 C C . ALA A 1 316 ? 11.896 -6.361 8.606 1.00 87.88 316 ALA A C 1
ATOM 2450 O O . ALA A 1 316 ? 11.941 -7.436 8.002 1.00 87.88 316 ALA A O 1
ATOM 2451 N N . GLU A 1 317 ? 10.817 -5.993 9.298 1.00 89.69 317 GLU A N 1
ATOM 2452 C CA . GLU A 1 317 ? 9.614 -6.825 9.406 1.00 89.69 317 GLU A CA 1
ATOM 2453 C C . GLU A 1 317 ? 8.855 -6.953 8.074 1.00 89.69 317 GLU A C 1
ATOM 2455 O O . GLU A 1 317 ? 8.128 -7.929 7.862 1.00 89.69 317 GLU A O 1
ATOM 2460 N N . GLY A 1 318 ? 9.018 -5.987 7.166 1.00 92.94 318 GLY A N 1
ATOM 2461 C CA . GLY A 1 318 ? 8.485 -6.048 5.811 1.00 92.94 318 GLY A CA 1
ATOM 2462 C C . GLY A 1 318 ? 9.389 -5.383 4.779 1.00 92.94 318 GLY A C 1
ATOM 2463 O O . GLY A 1 318 ? 9.963 -4.329 5.040 1.00 92.94 318 GLY A O 1
ATOM 2464 N N . LEU A 1 319 ? 9.457 -5.974 3.587 1.00 92.25 319 LEU A N 1
ATOM 2465 C CA . LEU A 1 319 ? 10.139 -5.426 2.419 1.00 92.25 319 LEU A CA 1
ATOM 2466 C C . LEU A 1 319 ? 9.126 -4.896 1.411 1.00 92.25 319 LEU A C 1
ATOM 2468 O O . LEU A 1 319 ? 8.236 -5.615 0.950 1.00 92.25 319 LEU A O 1
ATOM 2472 N N . VAL A 1 320 ? 9.281 -3.631 1.040 1.00 92.81 320 VAL A N 1
ATOM 2473 C CA . VAL A 1 320 ? 8.507 -3.003 -0.025 1.00 92.81 320 VAL A CA 1
ATOM 2474 C C . VAL A 1 320 ? 9.253 -3.214 -1.333 1.00 92.81 320 VAL A C 1
ATOM 2476 O O . VAL A 1 320 ? 10.146 -2.454 -1.697 1.00 92.81 320 VAL A O 1
ATOM 2479 N N . LEU A 1 321 ? 8.865 -4.273 -2.043 1.00 88.75 321 LEU A N 1
ATOM 2480 C CA . LEU A 1 321 ? 9.428 -4.678 -3.331 1.00 88.75 321 LEU A CA 1
ATOM 2481 C C . LEU A 1 321 ? 8.715 -3.940 -4.473 1.00 88.75 321 LEU A C 1
ATOM 2483 O O . LEU A 1 321 ? 8.185 -4.557 -5.399 1.00 88.75 321 LEU A O 1
ATOM 2487 N N . GLY A 1 322 ? 8.658 -2.608 -4.390 1.00 86.44 322 GLY A N 1
ATOM 2488 C CA . GLY A 1 322 ? 7.813 -1.794 -5.259 1.00 86.44 322 GLY A CA 1
ATOM 2489 C C . GLY A 1 322 ? 8.155 -1.946 -6.743 1.00 86.44 322 GLY A C 1
ATOM 2490 O O . GLY A 1 322 ? 7.344 -2.439 -7.529 1.00 86.44 322 GLY A O 1
ATOM 2491 N N . PHE A 1 323 ? 9.378 -1.569 -7.120 1.00 80.88 323 PHE A N 1
ATOM 2492 C CA . PHE A 1 323 ? 9.848 -1.669 -8.502 1.00 80.88 323 PHE A CA 1
ATOM 2493 C C . PHE A 1 323 ? 9.988 -3.122 -9.002 1.00 80.88 323 PHE A C 1
ATOM 2495 O O . PHE A 1 323 ? 9.498 -3.396 -10.102 1.00 80.88 323 PHE A O 1
ATOM 2502 N N . PRO A 1 324 ? 10.583 -4.075 -8.247 1.00 80.56 324 PRO A N 1
ATOM 2503 C CA . PRO A 1 324 ? 10.704 -5.466 -8.695 1.00 80.56 324 PRO A CA 1
ATOM 2504 C C . PRO A 1 324 ? 9.356 -6.122 -9.025 1.00 80.56 324 PRO A C 1
ATOM 2506 O O . PRO A 1 324 ? 9.205 -6.717 -10.094 1.00 80.56 324 PRO A O 1
ATOM 2509 N N . ILE A 1 325 ? 8.349 -5.958 -8.158 1.00 85.56 325 ILE A N 1
ATOM 2510 C CA . ILE A 1 325 ? 7.015 -6.535 -8.376 1.00 85.56 325 ILE A CA 1
ATOM 2511 C C . ILE A 1 325 ? 6.284 -5.825 -9.511 1.00 85.56 325 ILE A C 1
ATOM 2513 O O . ILE A 1 325 ? 5.654 -6.488 -10.339 1.00 85.56 325 ILE A O 1
ATOM 2517 N N . LEU A 1 326 ? 6.375 -4.495 -9.592 1.00 84.25 326 LEU A N 1
ATOM 2518 C CA . LEU A 1 326 ? 5.776 -3.747 -10.694 1.00 84.25 326 LEU A CA 1
ATOM 2519 C C . LEU A 1 326 ? 6.366 -4.194 -12.039 1.00 84.25 326 LEU A C 1
ATOM 2521 O O . LEU A 1 326 ? 5.624 -4.467 -12.979 1.00 84.25 326 LEU A O 1
ATOM 2525 N N . ARG A 1 327 ? 7.688 -4.371 -12.113 1.00 79.31 327 ARG A N 1
ATOM 2526 C CA . ARG A 1 327 ? 8.386 -4.897 -13.293 1.00 79.31 327 ARG A CA 1
ATOM 2527 C C . ARG A 1 327 ? 7.935 -6.314 -13.653 1.00 79.31 327 ARG A C 1
ATOM 2529 O O . ARG A 1 327 ? 7.625 -6.566 -14.816 1.00 79.31 327 ARG A O 1
ATOM 2536 N N . ALA A 1 328 ? 7.855 -7.222 -12.680 1.00 78.62 328 ALA A N 1
ATOM 2537 C CA . ALA A 1 328 ? 7.354 -8.581 -12.901 1.00 78.62 328 ALA A CA 1
ATOM 2538 C C . ALA A 1 328 ? 5.895 -8.582 -13.393 1.00 78.62 328 ALA A C 1
ATOM 2540 O O . ALA A 1 328 ? 5.546 -9.342 -14.294 1.00 78.62 328 ALA A O 1
ATOM 2541 N N . THR A 1 329 ? 5.067 -7.682 -12.857 1.00 82.25 329 THR A N 1
ATOM 2542 C CA . THR A 1 329 ? 3.669 -7.488 -13.271 1.00 82.25 329 THR A CA 1
ATOM 2543 C C . THR A 1 329 ? 3.581 -7.009 -14.721 1.00 82.25 329 THR A C 1
ATOM 2545 O O . THR A 1 329 ? 2.812 -7.567 -15.496 1.00 82.25 329 THR A O 1
ATOM 2548 N N . ILE A 1 330 ? 4.399 -6.028 -15.119 1.00 79.62 330 ILE A N 1
ATOM 2549 C CA . ILE A 1 330 ? 4.451 -5.513 -16.499 1.00 79.62 330 ILE A CA 1
ATOM 2550 C C . ILE A 1 330 ? 4.826 -6.621 -17.484 1.00 79.62 330 ILE A C 1
ATOM 2552 O O . ILE A 1 330 ? 4.146 -6.796 -18.495 1.00 79.62 330 ILE A O 1
ATOM 2556 N N . TYR A 1 331 ? 5.874 -7.392 -17.183 1.00 74.88 331 TYR A N 1
ATOM 2557 C CA . TYR A 1 331 ? 6.281 -8.505 -18.040 1.00 74.88 331 TYR A CA 1
ATOM 2558 C C . TYR A 1 331 ? 5.215 -9.591 -18.119 1.00 74.88 331 TYR A C 1
ATOM 2560 O O . TYR A 1 331 ? 4.929 -10.076 -19.206 1.00 74.88 331 TYR A O 1
ATOM 2568 N N . ALA A 1 332 ? 4.582 -9.928 -16.997 1.00 75.31 332 ALA A N 1
ATOM 2569 C CA . ALA A 1 332 ? 3.517 -10.916 -16.982 1.00 75.31 332 ALA A CA 1
ATOM 2570 C C . ALA A 1 332 ? 2.283 -10.467 -17.789 1.00 75.31 332 ALA A C 1
ATOM 2572 O O . ALA A 1 332 ? 1.680 -11.291 -18.470 1.00 75.31 332 ALA A O 1
ATOM 2573 N N . ILE A 1 333 ? 1.932 -9.174 -17.771 1.00 76.62 333 ILE A N 1
ATOM 2574 C CA . ILE A 1 333 ? 0.872 -8.627 -18.635 1.00 76.62 333 ILE A CA 1
ATOM 2575 C C . ILE A 1 333 ? 1.288 -8.712 -20.106 1.00 76.62 333 ILE A C 1
ATOM 2577 O O . ILE A 1 333 ? 0.500 -9.168 -20.930 1.00 76.62 333 ILE A O 1
ATOM 2581 N N . ARG A 1 334 ? 2.519 -8.302 -20.441 1.00 75.25 334 ARG A N 1
ATOM 2582 C CA . ARG A 1 334 ? 3.039 -8.377 -21.813 1.00 75.25 334 ARG A CA 1
ATOM 2583 C C . ARG A 1 334 ? 2.978 -9.806 -22.350 1.00 75.25 334 ARG A C 1
ATOM 2585 O O . ARG A 1 334 ? 2.443 -10.002 -23.434 1.00 75.25 334 ARG A O 1
ATOM 2592 N N . ASP A 1 335 ? 3.501 -10.775 -21.605 1.00 73.31 335 ASP A N 1
ATOM 2593 C CA . ASP A 1 335 ? 3.514 -12.180 -22.020 1.00 73.31 335 ASP A CA 1
ATOM 2594 C C . ASP A 1 335 ? 2.091 -12.709 -22.216 1.00 73.31 335 ASP A C 1
ATOM 2596 O O . ASP A 1 335 ? 1.796 -13.296 -23.249 1.00 73.31 335 ASP A O 1
ATOM 2600 N N . ALA A 1 336 ? 1.178 -12.418 -21.282 1.00 72.31 336 ALA A N 1
ATOM 2601 C CA . ALA A 1 336 ? -0.212 -12.852 -21.386 1.00 72.31 336 ALA A CA 1
ATOM 2602 C C . ALA A 1 336 ? -0.925 -12.273 -22.621 1.00 72.31 336 ALA A C 1
ATOM 2604 O O . ALA A 1 336 ? -1.731 -12.956 -23.253 1.00 72.31 336 ALA A O 1
ATOM 2605 N N . VAL A 1 337 ? -0.618 -11.024 -22.986 1.00 71.38 337 VAL A N 1
ATOM 2606 C CA . VAL A 1 337 ? -1.143 -10.408 -24.209 1.00 71.38 337 VAL A CA 1
ATOM 2607 C C . VAL A 1 337 ? -0.515 -11.036 -25.454 1.00 71.38 337 VAL A C 1
ATOM 2609 O O . VAL A 1 337 ? -1.230 -11.280 -26.421 1.00 71.38 337 VAL A O 1
ATOM 2612 N N . VAL A 1 338 ? 0.788 -11.326 -25.453 1.00 71.50 338 VAL A N 1
ATOM 2613 C CA . VAL A 1 338 ? 1.451 -12.019 -26.573 1.00 71.50 338 VAL A CA 1
ATOM 2614 C C . VAL A 1 338 ? 0.865 -13.419 -26.772 1.00 71.50 338 VAL A C 1
ATOM 2616 O O . VAL A 1 338 ? 0.501 -13.762 -27.894 1.00 71.50 338 VAL A O 1
ATOM 2619 N N . ASP A 1 339 ? 0.690 -14.192 -25.702 1.00 70.31 339 ASP A N 1
ATOM 2620 C CA . ASP A 1 339 ? 0.088 -15.530 -25.747 1.00 70.31 339 ASP A CA 1
ATOM 2621 C C . ASP A 1 339 ? -1.359 -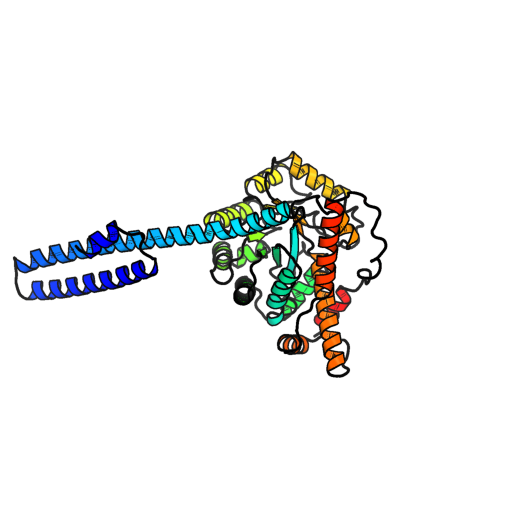15.488 -26.262 1.00 70.31 339 ASP A C 1
ATOM 2623 O O . ASP A 1 339 ? -1.777 -16.344 -27.048 1.00 70.31 339 ASP A O 1
ATOM 2627 N N . TYR A 1 340 ? -2.124 -14.462 -25.865 1.00 68.81 340 TYR A N 1
ATOM 2628 C CA . TYR A 1 340 ? -3.461 -14.217 -26.401 1.00 68.81 340 TYR A CA 1
ATOM 2629 C C . TYR A 1 340 ? -3.416 -13.981 -27.916 1.00 68.81 340 TYR A C 1
ATOM 2631 O O . TYR A 1 340 ? -4.149 -14.634 -28.649 1.00 68.81 340 TYR A O 1
ATOM 2639 N N . HIS A 1 341 ? -2.520 -13.122 -28.409 1.00 68.00 341 HIS A N 1
ATOM 2640 C CA . HIS A 1 341 ? -2.375 -12.888 -29.849 1.00 68.00 341 HIS A CA 1
ATOM 2641 C C . HIS A 1 341 ? -1.961 -14.153 -30.606 1.00 68.00 341 HIS A C 1
ATOM 2643 O O . HIS A 1 341 ? -2.599 -14.508 -31.591 1.00 68.00 341 HIS A O 1
ATOM 2649 N N . LEU A 1 342 ? -0.969 -14.902 -30.115 1.00 63.75 342 LEU A N 1
ATOM 2650 C CA . LEU A 1 342 ? -0.564 -16.175 -30.726 1.00 63.75 342 LEU A CA 1
ATOM 2651 C C . LEU A 1 342 ? -1.723 -17.178 -30.826 1.00 63.75 342 LEU A C 1
ATOM 2653 O O . LEU A 1 342 ? -1.780 -17.954 -31.777 1.00 63.75 342 LEU A O 1
ATOM 2657 N N . SER A 1 343 ? -2.668 -17.131 -29.886 1.00 64.56 343 SER A N 1
ATOM 2658 C CA . SER A 1 343 ? -3.854 -17.994 -29.881 1.00 64.56 343 SER A CA 1
ATOM 2659 C C . SER A 1 343 ? -4.953 -17.551 -30.863 1.00 64.56 343 SER A C 1
ATOM 2661 O O . SER A 1 343 ? -5.829 -18.355 -31.177 1.00 64.56 343 SER A O 1
ATOM 2663 N N . PHE A 1 344 ? -4.931 -16.301 -31.348 1.00 59.44 344 PHE A N 1
ATOM 2664 C CA . PHE A 1 344 ? -5.997 -15.711 -32.177 1.00 59.44 344 PHE A CA 1
ATOM 2665 C C . PHE A 1 344 ? -5.516 -15.055 -33.497 1.00 59.44 344 PHE A C 1
ATOM 2667 O O . PHE A 1 344 ? -6.346 -14.522 -34.233 1.00 59.44 344 PHE A O 1
ATOM 2674 N N . GLY A 1 345 ? -4.222 -15.138 -33.841 1.00 49.19 345 GLY A N 1
ATOM 2675 C CA . GLY A 1 345 ? -3.635 -14.688 -35.119 1.00 49.19 345 GLY A CA 1
ATOM 2676 C C . GLY A 1 345 ? -2.597 -13.557 -34.978 1.00 49.19 345 GLY A C 1
ATOM 2677 O O . GLY A 1 345 ? -2.577 -12.856 -33.967 1.00 49.19 345 GLY A O 1
ATOM 2678 N N . PRO A 1 346 ? -1.696 -13.358 -35.963 1.00 47.38 346 PRO A N 1
ATOM 2679 C CA . PRO A 1 346 ? -0.567 -12.448 -35.807 1.00 47.38 346 PRO A CA 1
ATOM 2680 C C . PRO A 1 346 ? -1.001 -10.988 -35.971 1.00 47.38 346 PRO A C 1
ATOM 2682 O O . PRO A 1 346 ? -1.526 -10.602 -37.014 1.00 47.38 346 PRO A O 1
ATOM 2685 N N . THR A 1 347 ? -0.689 -10.147 -34.989 1.00 46.69 347 THR A N 1
ATOM 2686 C CA . THR A 1 347 ? -0.680 -8.688 -35.153 1.00 46.69 347 THR A CA 1
ATOM 2687 C C . THR A 1 347 ? 0.556 -8.082 -34.495 1.00 46.69 347 THR A C 1
ATOM 2689 O O . THR A 1 347 ? 1.183 -8.673 -33.616 1.00 46.69 347 THR A O 1
ATOM 2692 N N . ASN A 1 348 ? 0.950 -6.911 -35.008 1.00 46.88 348 ASN A N 1
ATOM 2693 C CA . ASN A 1 348 ? 2.041 -6.072 -34.515 1.00 46.88 348 ASN A CA 1
ATOM 2694 C C . ASN A 1 348 ? 2.134 -6.074 -32.979 1.00 46.88 348 ASN A C 1
ATOM 2696 O O . ASN A 1 348 ? 1.126 -5.915 -32.307 1.00 46.88 348 ASN A O 1
ATOM 2700 N N . LEU A 1 349 ? 3.357 -6.138 -32.437 1.00 52.69 349 LEU A N 1
ATOM 2701 C CA . LEU A 1 349 ? 3.701 -6.145 -30.999 1.00 52.69 349 LEU A CA 1
ATOM 2702 C C . LEU A 1 349 ? 3.220 -4.914 -30.186 1.00 52.69 349 LEU A C 1
ATOM 2704 O O . LEU A 1 349 ? 3.667 -4.721 -29.053 1.00 52.69 349 LEU A O 1
ATOM 2708 N N . ARG A 1 350 ? 2.356 -4.054 -30.742 1.00 58.75 350 ARG A N 1
ATOM 2709 C CA . ARG A 1 350 ? 1.777 -2.911 -30.037 1.00 58.75 350 ARG A CA 1
ATOM 2710 C C . ARG A 1 350 ? 0.548 -3.341 -29.246 1.00 58.75 350 ARG A C 1
ATOM 2712 O O . ARG A 1 350 ? -0.409 -3.805 -29.836 1.00 58.75 350 ARG A O 1
ATOM 2719 N N . ILE A 1 351 ? 0.591 -3.153 -27.927 1.00 63.91 351 ILE A N 1
ATOM 2720 C CA . ILE A 1 351 ? -0.516 -3.444 -27.009 1.00 63.91 351 ILE A CA 1
ATOM 2721 C C . ILE A 1 351 ? -1.344 -2.170 -26.834 1.00 63.91 351 ILE A C 1
ATOM 2723 O O . ILE A 1 351 ? -0.873 -1.207 -26.231 1.00 63.91 351 ILE A O 1
ATOM 2727 N N . THR A 1 352 ? -2.565 -2.170 -27.357 1.00 68.44 352 THR A N 1
ATOM 2728 C CA . THR A 1 352 ? -3.512 -1.049 -27.280 1.00 68.44 352 THR A CA 1
ATOM 2729 C C . THR A 1 352 ? -4.467 -1.163 -26.083 1.00 68.44 352 THR A C 1
ATOM 2731 O O . THR A 1 352 ? -4.735 -2.250 -25.562 1.00 68.44 352 THR A O 1
ATOM 2734 N N . ASP A 1 353 ? -5.061 -0.036 -25.672 1.00 65.31 353 ASP A N 1
ATOM 2735 C CA . ASP A 1 353 ? -6.094 0.004 -24.624 1.00 65.31 353 ASP A CA 1
ATOM 2736 C C . ASP A 1 353 ? -7.322 -0.861 -24.963 1.00 65.31 353 ASP A C 1
ATOM 2738 O O . ASP A 1 353 ? -7.934 -1.463 -24.075 1.00 65.31 353 ASP A O 1
ATOM 2742 N N . GLU A 1 354 ? -7.710 -0.931 -26.240 1.00 69.56 354 GLU A N 1
ATOM 2743 C CA . GLU A 1 354 ? -8.822 -1.778 -26.683 1.00 69.56 354 GLU A CA 1
ATOM 2744 C C . GLU A 1 354 ? -8.499 -3.264 -26.560 1.00 69.56 354 GLU A C 1
ATOM 2746 O O . GLU A 1 354 ? -9.349 -4.037 -26.112 1.00 69.56 354 GLU A O 1
ATOM 2751 N N . GLU A 1 355 ? -7.281 -3.671 -26.915 1.00 66.81 355 GLU A N 1
ATOM 2752 C CA . GLU A 1 355 ? -6.823 -5.053 -26.759 1.00 66.81 355 GLU A CA 1
ATOM 2753 C C . GLU A 1 355 ? -6.768 -5.445 -25.288 1.00 66.81 355 GLU A C 1
ATOM 2755 O O . GLU A 1 355 ? -7.276 -6.505 -24.927 1.00 66.81 355 GLU A O 1
ATOM 2760 N N . LEU A 1 356 ? -6.272 -4.566 -24.411 1.00 68.06 356 LEU A N 1
ATOM 2761 C CA . LEU A 1 356 ? -6.292 -4.803 -22.967 1.00 68.06 356 LEU A CA 1
ATOM 2762 C C . LEU A 1 356 ? -7.724 -4.924 -22.422 1.00 68.06 356 LEU A C 1
ATOM 2764 O O . LEU A 1 356 ? -7.981 -5.781 -21.578 1.00 68.06 356 LEU A O 1
ATOM 2768 N N . LYS A 1 357 ? -8.680 -4.121 -22.910 1.00 71.62 357 LYS A N 1
ATOM 2769 C CA . LYS A 1 357 ? -10.104 -4.231 -22.529 1.00 71.62 357 LYS A CA 1
ATOM 2770 C C . LYS A 1 357 ? -10.745 -5.524 -23.035 1.00 71.62 357 LYS A C 1
ATOM 2772 O O . LYS A 1 357 ? -11.521 -6.138 -22.302 1.00 71.62 357 LYS A O 1
ATOM 2777 N N . LYS A 1 358 ? -10.445 -5.944 -24.269 1.00 71.50 358 LYS A N 1
ATOM 2778 C CA . LYS A 1 358 ? -10.924 -7.214 -24.847 1.00 71.50 358 LYS A CA 1
ATOM 2779 C C . LYS A 1 358 ? -10.343 -8.400 -24.079 1.00 71.50 358 LYS A C 1
ATOM 2781 O O . LYS A 1 358 ? -11.100 -9.246 -23.607 1.00 71.50 358 LYS A O 1
ATOM 2786 N N . PHE A 1 359 ? -9.031 -8.394 -23.847 1.00 68.06 359 PHE A N 1
ATOM 2787 C CA . PHE A 1 359 ? -8.327 -9.388 -23.041 1.00 68.06 359 PHE A CA 1
ATOM 2788 C C . PHE A 1 359 ? -8.890 -9.465 -21.616 1.00 68.06 359 PHE A C 1
ATOM 2790 O O . PHE A 1 359 ? -9.216 -10.546 -21.131 1.00 68.06 359 PHE A O 1
ATOM 2797 N N . ALA A 1 360 ? -9.125 -8.321 -20.966 1.00 66.38 360 ALA A N 1
ATOM 2798 C CA . ALA A 1 360 ? -9.711 -8.273 -19.630 1.00 66.38 360 ALA A CA 1
ATOM 2799 C C . ALA A 1 360 ? -11.118 -8.891 -19.554 1.00 66.38 360 ALA A C 1
ATOM 2801 O O . ALA A 1 360 ? -11.529 -9.301 -18.470 1.00 66.38 360 ALA A O 1
ATOM 2802 N N . LYS A 1 361 ? -11.866 -8.974 -20.656 1.00 71.25 361 LYS A N 1
ATOM 2803 C CA . LYS A 1 361 ? -13.207 -9.583 -20.706 1.00 71.25 361 LYS A CA 1
ATOM 2804 C C . LYS A 1 361 ? -13.193 -11.047 -21.163 1.00 71.25 361 LYS A C 1
ATOM 2806 O O . LYS A 1 361 ? -14.236 -11.693 -21.108 1.00 71.25 361 LYS A O 1
ATOM 2811 N N . SER A 1 362 ? -12.041 -11.563 -21.592 1.00 63.44 362 SER A N 1
ATOM 2812 C CA . SER A 1 362 ? -11.899 -12.913 -22.141 1.00 63.44 362 SER A CA 1
ATOM 2813 C C . SER A 1 362 ? -12.116 -14.012 -21.081 1.00 63.44 362 SER A C 1
ATOM 2815 O O . SER A 1 362 ? -11.695 -13.839 -19.931 1.00 63.44 362 SER A O 1
ATOM 2817 N N . PRO A 1 363 ? -12.747 -15.149 -21.448 1.00 54.38 363 PRO A N 1
ATOM 2818 C CA . PRO A 1 363 ? -12.925 -16.317 -20.581 1.00 54.38 363 PRO A CA 1
ATOM 2819 C C . PRO A 1 363 ? -11.671 -17.202 -20.461 1.00 54.38 363 PRO A C 1
ATOM 2821 O O . PRO A 1 363 ? -11.635 -18.071 -19.589 1.00 54.38 363 PRO A O 1
ATOM 2824 N N . PHE A 1 364 ? -10.639 -17.001 -21.296 1.00 48.22 364 PHE A N 1
ATOM 2825 C CA . PHE A 1 364 ? -9.316 -17.600 -21.064 1.00 48.22 364 PHE A CA 1
ATOM 2826 C C . PHE A 1 364 ? -8.851 -17.200 -19.670 1.00 48.22 364 PHE A C 1
ATOM 2828 O O . PHE A 1 364 ? -8.939 -16.018 -19.384 1.00 48.22 364 PHE A O 1
ATOM 2835 N N . ALA A 1 365 ? -8.384 -18.137 -18.829 1.00 50.81 365 ALA A N 1
ATOM 2836 C CA . ALA A 1 365 ? -7.975 -17.901 -17.435 1.00 50.81 365 ALA A CA 1
ATOM 2837 C C . ALA A 1 365 ? -7.075 -16.645 -17.313 1.00 50.81 365 ALA A C 1
ATOM 2839 O O . ALA A 1 365 ? -5.855 -16.754 -17.463 1.00 50.81 365 ALA A O 1
ATOM 2840 N N . PRO A 1 366 ? -7.641 -15.443 -17.075 1.00 44.00 366 PRO A N 1
ATOM 2841 C CA . PRO A 1 366 ? -7.170 -14.256 -17.806 1.00 44.00 366 PRO A CA 1
ATOM 2842 C C . PRO A 1 366 ? -5.952 -13.590 -17.177 1.00 44.00 366 PRO A C 1
ATOM 2844 O O . PRO A 1 366 ? -5.515 -12.540 -17.625 1.00 44.00 366 PRO A O 1
ATOM 2847 N N . PHE A 1 367 ? -5.422 -14.167 -16.104 1.00 55.69 367 PHE A N 1
ATOM 2848 C CA . PHE A 1 367 ? -4.433 -13.518 -15.264 1.00 55.69 367 PHE A CA 1
ATOM 2849 C C . PHE A 1 367 ? -3.549 -14.539 -14.548 1.00 55.69 367 PHE A C 1
ATOM 2851 O O . PHE A 1 367 ? -3.253 -14.410 -13.372 1.00 55.69 367 PHE A O 1
ATOM 2858 N N . ARG A 1 368 ? -3.055 -15.564 -15.250 1.00 56.38 368 ARG A N 1
ATOM 2859 C CA . ARG A 1 368 ? -1.920 -16.335 -14.721 1.00 56.38 368 ARG A CA 1
ATOM 2860 C C . ARG A 1 368 ? -0.680 -15.450 -14.826 1.00 56.38 368 ARG A C 1
ATOM 2862 O O . ARG A 1 368 ? 0.065 -15.573 -15.792 1.00 56.38 368 ARG A O 1
ATOM 2869 N N . LEU A 1 369 ? -0.462 -14.542 -13.868 1.00 64.62 369 LEU A N 1
ATOM 2870 C CA . LEU A 1 369 ? 0.772 -13.751 -13.771 1.00 64.62 369 LEU A CA 1
ATOM 2871 C C . LEU A 1 369 ? 1.923 -14.673 -13.361 1.00 64.62 369 LEU A C 1
ATOM 2873 O O . LEU A 1 369 ? 2.482 -14.551 -12.276 1.00 64.62 369 LEU A O 1
ATOM 2877 N N . LYS A 1 370 ? 2.244 -15.642 -14.221 1.00 66.06 370 LYS A N 1
ATOM 2878 C CA . LYS A 1 370 ? 3.128 -16.767 -13.939 1.00 66.06 370 LYS A CA 1
ATOM 2879 C C . LYS A 1 370 ? 4.476 -16.264 -13.444 1.00 66.06 370 LYS A C 1
ATOM 2881 O O . LYS A 1 370 ? 4.894 -16.676 -12.376 1.00 66.06 370 LYS A O 1
ATOM 2886 N N . LYS A 1 371 ? 5.056 -15.267 -14.118 1.00 66.50 371 LYS A N 1
ATOM 2887 C CA . LYS A 1 371 ? 6.316 -14.636 -13.699 1.00 66.50 371 LYS A CA 1
ATOM 2888 C C . LYS A 1 371 ? 6.229 -13.905 -12.354 1.00 66.50 371 LYS A C 1
ATOM 2890 O O . LYS A 1 371 ? 7.183 -13.949 -11.587 1.00 66.50 371 LYS A O 1
ATOM 2895 N N . LEU A 1 372 ? 5.102 -13.254 -12.038 1.00 72.50 372 LEU A N 1
ATOM 2896 C CA . LEU A 1 372 ? 4.890 -12.652 -10.713 1.00 72.50 372 LEU A CA 1
ATOM 2897 C C . LEU A 1 372 ? 4.815 -13.740 -9.638 1.00 72.50 372 LEU A C 1
ATOM 2899 O O . LEU A 1 372 ? 5.483 -13.638 -8.614 1.00 72.50 372 LEU A O 1
ATOM 2903 N N . ARG A 1 373 ? 4.020 -14.788 -9.875 1.00 77.00 373 ARG A N 1
ATOM 2904 C CA . ARG A 1 373 ? 3.8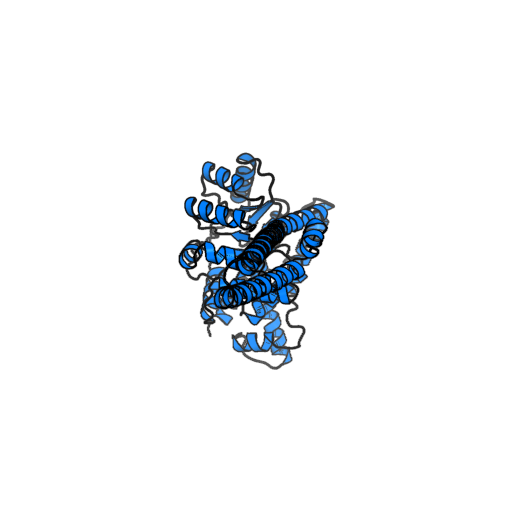75 -15.908 -8.945 1.00 77.00 373 ARG A CA 1
ATOM 2905 C C . ARG A 1 373 ? 5.200 -16.642 -8.753 1.00 77.00 373 ARG A C 1
ATOM 2907 O O . ARG A 1 373 ? 5.568 -16.881 -7.617 1.00 77.00 373 ARG A O 1
ATOM 2914 N N . GLU A 1 374 ? 5.930 -16.938 -9.821 1.00 74.19 374 GLU A N 1
ATOM 2915 C CA . GLU A 1 374 ? 7.256 -17.565 -9.768 1.00 74.19 374 GLU A CA 1
ATOM 2916 C C . GLU A 1 374 ? 8.242 -16.722 -8.961 1.00 74.19 374 GLU A C 1
ATOM 2918 O O . GLU A 1 374 ? 8.923 -17.259 -8.093 1.00 74.19 374 GLU A O 1
ATOM 2923 N N . PHE A 1 375 ? 8.273 -15.403 -9.182 1.00 75.12 375 PHE A N 1
ATOM 2924 C CA . PHE A 1 375 ? 9.108 -14.491 -8.402 1.00 75.12 375 PHE A CA 1
ATOM 2925 C C . PHE A 1 375 ? 8.776 -14.560 -6.905 1.00 75.12 375 PHE A C 1
ATOM 2927 O O . PHE A 1 375 ? 9.674 -14.738 -6.084 1.00 75.12 375 PHE A O 1
ATOM 2934 N N . ILE A 1 376 ? 7.493 -14.452 -6.540 1.00 81.06 376 ILE A N 1
ATOM 2935 C CA . ILE A 1 376 ? 7.077 -14.443 -5.131 1.00 81.06 376 ILE A CA 1
ATOM 2936 C C . ILE A 1 376 ? 7.248 -15.822 -4.485 1.00 81.06 376 ILE A C 1
ATOM 2938 O O . ILE A 1 376 ? 7.749 -15.916 -3.367 1.00 81.06 376 ILE A O 1
ATOM 2942 N N . GLU A 1 377 ? 6.889 -16.901 -5.179 1.00 82.88 377 GLU A N 1
ATOM 2943 C CA . GLU A 1 377 ? 7.084 -18.267 -4.693 1.00 82.88 377 GLU A CA 1
ATOM 2944 C C . GLU A 1 377 ? 8.560 -18.583 -4.474 1.00 82.88 377 GLU A C 1
ATOM 2946 O O . GLU A 1 377 ? 8.894 -19.181 -3.454 1.00 82.88 377 GLU A O 1
ATOM 2951 N N . GLU A 1 378 ? 9.443 -18.191 -5.394 1.00 76.56 378 GLU A N 1
ATOM 2952 C CA . GLU A 1 378 ? 10.876 -18.438 -5.248 1.00 76.56 378 GLU A CA 1
ATOM 2953 C C . GLU A 1 378 ? 11.480 -17.588 -4.130 1.00 76.56 378 GLU A C 1
ATOM 2955 O O . GLU A 1 378 ? 12.275 -18.096 -3.335 1.00 76.56 378 GLU A O 1
ATOM 2960 N N . PHE A 1 379 ? 11.045 -16.331 -3.996 1.00 80.19 379 PHE A N 1
ATOM 2961 C CA . PHE A 1 379 ? 11.435 -15.480 -2.874 1.00 80.19 379 PHE A CA 1
ATOM 2962 C C . PHE A 1 379 ? 11.027 -16.122 -1.539 1.00 80.19 379 PHE A C 1
ATOM 2964 O O . PHE A 1 379 ? 11.876 -16.368 -0.686 1.00 80.19 379 PHE A O 1
ATOM 2971 N N . MET A 1 380 ? 9.758 -16.522 -1.388 1.00 82.19 380 MET A N 1
ATOM 2972 C CA . MET A 1 380 ? 9.258 -17.175 -0.170 1.00 82.19 380 MET A CA 1
ATOM 2973 C C . MET A 1 380 ? 9.913 -18.540 0.098 1.00 82.19 380 MET A C 1
ATOM 2975 O O . MET A 1 380 ? 10.203 -18.873 1.250 1.00 82.19 380 MET A O 1
ATOM 2979 N N . LYS A 1 381 ? 10.152 -19.360 -0.936 1.00 79.12 381 LYS A N 1
ATOM 2980 C CA . LYS A 1 381 ? 10.890 -20.632 -0.802 1.00 79.12 381 LYS A CA 1
ATOM 2981 C C . LYS A 1 381 ? 12.300 -20.380 -0.286 1.00 79.12 381 LYS A C 1
ATOM 2983 O O . LYS A 1 381 ? 12.770 -21.127 0.572 1.00 79.12 381 LYS A O 1
ATOM 2988 N N . THR A 1 382 ? 12.949 -19.332 -0.781 1.00 75.50 382 THR A N 1
ATOM 2989 C CA . THR A 1 382 ? 14.292 -18.951 -0.352 1.00 75.50 382 THR A CA 1
ATOM 2990 C C . THR A 1 382 ? 14.293 -18.486 1.099 1.00 75.50 382 THR A C 1
ATOM 2992 O O . THR A 1 382 ? 15.063 -19.056 1.866 1.00 75.50 382 THR A O 1
ATOM 2995 N N . GLN A 1 383 ? 13.368 -17.604 1.509 1.00 76.75 383 GLN A N 1
ATOM 2996 C CA . GLN A 1 383 ? 13.196 -17.187 2.915 1.00 76.75 383 GLN A CA 1
ATOM 2997 C C . GLN A 1 383 ? 13.077 -18.392 3.867 1.00 76.75 383 GLN A C 1
ATOM 2999 O O . GLN A 1 383 ? 13.733 -18.463 4.905 1.00 76.75 383 GLN A O 1
ATOM 3004 N N . ARG A 1 384 ? 12.271 -19.399 3.496 1.00 66.00 384 ARG A N 1
ATOM 3005 C CA . ARG A 1 384 ? 12.091 -20.621 4.304 1.00 66.00 384 ARG A CA 1
ATOM 3006 C C . ARG A 1 384 ? 13.355 -21.483 4.375 1.00 66.00 384 ARG A C 1
ATOM 3008 O O . ARG A 1 384 ? 13.626 -22.087 5.411 1.00 66.00 384 ARG A O 1
ATOM 3015 N N . ARG A 1 385 ? 14.132 -21.559 3.288 1.00 61.66 385 ARG A N 1
ATOM 3016 C CA . ARG A 1 385 ? 15.403 -22.306 3.251 1.00 61.66 385 ARG A CA 1
ATOM 3017 C C . ARG A 1 385 ? 16.459 -21.636 4.132 1.00 61.66 385 ARG A C 1
ATOM 3019 O O . ARG A 1 385 ? 17.066 -22.329 4.951 1.00 61.66 385 ARG A O 1
ATOM 3026 N N . THR A 1 386 ? 16.626 -20.317 4.025 1.00 57.44 386 THR A N 1
ATOM 3027 C CA . THR A 1 386 ? 17.574 -19.534 4.837 1.00 57.44 386 THR A CA 1
ATOM 3028 C C . THR A 1 386 ? 17.190 -19.479 6.313 1.00 57.44 386 THR A C 1
ATOM 3030 O O . THR A 1 386 ? 18.086 -19.499 7.157 1.00 57.44 386 THR A O 1
ATOM 3033 N N . ALA A 1 387 ? 15.895 -19.520 6.650 1.00 53.41 387 ALA A N 1
ATOM 3034 C CA . ALA A 1 387 ? 15.432 -19.687 8.031 1.00 53.41 387 ALA A CA 1
ATOM 3035 C C . ALA A 1 387 ? 15.888 -21.023 8.659 1.00 53.41 387 ALA A C 1
ATOM 3037 O O . ALA A 1 387 ? 16.102 -21.086 9.868 1.00 53.41 387 ALA A O 1
ATOM 3038 N N . SER A 1 388 ? 16.086 -22.078 7.852 1.00 46.12 388 SER A N 1
ATOM 3039 C CA . SER A 1 388 ? 16.555 -23.395 8.323 1.00 46.12 388 SER A CA 1
ATOM 3040 C C . SER A 1 388 ? 18.083 -23.562 8.329 1.00 46.12 388 SER A C 1
ATOM 3042 O O . SER A 1 388 ? 18.606 -24.345 9.120 1.00 46.12 388 SER A O 1
ATOM 3044 N N . LYS A 1 389 ? 18.812 -22.835 7.468 1.00 43.72 389 LYS A N 1
ATOM 3045 C CA . LYS A 1 389 ? 20.284 -22.822 7.376 1.00 43.72 389 LYS A CA 1
ATOM 3046 C C . LYS A 1 389 ? 20.747 -21.482 6.790 1.00 43.72 389 LYS A C 1
ATOM 3048 O O . LYS A 1 389 ? 20.623 -21.258 5.588 1.00 43.72 389 LYS A O 1
ATOM 3053 N N . ARG A 1 390 ? 21.330 -20.596 7.605 1.00 40.41 390 ARG A N 1
ATOM 3054 C CA . ARG A 1 390 ? 22.016 -19.389 7.107 1.00 40.41 390 ARG A CA 1
ATOM 3055 C C . ARG A 1 390 ? 23.364 -19.785 6.493 1.00 40.41 390 ARG A C 1
ATOM 3057 O O . ARG A 1 390 ? 24.364 -19.850 7.198 1.00 40.41 390 ARG A O 1
ATOM 3064 N N . ASN A 1 391 ? 23.391 -20.074 5.192 1.00 36.28 391 ASN A N 1
ATOM 3065 C CA . ASN A 1 391 ? 24.628 -20.134 4.409 1.00 36.28 391 ASN A CA 1
ATOM 3066 C C . ASN A 1 391 ? 24.407 -19.452 3.037 1.00 36.28 391 ASN A C 1
ATOM 3068 O O . ASN A 1 391 ? 23.604 -19.949 2.247 1.00 36.28 391 ASN A O 1
ATOM 3072 N N . PRO A 1 392 ? 25.070 -18.315 2.751 1.00 39.53 392 PRO A N 1
ATOM 3073 C CA . PRO A 1 392 ? 24.751 -17.436 1.618 1.00 39.53 392 PRO A CA 1
ATOM 3074 C C . PRO A 1 392 ? 25.212 -17.924 0.225 1.00 39.53 392 PRO A C 1
ATOM 3076 O O . PRO A 1 392 ? 25.075 -17.185 -0.744 1.00 39.53 392 PRO A O 1
ATOM 3079 N N . PHE A 1 393 ? 25.733 -19.148 0.073 1.00 39.84 393 PHE A N 1
ATOM 3080 C CA . PHE A 1 393 ? 26.441 -19.567 -1.154 1.00 39.84 393 PHE A CA 1
ATOM 3081 C C . PHE A 1 393 ? 25.717 -20.550 -2.097 1.00 39.84 393 PHE A C 1
ATOM 3083 O O . PHE A 1 393 ? 26.349 -21.096 -2.998 1.00 39.84 393 PHE A O 1
ATOM 3090 N N . GLN A 1 394 ? 24.406 -20.781 -1.973 1.00 37.25 394 GLN A N 1
ATOM 3091 C CA . GLN A 1 394 ? 23.708 -21.774 -2.815 1.00 37.25 394 GLN A CA 1
ATOM 3092 C C . GLN A 1 394 ? 22.533 -21.218 -3.629 1.00 37.25 394 GLN A C 1
ATOM 3094 O O . GLN A 1 394 ? 21.410 -21.675 -3.456 1.00 37.25 394 GLN A O 1
ATOM 3099 N N . LEU A 1 395 ? 22.760 -20.281 -4.558 1.00 41.47 395 LEU A N 1
ATOM 3100 C CA . LEU A 1 395 ? 21.739 -19.892 -5.551 1.00 41.47 395 LEU A CA 1
ATOM 3101 C C . LEU A 1 395 ? 22.348 -19.552 -6.927 1.00 41.47 395 LEU A C 1
ATOM 3103 O O . LEU A 1 395 ? 22.264 -18.424 -7.402 1.00 41.47 395 LEU A O 1
ATOM 3107 N N . ALA A 1 396 ? 22.945 -20.543 -7.597 1.00 34.47 396 ALA A N 1
ATOM 3108 C CA . ALA A 1 396 ? 23.516 -20.397 -8.947 1.00 34.47 396 ALA A CA 1
ATOM 3109 C C . ALA A 1 396 ? 22.555 -20.786 -10.102 1.00 34.47 396 ALA A C 1
ATOM 3111 O O . ALA A 1 396 ? 22.993 -20.968 -11.232 1.00 34.47 396 ALA A O 1
ATOM 3112 N N . GLY A 1 397 ? 21.246 -20.926 -9.856 1.00 35.97 397 GLY A N 1
ATOM 3113 C CA . GLY A 1 397 ? 20.315 -21.521 -10.834 1.00 35.97 397 GLY A CA 1
ATOM 3114 C C . GLY A 1 397 ? 19.434 -20.571 -11.658 1.00 35.97 397 GLY A C 1
ATOM 3115 O O . GLY A 1 397 ? 18.822 -21.027 -12.617 1.00 35.97 397 GLY A O 1
ATOM 3116 N N . LEU A 1 398 ? 19.324 -19.279 -11.319 1.00 39.91 398 LEU A N 1
ATOM 3117 C CA . LEU A 1 398 ? 18.255 -18.416 -11.869 1.00 39.91 398 LEU A CA 1
ATOM 3118 C C . LEU A 1 398 ? 18.735 -17.093 -12.488 1.00 39.91 398 LEU A C 1
ATOM 3120 O O . LEU A 1 398 ? 18.004 -16.105 -12.533 1.00 39.91 398 LEU A O 1
ATOM 3124 N N . TYR A 1 399 ? 19.960 -17.088 -13.012 1.00 37.72 399 TYR A N 1
ATOM 3125 C CA . TYR A 1 399 ? 20.637 -15.917 -13.587 1.00 37.72 399 TYR A CA 1
ATOM 3126 C C . TYR A 1 399 ? 19.933 -15.294 -14.819 1.00 37.72 399 TYR A C 1
ATOM 3128 O O . TYR A 1 399 ? 20.307 -14.212 -15.261 1.00 37.72 399 TYR A O 1
ATOM 3136 N N . VAL A 1 400 ? 18.907 -15.946 -15.380 1.00 38.19 400 VAL A N 1
ATOM 3137 C CA . VAL A 1 400 ? 18.376 -15.634 -16.723 1.00 38.19 400 VAL A CA 1
ATOM 3138 C C . VAL A 1 400 ? 17.042 -14.858 -16.711 1.00 38.19 400 VAL A C 1
ATOM 3140 O O . VAL A 1 400 ? 16.724 -14.177 -17.681 1.00 38.19 400 VAL A O 1
ATOM 3143 N N . LEU A 1 401 ? 16.261 -14.860 -15.623 1.00 37.31 401 LEU A N 1
ATOM 3144 C CA . LEU A 1 401 ? 14.869 -14.360 -15.655 1.00 37.31 401 LEU A CA 1
ATOM 3145 C C . LEU A 1 401 ? 14.691 -12.829 -15.526 1.00 37.31 401 LEU A C 1
ATOM 3147 O O . LEU A 1 401 ? 13.605 -12.326 -15.809 1.00 37.31 401 LEU A O 1
ATOM 3151 N N . LEU A 1 402 ? 15.719 -12.066 -15.125 1.00 41.12 402 LEU A N 1
ATOM 3152 C CA . LEU A 1 402 ? 15.563 -10.649 -14.726 1.00 41.12 402 LEU A CA 1
ATOM 3153 C C . LEU A 1 402 ? 16.504 -9.647 -15.415 1.00 41.12 402 LEU A C 1
ATOM 3155 O O . LEU A 1 402 ? 16.490 -8.458 -15.078 1.00 41.12 402 LEU A O 1
ATOM 3159 N N . GLN A 1 403 ? 17.284 -10.077 -16.405 1.00 41.47 403 GLN A N 1
ATOM 3160 C CA . GLN A 1 403 ? 18.342 -9.254 -17.008 1.00 41.47 403 GLN A CA 1
ATOM 3161 C C . GLN A 1 403 ? 17.924 -8.430 -18.243 1.00 41.47 403 GLN A C 1
ATOM 3163 O O . GLN A 1 403 ? 18.769 -7.746 -18.800 1.00 41.47 403 GLN A O 1
ATOM 3168 N N . SER A 1 404 ? 16.651 -8.397 -18.672 1.00 45.22 404 SER A N 1
ATOM 3169 C CA . SER A 1 404 ? 16.276 -7.545 -19.824 1.00 45.22 404 SER A CA 1
ATOM 3170 C C . SER A 1 404 ? 16.058 -6.070 -19.419 1.00 45.22 404 SER A C 1
ATOM 3172 O O . SER A 1 404 ? 15.129 -5.796 -18.643 1.00 45.22 404 SER A O 1
ATOM 3174 N N . PRO A 1 405 ? 16.871 -5.112 -19.909 1.00 48.03 405 PRO A N 1
ATOM 3175 C CA . PRO A 1 405 ? 16.858 -3.718 -19.452 1.00 48.03 405 PRO A CA 1
ATOM 3176 C C . PRO A 1 405 ? 15.627 -2.879 -19.866 1.00 48.03 405 PRO A C 1
ATOM 3178 O O . PRO A 1 405 ? 15.422 -1.808 -19.296 1.00 48.03 405 PRO A O 1
ATOM 3181 N N . ASP A 1 406 ? 14.737 -3.348 -20.750 1.00 57.25 406 ASP A N 1
ATOM 3182 C CA . ASP A 1 406 ? 13.745 -2.470 -21.406 1.00 57.25 406 ASP A CA 1
ATOM 3183 C C . ASP A 1 406 ? 12.304 -2.543 -20.865 1.00 57.25 406 ASP A C 1
ATOM 3185 O O . ASP A 1 406 ? 11.324 -2.770 -21.585 1.00 57.25 406 ASP A O 1
ATOM 3189 N N . VAL A 1 407 ? 12.142 -2.237 -19.573 1.00 54.91 407 VAL A N 1
ATOM 3190 C CA . VAL A 1 407 ? 10.809 -1.965 -18.988 1.00 54.91 407 VAL A CA 1
ATOM 3191 C C . VAL A 1 407 ? 10.201 -0.696 -19.590 1.00 54.91 407 VAL A C 1
ATOM 3193 O O . VAL A 1 407 ? 9.011 -0.668 -19.896 1.00 54.91 407 VAL A O 1
ATOM 3196 N N . ILE A 1 408 ? 11.027 0.336 -19.818 1.00 54.81 408 ILE A N 1
ATOM 3197 C CA . ILE A 1 408 ? 10.597 1.594 -20.446 1.00 54.81 408 ILE A CA 1
ATOM 3198 C C . ILE A 1 408 ? 10.087 1.326 -21.861 1.00 54.81 408 ILE A C 1
ATOM 3200 O O . ILE A 1 408 ? 8.996 1.776 -22.180 1.00 54.81 408 ILE A O 1
ATOM 3204 N N . GLY A 1 409 ? 10.801 0.528 -22.664 1.00 55.22 409 GLY A N 1
ATOM 3205 C CA . GLY A 1 409 ? 10.344 0.141 -24.002 1.00 55.22 409 GLY A CA 1
ATOM 3206 C C . GLY A 1 409 ? 8.982 -0.558 -23.976 1.00 55.22 409 GLY A C 1
ATOM 3207 O O . GLY A 1 409 ? 8.106 -0.226 -24.768 1.00 55.22 409 GLY A O 1
ATOM 3208 N N . THR A 1 410 ? 8.754 -1.449 -23.004 1.00 60.56 410 THR A N 1
ATOM 3209 C CA . THR A 1 410 ? 7.454 -2.123 -22.832 1.00 60.56 410 THR A CA 1
ATOM 3210 C C . THR A 1 410 ? 6.334 -1.145 -22.455 1.00 60.56 410 THR A C 1
ATOM 3212 O O . THR A 1 410 ? 5.224 -1.269 -22.956 1.00 60.56 410 THR A O 1
ATOM 3215 N N . ILE A 1 411 ? 6.612 -0.135 -21.628 1.00 54.69 411 ILE A N 1
ATOM 3216 C CA . ILE A 1 411 ? 5.636 0.914 -21.283 1.00 54.69 411 ILE A CA 1
ATOM 3217 C C . ILE A 1 411 ? 5.403 1.867 -22.462 1.00 54.69 411 ILE A C 1
ATOM 3219 O O . ILE A 1 411 ? 4.277 2.298 -22.691 1.00 54.69 411 ILE A O 1
ATOM 3223 N N . SER A 1 412 ? 6.437 2.184 -23.246 1.00 54.06 412 SER A N 1
ATOM 3224 C CA . SER A 1 412 ? 6.326 3.003 -24.459 1.00 54.06 412 SER A CA 1
ATOM 3225 C C . SER A 1 412 ? 5.432 2.356 -25.516 1.00 54.06 412 SER A C 1
ATOM 3227 O O . SER A 1 412 ? 4.734 3.072 -26.236 1.00 54.06 412 SER A O 1
ATOM 3229 N N . ILE A 1 413 ? 5.388 1.019 -25.570 1.00 57.75 413 ILE A N 1
ATOM 3230 C CA . ILE A 1 413 ? 4.413 0.292 -26.393 1.00 57.75 413 ILE A CA 1
ATOM 3231 C C . ILE A 1 413 ? 2.978 0.687 -26.013 1.00 57.75 413 ILE A C 1
ATOM 3233 O O . ILE A 1 413 ? 2.137 0.814 -26.894 1.00 57.75 413 ILE A O 1
ATOM 3237 N N . TRP A 1 414 ? 2.711 0.929 -24.730 1.00 57.34 414 TRP A N 1
ATOM 3238 C CA . TRP A 1 414 ? 1.376 1.267 -24.235 1.00 57.34 414 TRP A CA 1
ATOM 3239 C C . TRP A 1 414 ? 1.104 2.778 -24.327 1.00 57.34 414 TRP A C 1
ATOM 3241 O O . TRP A 1 414 ? -0.019 3.204 -24.562 1.00 57.34 414 TRP A O 1
ATOM 3251 N N . ALA A 1 415 ? 2.138 3.611 -24.169 1.00 45.34 415 ALA A N 1
ATOM 3252 C CA . ALA A 1 415 ? 2.021 5.072 -24.138 1.00 45.34 415 ALA A CA 1
ATOM 3253 C C . ALA A 1 415 ? 1.990 5.763 -25.518 1.00 45.34 415 ALA A C 1
ATOM 3255 O O . ALA A 1 415 ? 1.803 6.982 -25.563 1.00 45.34 415 ALA A O 1
ATOM 3256 N N . SER A 1 416 ? 2.213 5.023 -26.612 1.00 45.50 416 SER A N 1
ATOM 3257 C CA . SER A 1 416 ? 2.264 5.538 -27.996 1.00 45.50 416 SER A CA 1
ATOM 3258 C C . SER A 1 416 ? 0.923 5.489 -28.749 1.00 45.50 416 SER A C 1
ATOM 3260 O O . SER A 1 416 ? 0.909 5.704 -29.962 1.00 45.50 416 SER A O 1
ATOM 3262 N N . GLY A 1 417 ? -0.177 5.220 -28.037 1.00 37.53 417 GLY A N 1
ATOM 3263 C CA . GLY A 1 417 ? -1.555 5.269 -28.541 1.00 37.53 417 GLY A CA 1
ATOM 3264 C C . GLY A 1 417 ? -2.197 6.646 -28.458 1.00 37.53 417 GLY A C 1
ATOM 3265 O O . GLY A 1 417 ? -1.943 7.362 -27.458 1.00 37.53 417 GLY A O 1
#

Sequence (417 aa):
MKLLNLIKAAKISQDIMNDMESVTKKSVEKAKNAQAQAEAVDGTENSQTLTELVLEIEGVTKRIVKKSKKSKKSKKARDRAQLVEELQSTYRKAKIDGRTMIISYLPAGFPNLDMSHKIMLEMQAAGIDIIQLGVPFADSALDDRVIRAINVYAMKQRIPFDFDAVAAIVGQARGKGLTIPVLVRVHSIMVRQYGVKRIVSDCIHRKARINGIICPDATWEQVKHLSKLCRRKGLAYVPHISGEQPDSTVKKLCKLSNGLVYIASGPWVAGRKQDVDSELFKLLSQVEGIATFDGVRLLEIGKVDFRGCLEMDGLAEGLVLGFPILRATIYAIRDAVVDYHLSFGPTNLRITDEELKKFAKSPFAPFRLKKLREFIEEFMKTQRRTASKRNPFQLAGLYVLLQSPDVIGTISIWASG